Protein AF-0000000068106692 (afdb_homodimer)

Structure (mmCIF, N/CA/C/O backbone):
data_AF-0000000068106692-model_v1
#
loop_
_entity.id
_entity.type
_entity.pdbx_description
1 polymer 'Galactosylgalactosylxylosylprotein 3-beta-glucuronosyltransferase'
#
loop_
_atom_site.group_PDB
_atom_site.id
_atom_site.type_symbol
_atom_site.label_atom_id
_atom_site.label_alt_id
_atom_site.label_comp_id
_atom_site.label_asym_id
_atom_site.label_entity_id
_atom_site.label_seq_id
_atom_site.pdbx_PDB_ins_code
_atom_site.Cartn_x
_atom_site.Cartn_y
_atom_site.Cartn_z
_atom_site.occupancy
_atom_site.B_iso_or_equiv
_atom_site.auth_seq_id
_atom_site.auth_comp_id
_atom_site.auth_asym_id
_atom_site.auth_atom_id
_atom_site.pdbx_PDB_model_num
ATOM 1 N N . MET A 1 1 ? -32.969 24.234 -1.925 1 29.92 1 MET A N 1
ATOM 2 C CA . MET A 1 1 ? -32.812 22.844 -2.307 1 29.92 1 MET A CA 1
ATOM 3 C C . MET A 1 1 ? -32.875 21.938 -1.082 1 29.92 1 MET A C 1
ATOM 5 O O . MET A 1 1 ? -32.375 22.297 -0.01 1 29.92 1 MET A O 1
ATOM 9 N N . ARG A 1 2 ? -33.656 20.984 -1.022 1 38.25 2 ARG A N 1
ATOM 10 C CA . ARG A 1 2 ? -33.844 20.078 0.105 1 38.25 2 ARG A CA 1
ATOM 11 C C . ARG A 1 2 ? -32.5 19.469 0.528 1 38.25 2 ARG A C 1
ATOM 13 O O . ARG A 1 2 ? -31.703 19.078 -0.318 1 38.25 2 ARG A O 1
ATOM 20 N N . PRO A 1 3 ? -32.125 19.672 1.753 1 43.41 3 PRO A N 1
ATOM 21 C CA . PRO A 1 3 ? -30.859 19.078 2.211 1 43.41 3 PRO A CA 1
ATOM 22 C C . PRO A 1 3 ? -30.672 17.641 1.751 1 43.41 3 PRO A C 1
ATOM 24 O O . PRO A 1 3 ? -31.625 16.844 1.782 1 43.41 3 PRO A O 1
ATOM 27 N N . LEU A 1 4 ? -29.922 17.281 0.776 1 51 4 LEU A N 1
ATOM 28 C CA . LEU A 1 4 ? -29.672 15.977 0.17 1 51 4 LEU A CA 1
ATOM 29 C C . LEU A 1 4 ? -29.391 14.93 1.237 1 51 4 LEU A C 1
ATOM 31 O O . LEU A 1 4 ? -28.281 14.875 1.783 1 51 4 LEU A O 1
ATOM 35 N N . HIS A 1 5 ? -30.391 14.516 2.115 1 55.16 5 HIS A N 1
ATOM 36 C CA . HIS A 1 5 ? -30.25 13.727 3.336 1 55.16 5 HIS A CA 1
ATOM 37 C C . HIS A 1 5 ? -29.922 12.273 3.02 1 55.16 5 HIS A C 1
ATOM 39 O O . HIS A 1 5 ? -30.781 11.523 2.572 1 55.16 5 HIS A O 1
ATOM 45 N N . VAL A 1 6 ? -28.781 11.867 2.496 1 64.94 6 VAL A N 1
ATOM 46 C CA . VAL A 1 6 ? -28.484 10.438 2.49 1 64.94 6 VAL A CA 1
ATOM 47 C C . VAL A 1 6 ? -28.031 9.992 3.881 1 64.94 6 VAL A C 1
ATOM 49 O O . VAL A 1 6 ? -27.203 10.656 4.512 1 64.94 6 VAL A O 1
ATOM 52 N N . LYS A 1 7 ? -28.812 8.984 4.445 1 83 7 LYS A N 1
ATOM 53 C CA . LYS A 1 7 ? -28.641 8.523 5.82 1 83 7 LYS A CA 1
ATOM 54 C C . LYS A 1 7 ? -27.516 7.477 5.906 1 83 7 LYS A C 1
ATOM 56 O O . LYS A 1 7 ? -27.469 6.551 5.094 1 83 7 LYS A O 1
ATOM 61 N N . SER A 1 8 ? -26.531 7.707 6.734 1 91.56 8 SER A N 1
ATOM 62 C CA . SER A 1 8 ? -25.5 6.727 7.059 1 91.56 8 SER A CA 1
ATOM 63 C C . SER A 1 8 ? -26.062 5.613 7.945 1 91.56 8 SER A C 1
ATOM 65 O O . SER A 1 8 ? -27.094 5.781 8.586 1 91.56 8 SER A O 1
ATOM 67 N N . ARG A 1 9 ? -25.547 4.441 7.805 1 95.75 9 ARG A N 1
ATOM 68 C CA . ARG A 1 9 ? -25.938 3.291 8.617 1 95.75 9 ARG A CA 1
ATOM 69 C C . ARG A 1 9 ? -24.734 2.691 9.32 1 95.75 9 ARG A C 1
ATOM 71 O O . ARG A 1 9 ? -23.703 2.445 8.703 1 95.75 9 ARG A O 1
ATOM 78 N N . LEU A 1 10 ? -24.906 2.557 10.656 1 97.94 10 LEU A N 1
ATOM 79 C CA . LEU A 1 10 ? -23.891 1.837 11.406 1 97.94 10 LEU A CA 1
ATOM 80 C C . LEU A 1 10 ? -23.938 0.344 11.094 1 97.94 10 LEU A C 1
ATOM 82 O O . LEU A 1 10 ? -24.922 -0.324 11.383 1 97.94 10 LEU A O 1
ATOM 86 N N . CYS A 1 11 ? -22.953 -0.219 10.5 1 98.56 11 CYS A N 1
ATOM 87 C CA . CYS A 1 11 ? -22.922 -1.609 10.062 1 98.56 11 CYS A CA 1
ATOM 88 C C . CYS A 1 11 ? -22.484 -2.531 11.195 1 98.56 11 CYS A C 1
ATOM 90 O O . CYS A 1 11 ? -23.141 -3.523 11.484 1 98.56 11 CYS A O 1
ATOM 92 N N . HIS A 1 12 ? -21.359 -2.271 11.82 1 98.62 12 HIS A N 1
ATOM 93 C CA . HIS A 1 12 ? -20.797 -3.109 12.875 1 98.62 12 HIS A CA 1
ATOM 94 C C . HIS A 1 12 ? -19.812 -2.324 13.742 1 98.62 12 HIS A C 1
ATOM 96 O O . HIS A 1 12 ? -19.109 -1.445 13.242 1 98.62 12 HIS A O 1
ATOM 102 N N . VAL A 1 13 ? -19.812 -2.574 15.016 1 98.62 13 VAL A N 1
ATOM 103 C CA . VAL A 1 13 ? -18.828 -2.029 15.953 1 98.62 13 VAL A CA 1
ATOM 104 C C . VAL A 1 13 ? -18.172 -3.164 16.734 1 98.62 13 VAL A C 1
ATOM 106 O O . VAL A 1 13 ? -18.844 -4.039 17.266 1 98.62 13 VAL A O 1
ATOM 109 N N . ASN A 1 14 ? -16.922 -3.268 16.688 1 98.25 14 ASN A N 1
ATOM 110 C CA . ASN A 1 14 ? -16.125 -4.145 17.531 1 98.25 14 ASN A CA 1
ATOM 111 C C . ASN A 1 14 ? -15.141 -3.35 18.391 1 98.25 14 ASN A C 1
ATOM 113 O O . ASN A 1 14 ? -14.203 -2.744 17.875 1 98.25 14 ASN A O 1
ATOM 117 N N . LEU A 1 15 ? -15.289 -3.352 19.703 1 96.06 15 LEU A N 1
ATOM 118 C CA . LEU A 1 15 ? -14.445 -2.564 20.609 1 96.06 15 LEU A CA 1
ATOM 119 C C . LEU A 1 15 ? -13.328 -3.42 21.188 1 96.06 15 LEU A C 1
ATOM 121 O O . LEU A 1 15 ? -12.43 -2.9 21.859 1 96.06 15 LEU A O 1
ATOM 125 N N . ILE A 1 16 ? -13.328 -4.688 20.922 1 93.81 16 ILE A N 1
ATOM 126 C CA . ILE A 1 16 ? -12.391 -5.633 21.516 1 93.81 16 ILE A CA 1
ATOM 127 C C . ILE A 1 16 ? -11.141 -5.73 20.625 1 93.81 16 ILE A C 1
ATOM 129 O O . ILE A 1 16 ? -11.242 -5.898 19.422 1 93.81 16 ILE A O 1
ATOM 133 N N . ASP A 1 17 ? -10.039 -5.551 21.203 1 94.31 17 ASP A N 1
ATOM 134 C CA . ASP A 1 17 ? -8.766 -5.773 20.516 1 94.31 17 ASP A CA 1
ATOM 135 C C . ASP A 1 17 ? -8.406 -7.258 20.5 1 94.31 17 ASP A C 1
ATOM 137 O O . ASP A 1 17 ? -7.957 -7.805 21.5 1 94.31 17 ASP A O 1
ATOM 141 N N . GLY A 1 18 ? -8.672 -7.91 19.422 1 92.69 18 GLY A N 1
ATOM 142 C CA . GLY A 1 18 ? -8.469 -9.344 19.281 1 92.69 18 GLY A CA 1
ATOM 143 C C . GLY A 1 18 ? -7.102 -9.703 18.734 1 92.69 18 GLY A C 1
ATOM 144 O O . GLY A 1 18 ? -6.875 -10.844 18.328 1 92.69 18 GLY A O 1
ATOM 145 N N . ARG A 1 19 ? -6.16 -8.672 18.75 1 89.06 19 ARG A N 1
ATOM 146 C CA . ARG A 1 19 ? -4.82 -8.977 18.25 1 89.06 19 ARG A CA 1
ATOM 147 C C . ARG A 1 19 ? -4.012 -9.75 19.281 1 89.06 19 ARG A C 1
ATOM 149 O O . ARG A 1 19 ? -4.098 -9.469 20.484 1 89.06 19 ARG A O 1
ATOM 156 N N . ASN A 1 20 ? -4.102 -11.141 19.516 1 65.06 20 ASN A N 1
ATOM 157 C CA . ASN A 1 20 ? -3.484 -12.008 20.516 1 65.06 20 ASN A CA 1
ATOM 158 C C . ASN A 1 20 ? -2.035 -11.609 20.797 1 65.06 20 ASN A C 1
ATOM 160 O O . ASN A 1 20 ? -1.563 -11.695 21.922 1 65.06 20 ASN A O 1
ATOM 164 N N . HIS A 1 21 ? -1.296 -11.57 19.875 1 54.53 21 HIS A N 1
ATOM 165 C CA . HIS A 1 21 ? 0.118 -11.898 20.031 1 54.53 21 HIS A CA 1
ATOM 166 C C . HIS A 1 21 ? 0.913 -10.695 20.531 1 54.53 21 HIS A C 1
ATOM 168 O O . HIS A 1 21 ? 2.088 -10.828 20.875 1 54.53 21 HIS A O 1
ATOM 174 N N . ASN A 1 22 ? 0.391 -9.477 20.438 1 54.62 22 ASN A N 1
ATOM 175 C CA . ASN A 1 22 ? 1.46 -8.523 20.703 1 54.62 22 ASN A CA 1
ATOM 176 C C . ASN A 1 22 ? 1.415 -8.023 22.141 1 54.62 22 ASN A C 1
ATOM 178 O O . ASN A 1 22 ? 0.632 -7.129 22.469 1 54.62 22 ASN A O 1
ATOM 182 N N . GLU A 1 23 ? 1.795 -9.031 23.078 1 54.19 23 GLU A N 1
ATOM 183 C CA . GLU A 1 23 ? 1.932 -8.57 24.453 1 54.19 23 GLU A CA 1
ATOM 184 C C . GLU A 1 23 ? 2.354 -7.105 24.5 1 54.19 23 GLU A C 1
ATOM 186 O O . GLU A 1 23 ? 1.931 -6.367 25.391 1 54.19 23 GLU A O 1
ATOM 191 N N . ALA A 1 24 ? 3.158 -6.852 23.547 1 55.28 24 ALA A N 1
ATOM 192 C CA . ALA A 1 24 ? 3.678 -5.484 23.562 1 55.28 24 ALA A CA 1
ATOM 193 C C . ALA A 1 24 ? 2.566 -4.473 23.312 1 55.28 24 ALA A C 1
ATOM 195 O O . ALA A 1 24 ? 2.602 -3.355 23.828 1 55.28 24 ALA A O 1
ATOM 196 N N . ILE A 1 25 ? 1.574 -4.941 22.578 1 59.5 25 ILE A N 1
ATOM 197 C CA . ILE A 1 25 ? 0.48 -4.031 22.266 1 59.5 25 ILE A CA 1
ATOM 198 C C . ILE A 1 25 ? -0.511 -3.996 23.422 1 59.5 25 ILE A C 1
ATOM 200 O O . ILE A 1 25 ? -1.026 -2.934 23.781 1 59.5 25 ILE A O 1
ATOM 204 N N . ALA A 1 26 ? -0.699 -5.168 24.047 1 56.75 26 ALA A N 1
ATOM 205 C CA . ALA A 1 26 ? -1.689 -5.309 25.109 1 56.75 26 ALA A CA 1
ATOM 206 C C . ALA A 1 26 ? -1.268 -4.539 26.359 1 56.75 26 ALA A C 1
ATOM 208 O O . ALA A 1 26 ? -2.113 -4.023 27.094 1 56.75 26 ALA A O 1
ATOM 209 N N . ASN A 1 27 ? 0.002 -4.43 26.5 1 55.47 27 ASN A N 1
ATOM 210 C CA . ASN A 1 27 ? 0.482 -3.871 27.766 1 55.47 27 ASN A CA 1
ATOM 211 C C . ASN A 1 27 ? 0.453 -2.346 27.75 1 55.47 27 ASN A C 1
ATOM 213 O O . ASN A 1 27 ? 0.834 -1.703 28.719 1 55.47 27 ASN A O 1
ATOM 217 N N . LYS A 1 28 ? -0.001 -1.857 26.656 1 65.44 28 LYS A N 1
ATOM 218 C CA . LYS A 1 28 ? 0.097 -0.401 26.609 1 65.44 28 LYS A CA 1
ATOM 219 C C . LYS A 1 28 ? -1.273 0.247 26.781 1 65.44 28 LYS A C 1
ATOM 221 O O . LYS A 1 28 ? -1.667 1.104 26 1 65.44 28 LYS A O 1
ATOM 226 N N . SER A 1 29 ? -1.911 -0.11 27.859 1 67.44 29 SER A N 1
ATOM 227 C CA . SER A 1 29 ? -3.275 0.342 28.109 1 67.44 29 SER A CA 1
ATOM 228 C C . SER A 1 29 ? -3.307 1.812 28.516 1 67.44 29 SER A C 1
ATOM 230 O O . SER A 1 29 ? -4.352 2.463 28.438 1 67.44 29 SER A O 1
ATOM 232 N N . ASP A 1 30 ? -2.188 2.4 28.672 1 86.19 30 ASP A N 1
ATOM 233 C CA . ASP A 1 30 ? -2.191 3.773 29.172 1 86.19 30 ASP A CA 1
ATOM 234 C C . ASP A 1 30 ? -2.021 4.773 28.031 1 86.19 30 ASP A C 1
ATOM 236 O O . ASP A 1 30 ? -2.117 5.984 28.234 1 86.19 30 ASP A O 1
ATOM 240 N N . LEU A 1 31 ? -1.914 4.223 26.906 1 93 31 LEU A N 1
ATOM 241 C CA . LEU A 1 31 ? -1.746 5.113 25.766 1 93 31 LEU A CA 1
ATOM 242 C C . LEU A 1 31 ? -3.084 5.703 25.328 1 93 31 LEU A C 1
ATOM 244 O O . LEU A 1 31 ? -4.121 5.039 25.422 1 93 31 LEU A O 1
ATOM 248 N N . LYS A 1 32 ? -3.031 6.914 24.922 1 95.31 32 LYS A N 1
ATOM 249 C CA . LYS A 1 32 ? -4.223 7.547 24.375 1 95.31 32 LYS A CA 1
ATOM 250 C C . LYS A 1 32 ? -4.695 6.816 23.109 1 95.31 32 LYS A C 1
ATOM 252 O O . LYS A 1 32 ? -3.885 6.438 22.266 1 95.31 32 LYS A O 1
ATOM 257 N N . MET A 1 33 ? -6.023 6.676 23 1 97 33 MET A N 1
ATOM 258 C CA . MET A 1 33 ? -6.605 5.984 21.859 1 97 33 MET A CA 1
ATOM 259 C C . MET A 1 33 ? -6.504 6.844 20.594 1 97 33 MET A C 1
ATOM 261 O O . MET A 1 33 ? -6.746 8.055 20.641 1 97 33 MET A O 1
ATOM 265 N N . ILE A 1 34 ? -6.082 6.238 19.516 1 98.5 34 ILE A N 1
ATOM 266 C CA . ILE A 1 34 ? -6.145 6.883 18.203 1 98.5 34 ILE A CA 1
ATOM 267 C C . ILE A 1 34 ? -7.344 6.352 17.422 1 98.5 34 ILE A C 1
ATOM 269 O O . ILE A 1 34 ? -7.523 5.141 17.281 1 98.5 34 ILE A O 1
ATOM 273 N N . TYR A 1 35 ? -8.211 7.184 17.016 1 98.81 35 TYR A N 1
ATOM 274 C CA . TYR A 1 35 ? -9.297 6.852 16.094 1 98.81 35 TYR A CA 1
ATOM 275 C C . TYR A 1 35 ? -8.914 7.191 14.664 1 98.81 35 TYR A C 1
ATOM 277 O O . TYR A 1 35 ? -8.867 8.367 14.289 1 98.81 35 TYR A O 1
ATOM 285 N N . TYR A 1 36 ? -8.578 6.184 13.906 1 98.88 36 TYR A N 1
ATOM 286 C CA . TYR A 1 36 ? -8.133 6.312 12.523 1 98.88 36 TYR A CA 1
ATOM 287 C C . TYR A 1 36 ? -9.312 6.215 11.562 1 98.88 36 TYR A C 1
ATOM 289 O O . TYR A 1 36 ? -9.93 5.152 11.422 1 98.88 36 TYR A O 1
ATOM 297 N N . ILE A 1 37 ? -9.641 7.262 10.844 1 98.75 37 ILE A N 1
ATOM 298 C CA . ILE A 1 37 ? -10.836 7.352 10.016 1 98.75 37 ILE A CA 1
ATOM 299 C C . ILE A 1 37 ? -10.461 7.195 8.547 1 98.75 37 ILE A C 1
ATOM 301 O O . ILE A 1 37 ? -9.703 8 8.008 1 98.75 37 ILE A O 1
ATOM 305 N N . THR A 1 38 ? -11.055 6.203 7.898 1 98.81 38 THR A N 1
ATOM 306 C CA . THR A 1 38 ? -10.75 5.922 6.504 1 98.81 38 THR A CA 1
ATOM 307 C C . THR A 1 38 ? -12.016 5.953 5.652 1 98.81 38 THR A C 1
ATOM 309 O O . THR A 1 38 ? -12.836 5.039 5.723 1 98.81 38 THR A O 1
ATOM 312 N N . PRO A 1 39 ? -12.195 7.02 4.863 1 98 39 PRO A N 1
ATOM 313 C CA . PRO A 1 39 ? -13.188 6.922 3.793 1 98 39 PRO A CA 1
ATOM 314 C C . PRO A 1 39 ? -12.789 5.926 2.707 1 98 39 PRO A C 1
ATOM 316 O O . PRO A 1 39 ? -11.609 5.82 2.367 1 98 39 PRO A O 1
ATOM 319 N N . THR A 1 40 ? -13.688 5.18 2.197 1 97.81 40 THR A N 1
ATOM 320 C CA . THR A 1 40 ? -13.438 4.254 1.099 1 97.81 40 THR A CA 1
ATOM 321 C C . THR A 1 40 ? -14.688 4.09 0.235 1 97.81 40 THR A C 1
ATOM 323 O O . THR A 1 40 ? -15.711 4.711 0.502 1 97.81 40 THR A O 1
ATOM 326 N N . TYR A 1 41 ? -14.594 3.457 -0.878 1 95.81 41 TYR A N 1
ATOM 327 C CA . TYR A 1 41 ? -15.711 3.207 -1.785 1 95.81 41 TYR A CA 1
ATOM 328 C C . TYR A 1 41 ? -15.469 1.948 -2.609 1 95.81 41 TYR A C 1
ATOM 330 O O . TYR A 1 41 ? -14.328 1.523 -2.789 1 95.81 41 TYR A O 1
ATOM 338 N N . PRO A 1 42 ? -16.516 1.347 -3.059 1 95.62 42 PRO A N 1
ATOM 339 C CA . PRO A 1 42 ? -16.359 0.115 -3.836 1 95.62 42 PRO A CA 1
ATOM 340 C C . PRO A 1 42 ? -15.625 0.34 -5.156 1 95.62 42 PRO A C 1
ATOM 342 O O . PRO A 1 42 ? -16.047 1.178 -5.961 1 95.62 42 PRO A O 1
ATOM 345 N N . ARG A 1 43 ? -14.633 -0.328 -5.344 1 96.94 43 ARG A N 1
ATOM 346 C CA . ARG A 1 43 ? -13.836 -0.417 -6.559 1 96.94 43 ARG A CA 1
ATOM 347 C C . ARG A 1 43 ? -12.891 -1.613 -6.504 1 96.94 43 ARG A C 1
ATOM 349 O O . ARG A 1 43 ? -12.656 -2.178 -5.434 1 96.94 43 ARG A O 1
ATOM 356 N N . PRO A 1 44 ? -12.297 -2.041 -7.633 1 98 44 PRO A N 1
ATOM 357 C CA . PRO A 1 44 ? -11.477 -3.256 -7.648 1 98 44 PRO A CA 1
ATOM 358 C C . PRO A 1 44 ? -10.336 -3.211 -6.637 1 98 44 PRO A C 1
ATOM 360 O O . PRO A 1 44 ? -9.977 -4.242 -6.062 1 98 44 PRO A O 1
ATOM 363 N N . GLU A 1 45 ? -9.82 -2.02 -6.352 1 98.38 45 GLU A N 1
ATOM 364 C CA . GLU A 1 45 ? -8.633 -1.898 -5.508 1 98.38 45 GLU A CA 1
ATOM 365 C C . GLU A 1 45 ? -9.016 -1.748 -4.039 1 98.38 45 GLU A C 1
ATOM 367 O O . GLU A 1 45 ? -8.148 -1.735 -3.164 1 98.38 45 GLU A O 1
ATOM 372 N N . GLN A 1 46 ? -10.32 -1.718 -3.703 1 98.25 46 GLN A N 1
ATOM 373 C CA . GLN A 1 46 ? -10.742 -1.397 -2.346 1 98.25 46 GLN A CA 1
ATOM 374 C C . GLN A 1 46 ? -10.18 -2.396 -1.34 1 98.25 46 GLN A C 1
ATOM 376 O O . GLN A 1 46 ? -9.508 -2.01 -0.38 1 98.25 46 GLN A O 1
ATOM 381 N N . ILE A 1 47 ? -10.352 -3.691 -1.624 1 98.56 47 ILE A N 1
ATOM 382 C CA . ILE A 1 47 ? -9.984 -4.723 -0.661 1 98.56 47 ILE A CA 1
ATOM 383 C C . ILE A 1 47 ? -8.461 -4.801 -0.548 1 98.56 47 ILE A C 1
ATOM 385 O O . ILE A 1 47 ? -7.914 -4.809 0.557 1 98.56 47 ILE A O 1
ATOM 389 N N . PRO A 1 48 ? -7.73 -4.801 -1.661 1 98.56 48 PRO A N 1
ATOM 390 C CA . PRO A 1 48 ? -6.273 -4.812 -1.504 1 98.56 48 PRO A CA 1
ATOM 391 C C . PRO A 1 48 ? -5.746 -3.57 -0.789 1 98.56 48 PRO A C 1
ATOM 393 O O . PRO A 1 48 ? -4.801 -3.662 0.001 1 98.56 48 PRO A O 1
ATOM 396 N N . GLU A 1 49 ? -6.297 -2.402 -0.982 1 98.5 49 GLU A N 1
ATOM 397 C CA . GLU A 1 49 ? -5.867 -1.184 -0.306 1 98.5 49 GLU A CA 1
ATOM 398 C C . GLU A 1 49 ? -6.148 -1.255 1.192 1 98.5 49 GLU A C 1
ATOM 400 O O . GLU A 1 49 ? -5.289 -0.916 2.008 1 98.5 49 GLU A O 1
ATOM 405 N N . LEU A 1 50 ? -7.32 -1.692 1.496 1 98.81 50 LEU A N 1
ATOM 406 C CA . LEU A 1 50 ? -7.676 -1.822 2.904 1 98.81 50 LEU A CA 1
ATOM 407 C C . LEU A 1 50 ? -6.832 -2.895 3.584 1 98.81 50 LEU A C 1
ATOM 409 O O . LEU A 1 50 ? -6.5 -2.773 4.766 1 98.81 50 LEU A O 1
ATOM 413 N N . THR A 1 51 ? -6.445 -3.914 2.844 1 98.69 51 THR A N 1
ATOM 414 C CA . THR A 1 51 ? -5.578 -4.961 3.369 1 98.69 51 THR A CA 1
ATOM 415 C C . THR A 1 51 ? -4.219 -4.395 3.766 1 98.69 51 THR A C 1
ATOM 417 O O . THR A 1 51 ? -3.768 -4.586 4.898 1 98.69 51 THR A O 1
ATOM 420 N N . ARG A 1 52 ? -3.604 -3.648 2.898 1 97.94 52 ARG A N 1
ATOM 421 C CA . ARG A 1 52 ? -2.287 -3.076 3.172 1 97.94 52 ARG A CA 1
ATOM 422 C C . ARG A 1 52 ? -2.352 -2.082 4.324 1 97.94 52 ARG A C 1
ATOM 424 O O . ARG A 1 52 ? -1.469 -2.062 5.184 1 97.94 52 ARG A O 1
ATOM 431 N N . LEU A 1 53 ? -3.387 -1.252 4.246 1 98.75 53 LEU A N 1
ATOM 432 C CA . LEU A 1 53 ? -3.547 -0.299 5.34 1 98.75 53 LEU A CA 1
ATOM 433 C C . LEU A 1 53 ? -3.766 -1.021 6.664 1 98.75 53 LEU A C 1
ATOM 435 O O . LEU A 1 53 ? -3.205 -0.629 7.688 1 98.75 53 LEU A O 1
ATOM 439 N N . GLY A 1 54 ? -4.594 -2.088 6.629 1 98.69 54 GLY A N 1
ATOM 440 C CA . GLY A 1 54 ? -4.801 -2.895 7.82 1 98.69 54 GLY A CA 1
ATOM 441 C C . GLY A 1 54 ? -3.512 -3.424 8.414 1 98.69 54 GLY A C 1
ATOM 442 O O . GLY A 1 54 ? -3.328 -3.4 9.633 1 98.69 54 GLY A O 1
ATOM 443 N N . HIS A 1 55 ? -2.633 -3.838 7.578 1 98.38 55 HIS A N 1
ATOM 444 C CA . HIS A 1 55 ? -1.356 -4.363 8.055 1 98.38 55 HIS A CA 1
ATOM 445 C C . HIS A 1 55 ? -0.554 -3.293 8.781 1 98.38 55 HIS A C 1
ATOM 447 O O . HIS A 1 55 ? 0.162 -3.592 9.742 1 98.38 55 HIS A O 1
ATOM 453 N N . THR A 1 56 ? -0.599 -2.062 8.297 1 98.62 56 THR A N 1
ATOM 454 C CA . THR A 1 56 ? 0.046 -0.952 8.992 1 98.62 56 THR A CA 1
ATOM 455 C C . THR A 1 56 ? -0.592 -0.722 10.359 1 98.62 56 THR A C 1
ATOM 457 O O . THR A 1 56 ? 0.104 -0.676 11.375 1 98.62 56 THR A O 1
ATOM 460 N N . LEU A 1 57 ? -1.875 -0.68 10.391 1 98.44 57 LEU A N 1
ATOM 461 C CA . LEU A 1 57 ? -2.6 -0.325 11.609 1 98.44 57 LEU A CA 1
ATOM 462 C C . LEU A 1 57 ? -2.482 -1.43 12.648 1 98.44 57 LEU A C 1
ATOM 464 O O . LEU A 1 57 ? -2.533 -1.161 13.852 1 98.44 57 LEU A O 1
ATOM 468 N N . MET A 1 58 ? -2.26 -2.625 12.227 1 97.19 58 MET A N 1
ATOM 469 C CA . MET A 1 58 ? -2.131 -3.764 13.133 1 97.19 58 MET A CA 1
ATOM 470 C C . MET A 1 58 ? -0.904 -3.613 14.023 1 97.19 58 MET A C 1
ATOM 472 O O . MET A 1 58 ? -0.795 -4.277 15.055 1 97.19 58 MET A O 1
ATOM 476 N N . HIS A 1 59 ? 0.036 -2.77 13.633 1 95.5 59 HIS A N 1
ATOM 477 C CA . HIS A 1 59 ? 1.236 -2.547 14.43 1 95.5 59 HIS A CA 1
ATOM 478 C C . HIS A 1 59 ? 1.002 -1.477 15.492 1 95.5 59 HIS A C 1
ATOM 480 O O . HIS A 1 59 ? 1.836 -1.282 16.375 1 95.5 59 HIS A O 1
ATOM 486 N N . VAL A 1 60 ? -0.09 -0.753 15.453 1 96.31 60 VAL A N 1
ATOM 487 C CA . VAL A 1 60 ? -0.296 0.445 16.266 1 96.31 60 VAL A CA 1
ATOM 488 C C . VAL A 1 60 ? -1.086 0.091 17.516 1 96.31 60 VAL A C 1
ATOM 490 O O . VAL A 1 60 ? -2.232 -0.356 17.438 1 96.31 60 VAL A O 1
ATOM 493 N N . PRO A 1 61 ? -0.473 0.241 18.719 1 94.44 61 PRO A N 1
ATOM 494 C CA . PRO A 1 61 ? -1.245 -0.002 19.938 1 94.44 61 PRO A CA 1
ATOM 495 C C . PRO A 1 61 ? -2.352 1.029 20.156 1 94.44 61 PRO A C 1
ATOM 497 O O . PRO A 1 61 ? -2.23 2.172 19.703 1 94.44 61 PRO A O 1
ATOM 500 N N . ARG A 1 62 ? -3.459 0.626 20.812 1 94.94 62 ARG A N 1
ATOM 501 C CA . ARG A 1 62 ? -4.551 1.508 21.203 1 94.94 62 ARG A CA 1
ATOM 502 C C . ARG A 1 62 ? -5.07 2.311 20.016 1 94.94 62 ARG A C 1
ATOM 504 O O . ARG A 1 62 ? -5.062 3.543 20.047 1 94.94 62 ARG A O 1
ATOM 511 N N . ILE A 1 63 ? -5.449 1.585 19 1 97.38 63 ILE A N 1
ATOM 512 C CA . ILE A 1 63 ? -6.012 2.199 17.812 1 97.38 63 ILE A CA 1
ATOM 513 C C . ILE A 1 63 ? -7.398 1.62 17.531 1 97.38 63 ILE A C 1
ATOM 515 O O . ILE A 1 63 ? -7.652 0.444 17.797 1 97.38 63 ILE A O 1
ATOM 519 N N . HIS A 1 64 ? -8.312 2.434 17.141 1 98.44 64 HIS A N 1
ATOM 520 C CA . HIS A 1 64 ? -9.648 2.086 16.656 1 98.44 64 HIS A CA 1
ATOM 521 C C . HIS A 1 64 ? -9.836 2.516 15.211 1 98.44 64 HIS A C 1
ATOM 523 O O . HIS A 1 64 ? -9.742 3.703 14.898 1 98.44 64 HIS A O 1
ATOM 529 N N . TRP A 1 65 ? -10.047 1.542 14.305 1 98.88 65 TRP A N 1
ATOM 530 C CA . TRP A 1 65 ? -10.164 1.818 12.875 1 98.88 65 TRP A CA 1
ATOM 531 C C . TRP A 1 65 ? -11.617 2.092 12.5 1 98.88 65 TRP A C 1
ATOM 533 O O . TRP A 1 65 ? -12.477 1.217 12.641 1 98.88 65 TRP A O 1
ATOM 543 N N . ILE A 1 66 ? -11.953 3.275 12.094 1 98.88 66 ILE A N 1
ATOM 544 C CA . ILE A 1 66 ? -13.281 3.623 11.617 1 98.88 66 ILE A CA 1
ATOM 545 C C . ILE A 1 66 ? -13.297 3.648 10.086 1 98.88 66 ILE A C 1
ATOM 547 O O . ILE A 1 66 ? -12.648 4.504 9.469 1 98.88 66 ILE A O 1
ATOM 551 N N . ILE A 1 67 ? -13.969 2.74 9.477 1 98.81 67 ILE A N 1
ATOM 552 C CA . ILE A 1 67 ? -14.102 2.697 8.023 1 98.81 67 ILE A CA 1
ATOM 553 C C . ILE A 1 67 ? -15.492 3.197 7.621 1 98.81 67 ILE A C 1
ATOM 555 O O . ILE A 1 67 ? -16.5 2.639 8.047 1 98.81 67 ILE A O 1
ATOM 559 N N . ALA A 1 68 ? -15.539 4.246 6.883 1 98.31 68 ALA A N 1
ATOM 560 C CA . ALA A 1 68 ? -16.766 4.789 6.312 1 98.31 68 ALA A CA 1
ATOM 561 C C . ALA A 1 68 ? -16.844 4.535 4.812 1 98.31 68 ALA A C 1
ATOM 563 O O . ALA A 1 68 ? -16.094 5.141 4.039 1 98.31 68 ALA A O 1
ATOM 564 N N . ASP A 1 69 ? -17.703 3.654 4.395 1 97.62 69 ASP A N 1
ATOM 565 C CA . ASP A 1 69 ? -17.797 3.141 3.031 1 97.62 69 ASP A CA 1
ATOM 566 C C . ASP A 1 69 ? -18.875 3.869 2.238 1 97.62 69 ASP A C 1
ATOM 568 O O . ASP A 1 69 ? -20.031 3.934 2.668 1 97.62 69 ASP A O 1
ATOM 572 N N . ASP A 1 70 ? -18.484 4.414 1.109 1 95.25 70 ASP A N 1
ATOM 573 C CA . ASP A 1 70 ? -19.391 5.199 0.27 1 95.25 70 ASP A CA 1
ATOM 574 C C . ASP A 1 70 ? -20.328 4.297 -0.535 1 95.25 70 ASP A C 1
ATOM 576 O O . ASP A 1 70 ? -20.266 4.277 -1.766 1 95.25 70 ASP A O 1
ATOM 580 N N . GLN A 1 71 ? -21.125 3.594 0.135 1 93.19 71 GLN A N 1
ATOM 581 C CA . GLN A 1 71 ? -22.172 2.764 -0.455 1 93.19 71 GLN A CA 1
ATOM 582 C C . GLN A 1 71 ? -23.344 2.582 0.51 1 93.19 71 GLN A C 1
ATOM 584 O O . GLN A 1 71 ? -23.188 2.709 1.725 1 93.19 71 GLN A O 1
ATOM 589 N N . SER A 1 72 ? -24.484 2.295 0.018 1 92.31 72 SER A N 1
ATOM 590 C CA . SER A 1 72 ? -25.703 2.289 0.8 1 92.31 72 SER A CA 1
ATOM 591 C C . SER A 1 72 ? -25.828 1.019 1.638 1 92.31 72 SER A C 1
ATOM 593 O O . SER A 1 72 ? -26.5 1.01 2.67 1 92.31 72 SER A O 1
ATOM 595 N N . LEU A 1 73 ? -25.172 -0.016 1.209 1 94.19 73 LEU A N 1
ATOM 596 C CA . LEU A 1 73 ? -25.25 -1.285 1.925 1 94.19 73 LEU A CA 1
ATOM 597 C C . LEU A 1 73 ? -23.969 -1.543 2.719 1 94.19 73 LEU A C 1
ATOM 599 O O . LEU A 1 73 ? -22.891 -1.084 2.334 1 94.19 73 LEU A O 1
ATOM 603 N N . CYS A 1 74 ? -24.125 -2.236 3.824 1 97.44 74 CYS A N 1
ATOM 604 C CA . CYS A 1 74 ? -22.969 -2.691 4.578 1 97.44 74 CYS A CA 1
ATOM 605 C C . CYS A 1 74 ? -22.219 -3.779 3.822 1 97.44 74 CYS A C 1
ATOM 607 O O . CYS A 1 74 ? -22.75 -4.863 3.59 1 97.44 74 CYS A O 1
ATOM 609 N N . SER A 1 75 ? -21.062 -3.5 3.471 1 97.56 75 SER A N 1
ATOM 610 C CA . SER A 1 75 ? -20.266 -4.418 2.678 1 97.56 75 SER A CA 1
ATOM 611 C C . SER A 1 75 ? -19.797 -5.605 3.514 1 97.56 75 SER A C 1
ATOM 613 O O . SER A 1 75 ? -19.094 -5.434 4.512 1 97.56 75 SER A O 1
ATOM 615 N N . THR A 1 76 ? -20.094 -6.773 3.057 1 97.56 76 THR A N 1
ATOM 616 C CA . THR A 1 76 ? -19.641 -7.988 3.725 1 97.56 76 THR A CA 1
ATOM 617 C C . THR A 1 76 ? -18.141 -8.18 3.545 1 97.56 76 THR A C 1
ATOM 619 O O . THR A 1 76 ? -17.453 -8.656 4.453 1 97.56 76 THR A O 1
ATOM 622 N N . ASN A 1 77 ? -17.641 -7.824 2.355 1 97.38 77 ASN A N 1
ATOM 623 C CA . ASN A 1 77 ? -16.219 -7.945 2.086 1 97.38 77 ASN A CA 1
ATOM 624 C C . ASN A 1 77 ? -15.391 -7.07 3.031 1 97.38 77 ASN A C 1
ATOM 626 O O . ASN A 1 77 ? -14.375 -7.52 3.566 1 97.38 77 ASN A O 1
ATOM 630 N N . VAL A 1 78 ? -15.836 -5.844 3.238 1 98.44 78 VAL A N 1
ATOM 631 C CA . VAL A 1 78 ? -15.133 -4.918 4.121 1 98.44 78 VAL A CA 1
ATOM 632 C C . VAL A 1 78 ? -15.203 -5.422 5.562 1 98.44 78 VAL A C 1
ATOM 634 O O . VAL A 1 78 ? -14.195 -5.43 6.273 1 98.44 78 VAL A O 1
ATOM 637 N N . LEU A 1 79 ? -16.375 -5.859 5.957 1 98.5 79 LEU A N 1
ATOM 638 C CA . LEU A 1 79 ? -16.547 -6.367 7.312 1 98.5 79 LEU A CA 1
ATOM 639 C C . LEU A 1 79 ? -15.641 -7.57 7.562 1 98.5 79 LEU A C 1
ATOM 641 O O . LEU A 1 79 ? -14.992 -7.66 8.609 1 98.5 79 LEU A O 1
ATOM 645 N N . ASN A 1 80 ? -15.625 -8.5 6.598 1 97.81 80 ASN A N 1
ATOM 646 C CA . ASN A 1 80 ? -14.781 -9.688 6.734 1 97.81 80 ASN A CA 1
ATOM 647 C C . ASN A 1 80 ? -13.312 -9.312 6.871 1 97.81 80 ASN A C 1
ATOM 649 O O . ASN A 1 80 ? -12.586 -9.914 7.664 1 97.81 80 ASN A O 1
ATOM 653 N N . LEU A 1 81 ? -12.898 -8.383 6.09 1 98.12 81 LEU A N 1
ATOM 654 C CA . LEU A 1 81 ? -11.523 -7.906 6.172 1 98.12 81 LEU A CA 1
ATOM 655 C C . LEU A 1 81 ? -11.219 -7.336 7.555 1 98.12 81 LEU A C 1
ATOM 657 O O . LEU A 1 81 ? -10.203 -7.672 8.164 1 98.12 81 LEU A O 1
ATOM 661 N N . LEU A 1 82 ? -12.078 -6.469 8.062 1 98.5 82 LEU A N 1
ATOM 662 C CA . LEU A 1 82 ? -11.906 -5.836 9.367 1 98.5 82 LEU A CA 1
ATOM 663 C C . LEU A 1 82 ? -11.789 -6.887 10.469 1 98.5 82 LEU A C 1
ATOM 665 O O . LEU A 1 82 ? -10.914 -6.785 11.336 1 98.5 82 LEU A O 1
ATOM 669 N N . ARG A 1 83 ? -12.609 -7.891 10.391 1 97.81 83 ARG A N 1
ATOM 670 C CA . ARG A 1 83 ? -12.594 -8.953 11.391 1 97.81 83 ARG A CA 1
ATOM 671 C C . ARG A 1 83 ? -11.266 -9.703 11.383 1 97.81 83 ARG A C 1
ATOM 673 O O . ARG A 1 83 ? -10.734 -10.055 12.438 1 97.81 83 ARG A O 1
ATOM 680 N N . ARG A 1 84 ? -10.711 -9.867 10.273 1 96.19 84 ARG A N 1
ATOM 681 C CA . ARG A 1 84 ? -9.477 -10.633 10.133 1 96.19 84 ARG A CA 1
ATOM 682 C C . ARG A 1 84 ? -8.289 -9.867 10.695 1 96.19 84 ARG A C 1
ATOM 684 O O . ARG A 1 84 ? -7.266 -10.461 11.055 1 96.19 84 ARG A O 1
ATOM 691 N N . THR A 1 85 ? -8.398 -8.562 10.766 1 97 85 THR A N 1
ATOM 692 C CA . THR A 1 85 ? -7.289 -7.754 11.266 1 97 85 THR A CA 1
ATOM 693 C C . THR A 1 85 ? -7.141 -7.93 12.781 1 97 85 THR A C 1
ATOM 695 O O . THR A 1 85 ? -6.059 -7.707 13.328 1 97 85 THR A O 1
ATOM 698 N N . GLY A 1 86 ? -8.266 -8.25 13.477 1 96.25 86 GLY A N 1
ATOM 699 C CA . GLY A 1 86 ? -8.281 -8.312 14.93 1 96.25 86 GLY A CA 1
ATOM 700 C C . GLY A 1 86 ? -8.336 -6.941 15.578 1 96.25 86 GLY A C 1
ATOM 701 O O . GLY A 1 86 ? -8.383 -6.836 16.812 1 96.25 86 GLY A O 1
ATOM 702 N N . LEU A 1 87 ? -8.391 -5.863 14.836 1 97.69 87 LEU A N 1
ATOM 703 C CA . LEU A 1 87 ? -8.438 -4.504 15.359 1 97.69 87 LEU A CA 1
ATOM 704 C C . LEU A 1 87 ? -9.828 -4.172 15.891 1 97.69 87 LEU A C 1
ATOM 706 O O . LEU A 1 87 ? -10.828 -4.668 15.367 1 97.69 87 LEU A O 1
ATOM 710 N N . PRO A 1 88 ? -9.891 -3.35 16.953 1 97.88 88 PRO A N 1
ATOM 711 C CA . PRO A 1 88 ? -11.172 -2.664 17.156 1 97.88 88 PRO A CA 1
ATOM 712 C C . PRO A 1 88 ? -11.57 -1.794 15.969 1 97.88 88 PRO A C 1
ATOM 714 O O . PRO A 1 88 ? -10.719 -1.135 15.367 1 97.88 88 PRO A O 1
ATOM 717 N N . PHE A 1 89 ? -12.844 -1.849 15.625 1 98.81 89 PHE A N 1
ATOM 718 C CA . PHE A 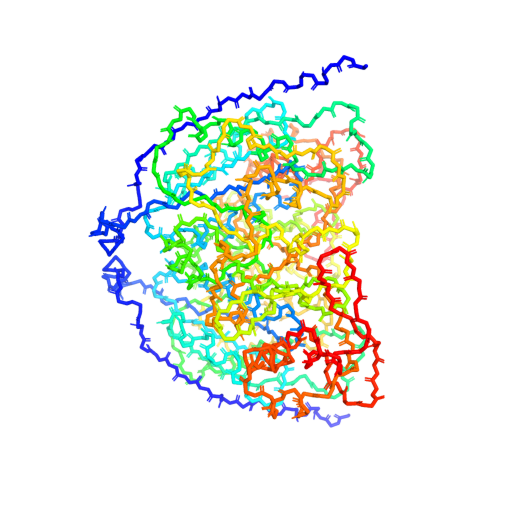1 89 ? -13.219 -1.089 14.438 1 98.81 89 PHE A CA 1
ATOM 719 C C . PHE A 1 89 ? -14.695 -0.692 14.492 1 98.81 89 PHE A C 1
ATOM 721 O O . PHE A 1 89 ? -15.469 -1.262 15.266 1 98.81 89 PHE A O 1
ATOM 728 N N . THR A 1 90 ? -15.039 0.317 13.805 1 98.88 90 THR A N 1
ATOM 729 C CA . THR A 1 90 ? -16.406 0.723 13.453 1 98.88 90 THR A CA 1
ATOM 730 C C . THR A 1 90 ? -16.578 0.778 11.945 1 98.88 90 THR A C 1
ATOM 732 O O . THR A 1 90 ? -15.789 1.421 11.242 1 98.88 90 THR A O 1
ATOM 735 N N . HIS A 1 91 ? -17.484 0.012 11.43 1 98.81 91 HIS A N 1
ATOM 736 C CA . HIS A 1 91 ? -17.844 -0.023 10.016 1 98.81 91 HIS A CA 1
ATOM 737 C C . HIS A 1 91 ? -19.141 0.718 9.75 1 98.81 91 HIS A C 1
ATOM 739 O O . HIS A 1 91 ? -20.188 0.38 10.328 1 98.81 91 HIS A O 1
ATOM 745 N N . ILE A 1 92 ? -19.094 1.761 8.883 1 98.62 92 ILE A N 1
ATOM 746 C CA . ILE A 1 92 ? -20.25 2.613 8.625 1 98.62 92 ILE A CA 1
ATOM 747 C C . ILE A 1 92 ? -20.547 2.652 7.125 1 98.62 92 ILE A C 1
ATOM 749 O O . ILE A 1 92 ? -19.625 2.838 6.316 1 98.62 92 ILE A O 1
ATOM 753 N N . SER A 1 93 ? -21.766 2.379 6.695 1 97.56 93 SER A N 1
ATOM 754 C CA . SER A 1 93 ? -22.234 2.725 5.363 1 97.56 93 SER A CA 1
ATOM 755 C C . SER A 1 93 ? -22.594 4.203 5.27 1 97.56 93 SER A C 1
ATOM 757 O O . SER A 1 93 ? -23.422 4.699 6.039 1 97.56 93 SER A O 1
ATOM 759 N N . SER A 1 94 ? -22 4.91 4.359 1 95.88 94 SER A N 1
ATOM 760 C CA . SER A 1 94 ? -22.156 6.359 4.281 1 95.88 94 SER A CA 1
ATOM 761 C C . SER A 1 94 ? -22.156 6.84 2.832 1 95.88 94 SER A C 1
ATOM 763 O O . SER A 1 94 ? -21.25 7.566 2.42 1 95.88 94 SER A O 1
ATOM 765 N N . PRO A 1 95 ? -23.172 6.609 2.088 1 92.56 95 PRO A N 1
ATOM 766 C CA . PRO A 1 95 ? -23.219 6.988 0.674 1 92.56 95 PRO A CA 1
ATOM 767 C C . PRO A 1 95 ? -23.25 8.5 0.469 1 92.56 95 PRO A C 1
ATOM 769 O O . PRO A 1 95 ? -23.875 9.227 1.253 1 92.56 95 PRO A O 1
ATOM 772 N N . LYS A 1 96 ? -22.531 8.93 -0.556 1 87.69 96 LYS A N 1
ATOM 773 C CA . LYS A 1 96 ? -22.625 10.336 -0.931 1 87.69 96 LYS A CA 1
ATOM 774 C C . LYS A 1 96 ? -24.016 10.656 -1.474 1 87.69 96 LYS A C 1
ATOM 776 O O . LYS A 1 96 ? -24.703 9.773 -2.006 1 87.69 96 LYS A O 1
ATOM 781 N N . PRO A 1 97 ? -24.391 11.914 -1.326 1 82.06 97 PRO A N 1
ATOM 782 C CA . PRO A 1 97 ? -25.703 12.289 -1.879 1 82.06 97 PRO A CA 1
ATOM 783 C C . PRO A 1 97 ? -25.766 12.125 -3.395 1 82.06 97 PRO A C 1
ATOM 785 O O . PRO A 1 97 ? -24.75 12.258 -4.082 1 82.06 97 PRO A O 1
ATOM 788 N N . TYR A 1 98 ? -26.922 11.82 -3.852 1 72.81 98 TYR A N 1
ATOM 789 C CA . TYR A 1 98 ? -27.172 11.539 -5.262 1 72.81 98 TYR A CA 1
ATOM 790 C C . TYR A 1 98 ? -26.75 12.719 -6.133 1 72.81 98 TYR A C 1
ATOM 792 O O . TYR A 1 98 ? -26.266 12.531 -7.254 1 72.81 98 TYR A O 1
ATOM 800 N N . VAL A 1 99 ? -26.922 13.859 -5.621 1 70.31 99 VAL A N 1
ATOM 801 C CA . VAL A 1 99 ? -26.641 15.055 -6.402 1 70.31 99 VAL A CA 1
ATOM 802 C C . VAL A 1 99 ? -25.156 15.109 -6.738 1 70.31 99 VAL A C 1
ATOM 804 O O . VAL A 1 99 ? -24.75 15.797 -7.68 1 70.31 99 VAL A O 1
ATOM 807 N N . TYR A 1 100 ? -24.359 14.43 -6.117 1 63.19 100 TYR A N 1
ATOM 808 C CA . TYR A 1 100 ? -22.922 14.492 -6.301 1 63.19 100 TYR A CA 1
ATOM 809 C C . TYR A 1 100 ? -22.406 13.266 -7.051 1 63.19 100 TYR A C 1
ATOM 811 O O . TYR A 1 100 ? -21.297 12.781 -6.781 1 63.19 100 TYR A O 1
ATOM 819 N N . LYS A 1 101 ? -23.016 12.758 -8.016 1 59.88 101 LYS A N 1
ATOM 820 C CA . LYS A 1 101 ? -22.578 11.562 -8.742 1 59.88 101 LYS A CA 1
ATOM 821 C C . LYS A 1 101 ? -21.688 11.938 -9.93 1 59.88 101 LYS A C 1
ATOM 823 O O . LYS A 1 101 ? -21.109 11.062 -10.57 1 59.88 101 LYS A O 1
ATOM 828 N N . GLY A 1 102 ? -21.344 13.18 -10 1 60.66 102 GLY A N 1
ATOM 829 C CA . GLY A 1 102 ? -20.484 13.57 -11.117 1 60.66 102 GLY A CA 1
ATOM 830 C C . GLY A 1 102 ? -19.016 13.547 -10.781 1 60.66 102 GLY A C 1
ATOM 831 O O . GLY A 1 102 ? -18.609 12.992 -9.758 1 60.66 102 GLY A O 1
ATOM 832 N N . THR A 1 103 ? -18.094 13.906 -11.734 1 59.94 103 THR A N 1
ATOM 833 C CA . THR A 1 103 ? -16.641 13.781 -11.688 1 59.94 103 THR A CA 1
ATOM 834 C C . THR A 1 103 ? -16.047 14.812 -10.727 1 59.94 103 THR A C 1
ATOM 836 O O . THR A 1 103 ? -15.016 14.555 -10.102 1 59.94 103 THR A O 1
ATOM 839 N N . ASN A 1 104 ? -16.672 15.953 -10.531 1 62.19 104 ASN A N 1
ATOM 840 C CA . ASN A 1 104 ? -16.031 17.031 -9.758 1 62.19 104 ASN A CA 1
ATOM 841 C C . ASN A 1 104 ? -16.719 17.219 -8.414 1 62.19 104 ASN A C 1
ATOM 843 O O . ASN A 1 104 ? -17.234 18.312 -8.125 1 62.19 104 ASN A O 1
ATOM 847 N N . PHE A 1 105 ? -16.781 16.047 -7.766 1 69.88 105 PHE A N 1
ATOM 848 C CA . PHE A 1 105 ? -17.469 16.141 -6.484 1 69.88 105 PHE A CA 1
ATOM 849 C C . PHE A 1 105 ? -16.516 15.875 -5.332 1 69.88 105 PHE A C 1
ATOM 851 O O . PHE A 1 105 ? -15.547 15.125 -5.48 1 69.88 105 PHE A O 1
ATOM 858 N N . PRO A 1 106 ? -16.797 16.719 -4.289 1 76.12 106 PRO A N 1
ATOM 859 C CA . PRO A 1 106 ? -16 16.453 -3.094 1 76.12 106 PRO A CA 1
ATOM 860 C C . PRO A 1 106 ? -16.109 15 -2.615 1 76.12 106 PRO A C 1
ATOM 862 O O . PRO A 1 106 ? -17.203 14.523 -2.318 1 76.12 106 PRO A O 1
ATOM 865 N N . ARG A 1 107 ? -15.023 14.422 -2.6 1 80.5 107 ARG A N 1
ATOM 866 C CA . ARG A 1 107 ? -14.992 13.008 -2.236 1 80.5 107 ARG A CA 1
ATOM 867 C C . ARG A 1 107 ? -14.812 12.828 -0.733 1 80.5 107 ARG A C 1
ATOM 869 O O . ARG A 1 107 ? -14.117 13.625 -0.088 1 80.5 107 ARG A O 1
ATOM 876 N N . GLY A 1 108 ? -15.477 11.883 -0.179 1 90 108 GLY A N 1
ATOM 877 C CA . GLY A 1 108 ? -15.219 11.414 1.174 1 90 108 GLY A CA 1
ATOM 878 C C . GLY A 1 108 ? -15.906 12.25 2.236 1 90 108 GLY A C 1
ATOM 879 O O . GLY A 1 108 ? -15.742 12.008 3.432 1 90 108 GLY A O 1
ATOM 880 N N . VAL A 1 109 ? -16.688 13.305 1.873 1 91.25 109 VAL A N 1
ATOM 881 C CA . VAL A 1 109 ? -17.281 14.219 2.844 1 91.25 109 VAL A CA 1
ATOM 882 C C . VAL A 1 109 ? -18.312 13.477 3.68 1 91.25 109 VAL A C 1
ATOM 884 O O . VAL A 1 109 ? -18.266 13.508 4.91 1 91.25 109 VAL A O 1
ATOM 887 N N . SER A 1 110 ? -19.219 12.734 2.961 1 92.5 110 SER A N 1
ATOM 888 C CA . SER A 1 110 ? -20.234 11.969 3.678 1 92.5 110 SER A CA 1
ATOM 889 C C . SER A 1 110 ? -19.594 10.953 4.621 1 92.5 110 SER A C 1
ATOM 891 O O . SER A 1 110 ? -20.094 10.727 5.727 1 92.5 110 SER A O 1
ATOM 893 N N . ASN A 1 111 ? -18.531 10.391 4.168 1 95.69 111 ASN A N 1
ATOM 894 C CA . ASN A 1 111 ? -17.828 9.383 4.949 1 95.69 111 ASN A CA 1
ATOM 895 C C . ASN A 1 111 ? -17.219 9.984 6.211 1 95.69 111 ASN A C 1
ATOM 897 O O . ASN A 1 111 ? -17.438 9.477 7.312 1 95.69 111 ASN A O 1
ATOM 901 N N . ARG A 1 112 ? -16.5 11.031 6.074 1 96.19 112 ARG A N 1
ATOM 902 C CA . ARG A 1 112 ? -15.844 11.68 7.207 1 96.19 112 ARG A CA 1
ATOM 903 C C . ARG A 1 112 ? -16.859 12.258 8.172 1 96.19 112 ARG A C 1
ATOM 905 O O . ARG A 1 112 ? -16.688 12.188 9.391 1 96.19 112 ARG A O 1
ATOM 912 N N . ARG A 1 113 ? -17.969 12.82 7.652 1 94.31 113 ARG A N 1
ATOM 913 C CA . ARG A 1 113 ? -19.031 13.344 8.516 1 94.31 113 ARG A CA 1
ATOM 914 C C . ARG A 1 113 ? -19.656 12.234 9.352 1 94.31 113 ARG A C 1
ATOM 916 O O . ARG A 1 113 ? -19.922 12.414 10.539 1 94.31 113 ARG A O 1
ATOM 923 N N . ALA A 1 114 ? -19.938 11.102 8.672 1 95.69 114 ALA A N 1
ATOM 924 C CA . ALA A 1 114 ? -20.516 9.977 9.391 1 95.69 114 ALA A CA 1
ATOM 925 C C . ALA A 1 114 ? -19.609 9.531 10.539 1 95.69 114 ALA A C 1
ATOM 927 O O . ALA A 1 114 ? -20.078 9.211 11.625 1 95.69 114 ALA A O 1
ATOM 928 N N . ALA A 1 115 ? -18.359 9.508 10.273 1 96.88 115 ALA A N 1
ATOM 929 C CA . ALA A 1 115 ? -17.391 9.133 11.305 1 96.88 115 ALA A CA 1
ATOM 930 C C . ALA A 1 115 ? -17.375 10.156 12.438 1 96.88 115 ALA A C 1
ATOM 932 O O . ALA A 1 115 ? -17.312 9.781 13.609 1 96.88 115 ALA A O 1
ATOM 933 N N . LEU A 1 116 ? -17.422 11.438 12.125 1 95.88 116 LEU A N 1
ATOM 934 C CA . LEU A 1 116 ? -17.438 12.492 13.133 1 95.88 116 LEU A CA 1
ATOM 935 C C . LEU A 1 116 ? -18.656 12.375 14.031 1 95.88 116 LEU A C 1
ATOM 937 O O . LEU A 1 116 ? -18.562 12.555 15.25 1 95.88 116 LEU A O 1
ATOM 941 N N . VAL A 1 117 ? -19.797 12.117 13.422 1 94.12 117 VAL A N 1
ATOM 942 C CA . VAL A 1 117 ? -21.016 11.93 14.195 1 94.12 117 VAL A CA 1
ATOM 943 C C . VAL A 1 117 ? -20.844 10.766 15.164 1 94.12 117 VAL A C 1
ATOM 945 O O . VAL A 1 117 ? -21.188 10.883 16.344 1 94.12 117 VAL A O 1
ATOM 948 N N . TRP A 1 118 ? -20.328 9.688 14.695 1 96.62 118 TRP A N 1
ATOM 949 C CA . TRP A 1 118 ? -20.109 8.531 15.562 1 96.62 118 TRP A CA 1
ATOM 950 C C . TRP A 1 118 ? -19.172 8.883 16.719 1 96.62 118 TRP A C 1
ATOM 952 O O . TRP A 1 118 ? -19.422 8.5 17.859 1 96.62 118 TRP A O 1
ATOM 962 N N . LEU A 1 119 ? -18.125 9.578 16.453 1 97.12 119 LEU A N 1
ATOM 963 C CA . LEU A 1 119 ? -17.156 9.961 17.484 1 97.12 119 LEU A CA 1
ATOM 964 C C . LEU A 1 119 ? -17.812 10.836 18.547 1 97.12 119 LEU A C 1
ATOM 966 O O . LEU A 1 119 ? -17.641 10.594 19.734 1 97.12 119 LEU A O 1
ATOM 970 N N . ARG A 1 120 ? -18.562 11.797 18.188 1 94.69 120 ARG A N 1
ATOM 971 C CA . ARG A 1 120 ? -19.203 12.711 19.125 1 94.69 120 ARG A CA 1
ATOM 972 C C . ARG A 1 120 ? -20.141 11.969 20.047 1 94.69 120 ARG A C 1
ATOM 974 O O . ARG A 1 120 ? -20.281 12.32 21.234 1 94.69 120 ARG A O 1
ATOM 981 N N . GLU A 1 121 ? -20.734 10.984 19.5 1 94.38 121 GLU A N 1
ATOM 982 C CA . GLU A 1 121 ? -21.766 10.273 20.25 1 94.38 121 GLU A CA 1
ATOM 983 C C . GLU A 1 121 ? -21.156 9.203 21.156 1 94.38 121 GLU A C 1
ATOM 985 O O . GLU A 1 121 ? -21.734 8.828 22.172 1 94.38 121 GLU A O 1
ATOM 990 N N . ASN A 1 122 ? -19.953 8.727 20.828 1 96.25 122 ASN A N 1
ATOM 991 C CA . ASN A 1 122 ? -19.516 7.496 21.469 1 96.25 122 ASN A CA 1
ATOM 992 C C . ASN A 1 122 ? -18.172 7.672 22.172 1 96.25 122 ASN A C 1
ATOM 994 O O . ASN A 1 122 ? -17.766 6.832 22.969 1 96.25 122 ASN A O 1
ATOM 998 N N . VAL A 1 123 ? -17.5 8.75 21.891 1 95.62 123 VAL A N 1
ATOM 999 C CA . VAL A 1 123 ? -16.109 8.859 22.328 1 95.62 123 VAL A CA 1
ATOM 1000 C C . VAL A 1 123 ? -15.914 10.164 23.094 1 95.62 123 VAL A C 1
ATOM 1002 O O . VAL A 1 123 ? -16.422 11.211 22.672 1 95.62 123 VAL A O 1
ATOM 1005 N N . ARG A 1 124 ? -15.148 10.141 24.188 1 93.25 124 ARG A N 1
ATOM 1006 C CA . ARG A 1 124 ? -14.945 11.336 25 1 93.25 124 ARG A CA 1
ATOM 1007 C C . ARG A 1 124 ? -13.477 11.758 25 1 93.25 124 ARG A C 1
ATOM 1009 O O . ARG A 1 124 ? -13.164 12.922 25.25 1 93.25 124 ARG A O 1
ATOM 1016 N N . GLU A 1 125 ? -12.672 10.781 24.75 1 95.5 125 GLU A N 1
ATOM 1017 C CA . GLU A 1 125 ? -11.242 11.094 24.766 1 95.5 125 GLU A CA 1
ATOM 1018 C C . GLU A 1 125 ? -10.5 10.367 23.656 1 95.5 125 GLU A C 1
ATOM 1020 O O . GLU A 1 125 ? -10.945 9.32 23.188 1 95.5 125 GLU A O 1
ATOM 1025 N N . GLY A 1 126 ? -9.312 10.914 23.25 1 97.56 126 GLY A N 1
ATOM 1026 C CA . GLY A 1 126 ? -8.5 10.336 22.188 1 97.56 126 GLY A CA 1
ATOM 1027 C C . GLY A 1 126 ? -8.133 11.336 21.109 1 97.56 126 GLY A C 1
ATOM 1028 O O . GLY A 1 126 ? -8.352 12.539 21.266 1 97.56 126 GLY A O 1
ATOM 1029 N N . VAL A 1 127 ? -7.465 10.812 20.125 1 98.56 127 VAL A N 1
ATOM 1030 C CA . VAL A 1 127 ? -7.051 11.617 18.984 1 98.56 127 VAL A CA 1
ATOM 1031 C C . VAL A 1 127 ? -7.648 11.047 17.703 1 98.56 127 VAL A C 1
ATOM 1033 O O . VAL A 1 127 ? -7.668 9.828 17.516 1 98.56 127 VAL A O 1
ATOM 1036 N N . MET A 1 128 ? -8.234 11.883 16.906 1 98.25 128 MET A N 1
ATOM 1037 C CA . MET A 1 128 ? -8.742 11.43 15.609 1 98.25 128 MET A CA 1
ATOM 1038 C C . MET A 1 128 ? -7.777 11.797 14.484 1 98.25 128 MET A C 1
ATOM 1040 O O . MET A 1 128 ? -7.105 12.828 14.547 1 98.25 128 MET A O 1
ATOM 1044 N N . TYR A 1 129 ? -7.664 11.031 13.516 1 98.75 129 TYR A N 1
ATOM 1045 C CA . TYR A 1 129 ? -6.805 11.195 12.352 1 98.75 129 TYR A CA 1
ATOM 1046 C C . TYR A 1 129 ? -7.477 10.664 11.094 1 98.75 129 TYR A C 1
ATOM 1048 O O . TYR A 1 129 ? -7.996 9.547 11.086 1 98.75 129 TYR A O 1
ATOM 1056 N N . PHE A 1 130 ? -7.535 11.531 10.055 1 98.12 130 PHE A N 1
ATOM 1057 C CA . PHE A 1 130 ? -8.047 11.117 8.75 1 98.12 130 PHE A CA 1
ATOM 1058 C C . PHE A 1 130 ? -6.938 10.484 7.914 1 98.12 130 PHE A C 1
ATOM 1060 O O . PHE A 1 130 ? -5.898 11.109 7.684 1 98.12 130 PHE A O 1
ATOM 1067 N N . GLY A 1 131 ? -7.082 9.281 7.516 1 98 131 GLY A N 1
ATOM 1068 C CA . GLY A 1 131 ? -6.176 8.602 6.602 1 98 131 GLY A CA 1
ATOM 1069 C C . GLY A 1 131 ? -6.895 7.863 5.488 1 98 131 GLY A C 1
ATOM 1070 O O . GLY A 1 131 ? -7.719 6.984 5.75 1 98 131 GLY A O 1
ATOM 1071 N N . ASP A 1 132 ? -6.59 8.172 4.238 1 97.25 132 ASP A N 1
ATOM 1072 C CA . ASP A 1 132 ? -7.195 7.5 3.088 1 97.25 132 ASP A CA 1
ATOM 1073 C C . ASP A 1 132 ? -6.75 6.043 3.004 1 97.25 132 ASP A C 1
ATOM 1075 O O . ASP A 1 132 ? -5.738 5.66 3.596 1 97.25 132 ASP A O 1
ATOM 1079 N N . ASP A 1 133 ? -7.488 5.25 2.275 1 98.06 133 ASP A N 1
ATOM 1080 C CA . ASP A 1 133 ? -7.25 3.811 2.232 1 98.06 133 ASP A CA 1
ATOM 1081 C C . ASP A 1 133 ? -6.031 3.482 1.369 1 98.06 133 ASP A C 1
ATOM 1083 O O . ASP A 1 133 ? -5.543 2.352 1.381 1 98.06 133 ASP A O 1
ATOM 1087 N N . ASP A 1 134 ? -5.465 4.492 0.634 1 97.19 134 ASP A N 1
ATOM 1088 C CA . ASP A 1 134 ? -4.281 4.199 -0.172 1 97.19 134 ASP A CA 1
ATOM 1089 C C . ASP A 1 134 ? -3.111 5.098 0.225 1 97.19 134 ASP A C 1
ATOM 1091 O O . ASP A 1 134 ? -2.121 5.191 -0.503 1 97.19 134 ASP A O 1
ATOM 1095 N N . ASN A 1 135 ? -3.184 5.781 1.425 1 98.06 135 ASN A N 1
ATOM 1096 C CA . ASN A 1 135 ? -2.047 6.535 1.938 1 98.06 135 ASN A CA 1
ATOM 1097 C C . ASN A 1 135 ? -0.984 5.613 2.529 1 98.06 135 ASN A C 1
ATOM 1099 O O . ASN A 1 135 ? -1.274 4.469 2.881 1 98.06 135 ASN A O 1
ATOM 1103 N N . THR A 1 136 ? 0.186 6.066 2.467 1 98.75 136 THR A N 1
ATOM 1104 C CA . THR A 1 136 ? 1.256 5.41 3.211 1 98.75 136 THR A CA 1
ATOM 1105 C C . THR A 1 136 ? 1.611 6.211 4.461 1 98.75 136 THR A C 1
ATOM 1107 O O . THR A 1 136 ? 1.894 7.406 4.383 1 98.75 136 THR A O 1
ATOM 1110 N N . VAL A 1 137 ? 1.55 5.609 5.625 1 98.75 137 VAL A N 1
ATOM 1111 C CA . VAL A 1 137 ? 1.812 6.273 6.895 1 98.75 137 VAL A CA 1
ATOM 1112 C C . VAL A 1 137 ? 2.908 5.527 7.652 1 98.75 137 VAL A C 1
ATOM 1114 O O . VAL A 1 137 ? 2.809 4.32 7.871 1 98.75 137 VAL A O 1
ATOM 1117 N N . ASP A 1 138 ? 3.934 6.258 7.977 1 98.5 138 ASP A N 1
ATOM 1118 C CA . ASP A 1 138 ? 4.992 5.68 8.797 1 98.5 138 ASP A CA 1
ATOM 1119 C C . ASP A 1 138 ? 4.492 5.391 10.211 1 98.5 138 ASP A C 1
ATOM 1121 O O . ASP A 1 138 ? 3.723 6.172 10.781 1 98.5 138 ASP A O 1
ATOM 1125 N N . LEU A 1 139 ? 4.977 4.316 10.852 1 97.94 139 LEU A N 1
ATOM 1126 C CA . LEU A 1 139 ? 4.535 3.934 12.188 1 97.94 139 LEU A CA 1
ATOM 1127 C C . LEU A 1 139 ? 4.879 5.016 13.203 1 97.94 139 LEU A C 1
ATOM 1129 O O . LEU A 1 139 ? 4.148 5.211 14.18 1 97.94 139 LEU A O 1
ATOM 1133 N N . GLN A 1 140 ? 5.945 5.746 12.992 1 97.94 140 GLN A N 1
ATOM 1134 C CA . GLN A 1 140 ? 6.379 6.801 13.898 1 97.94 140 GLN A CA 1
ATOM 1135 C C . GLN A 1 140 ? 5.301 7.875 14.047 1 97.94 140 GLN A C 1
ATOM 1137 O O . GLN A 1 140 ? 5.152 8.469 15.117 1 97.94 140 GLN A O 1
ATOM 1142 N N . LEU A 1 141 ? 4.598 8.094 12.992 1 98.56 141 LEU A N 1
ATOM 1143 C CA . LEU A 1 141 ? 3.594 9.148 13.031 1 98.56 141 LEU A CA 1
ATOM 1144 C C . LEU A 1 141 ? 2.541 8.859 14.094 1 98.56 141 LEU A C 1
ATOM 1146 O O . LEU A 1 141 ? 2.043 9.781 14.75 1 98.56 141 LEU A O 1
ATOM 1150 N N . PHE A 1 142 ? 2.195 7.637 14.297 1 98.12 142 PHE A N 1
ATOM 1151 C CA . PHE A 1 142 ? 1.164 7.27 15.258 1 98.12 142 PHE A CA 1
ATOM 1152 C C . PHE A 1 142 ? 1.605 7.609 16.672 1 98.12 142 PHE A C 1
ATOM 1154 O O . PHE A 1 142 ? 0.801 8.07 17.484 1 98.12 142 PHE A O 1
ATOM 1161 N N . ASP A 1 143 ? 2.855 7.418 16.953 1 96.5 143 ASP A N 1
ATOM 1162 C CA . ASP A 1 143 ? 3.387 7.824 18.25 1 96.5 143 ASP A CA 1
ATOM 1163 C C . ASP A 1 143 ? 3.299 9.336 18.438 1 96.5 143 ASP A C 1
ATOM 1165 O O . ASP A 1 143 ? 2.965 9.82 19.516 1 96.5 143 ASP A O 1
ATOM 1169 N N . GLU A 1 144 ? 3.529 9.977 17.422 1 98.38 144 GLU A N 1
ATOM 1170 C CA . GLU A 1 144 ? 3.572 11.43 17.5 1 98.38 144 GLU A CA 1
ATOM 1171 C C . GLU A 1 144 ? 2.168 12.016 17.625 1 98.38 144 GLU A C 1
ATOM 1173 O O . GLU A 1 144 ? 1.921 12.875 18.484 1 98.38 144 GLU A O 1
ATOM 1178 N N . ILE A 1 145 ? 1.248 11.516 16.828 1 98.5 145 ILE A N 1
ATOM 1179 C CA . ILE A 1 145 ? -0.072 12.141 16.828 1 98.5 145 ILE A CA 1
ATOM 1180 C C . ILE A 1 145 ? -0.788 11.836 18.141 1 98.5 145 ILE A C 1
ATOM 1182 O O . ILE A 1 145 ? -1.696 12.57 18.547 1 98.5 145 ILE A O 1
ATOM 1186 N N . ARG A 1 146 ? -0.417 10.82 18.812 1 97.06 146 ARG A N 1
ATOM 1187 C CA . ARG A 1 146 ? -1.002 10.469 20.109 1 97.06 146 ARG A CA 1
ATOM 1188 C C . ARG A 1 146 ? -0.825 11.602 21.109 1 97.06 146 ARG A C 1
ATOM 1190 O O . ARG A 1 146 ? -1.604 11.727 22.062 1 97.06 146 ARG A O 1
ATOM 1197 N N . ARG A 1 147 ? 0.112 12.445 20.891 1 96.25 147 ARG A N 1
ATOM 1198 C CA . ARG A 1 147 ? 0.446 13.5 21.828 1 96.25 147 ARG A CA 1
ATOM 1199 C C . ARG A 1 147 ? -0.283 14.797 21.5 1 96.25 147 ARG A C 1
ATOM 1201 O O . ARG A 1 147 ? -0.113 15.812 22.172 1 96.25 147 ARG A O 1
ATOM 1208 N N . THR A 1 148 ? -1.099 14.789 20.531 1 98.38 148 THR A N 1
ATOM 1209 C CA . THR A 1 148 ? -1.807 15.992 20.109 1 98.38 148 THR A CA 1
ATOM 1210 C C . THR A 1 148 ? -2.689 16.531 21.234 1 98.38 148 THR A C 1
ATOM 1212 O O . THR A 1 148 ? -3.551 15.805 21.75 1 98.38 148 THR A O 1
ATOM 1215 N N . LYS A 1 149 ? -2.451 17.75 21.594 1 97.25 149 LYS A N 1
ATOM 1216 C CA . LYS A 1 149 ? -3.252 18.375 22.656 1 97.25 149 LYS A CA 1
ATOM 1217 C C . LYS A 1 149 ? -4.504 19.016 22.062 1 97.25 149 LYS A C 1
ATOM 1219 O O . LYS A 1 149 ? -5.598 18.875 22.625 1 97.25 149 LYS A O 1
ATOM 1224 N N . LYS A 1 150 ? -4.367 19.766 21.062 1 96.75 150 LYS A N 1
ATOM 1225 C CA . LYS A 1 150 ? -5.504 20.359 20.375 1 96.75 150 LYS A CA 1
ATOM 1226 C C . LYS A 1 150 ? -5.531 19.938 18.906 1 96.75 150 LYS A C 1
ATOM 1228 O O . LYS A 1 150 ? -6.32 19.062 18.516 1 96.75 150 LYS A O 1
ATOM 1233 N N . VAL A 1 151 ? -4.586 20.5 18.109 1 97.94 151 VAL A N 1
ATOM 1234 C CA . VAL A 1 151 ? -4.418 20.141 16.703 1 97.94 151 VAL A CA 1
ATOM 1235 C C . VAL A 1 151 ? -2.932 20.047 16.375 1 97.94 151 VAL A C 1
ATOM 1237 O O . VAL A 1 151 ? -2.156 20.938 16.734 1 97.94 151 VAL A O 1
ATOM 1240 N N . SER A 1 152 ? -2.535 18.984 15.828 1 98.75 152 SER A N 1
ATOM 1241 C CA . SER A 1 152 ? -1.165 18.875 15.336 1 98.75 152 SER A CA 1
ATOM 1242 C C . SER A 1 152 ? -1.119 18.844 13.812 1 98.75 152 SER A C 1
ATOM 1244 O O . SER A 1 152 ? -2.092 18.453 13.164 1 98.75 152 SER A O 1
ATOM 1246 N N . MET A 1 153 ? -0.016 19.328 13.219 1 98.75 153 MET A N 1
ATOM 1247 C CA . MET A 1 153 ? 0.202 19.328 11.773 1 98.75 153 MET A CA 1
ATOM 1248 C C . MET A 1 153 ? 1.603 18.828 11.43 1 98.75 153 MET A C 1
ATOM 1250 O O . MET A 1 153 ? 2.512 18.906 12.258 1 98.75 153 MET A O 1
ATOM 1254 N N . PHE A 1 154 ? 1.79 18.312 10.32 1 98.88 154 PHE A N 1
ATOM 1255 C CA . PHE A 1 154 ? 3.047 17.75 9.836 1 98.88 154 PHE A CA 1
ATOM 1256 C C . PHE A 1 154 ? 3.045 17.641 8.32 1 98.88 154 PHE A C 1
ATOM 1258 O O . PHE A 1 154 ? 1.988 17.719 7.688 1 98.88 154 PHE A O 1
ATOM 1265 N N . PRO A 1 155 ? 4.211 17.469 7.688 1 98.81 155 PRO A N 1
ATOM 1266 C CA . PRO A 1 155 ? 4.32 17.453 6.227 1 98.81 155 PRO A CA 1
ATOM 1267 C C . PRO A 1 155 ? 3.711 16.188 5.609 1 98.81 155 PRO A C 1
ATOM 1269 O O . PRO A 1 155 ? 3.805 15.109 6.191 1 98.81 155 PRO A O 1
ATOM 1272 N N . VAL A 1 156 ? 3.105 16.359 4.48 1 98.81 156 VAL A N 1
ATOM 1273 C CA . VAL A 1 156 ? 2.625 15.25 3.66 1 98.81 156 VAL A CA 1
ATOM 1274 C C . VAL A 1 156 ? 3.385 15.219 2.338 1 98.81 156 VAL A C 1
ATOM 1276 O O . VAL A 1 156 ? 3.467 16.234 1.635 1 98.81 156 VAL A O 1
ATOM 1279 N N . GLY A 1 157 ? 3.945 14.078 2.051 1 98.69 157 GLY A N 1
ATOM 1280 C CA . GLY A 1 157 ? 4.719 13.945 0.828 1 98.69 157 GLY A CA 1
ATOM 1281 C C . GLY A 1 157 ? 3.895 13.469 -0.353 1 98.69 157 GLY A C 1
ATOM 1282 O O . GLY A 1 157 ? 2.752 13.039 -0.184 1 98.69 157 GLY A O 1
ATOM 1283 N N . LEU A 1 158 ? 4.477 13.578 -1.594 1 97.81 158 LEU A N 1
ATOM 1284 C CA . LEU A 1 158 ? 3.93 13.094 -2.857 1 97.81 158 LEU A CA 1
ATOM 1285 C C . LEU A 1 158 ? 2.619 13.805 -3.186 1 97.81 158 LEU A C 1
ATOM 1287 O O . LEU A 1 158 ? 1.616 13.148 -3.486 1 97.81 158 LEU A O 1
ATOM 1291 N N . ILE A 1 159 ? 2.73 15.102 -3.16 1 95.94 159 ILE A N 1
ATOM 1292 C CA . ILE A 1 159 ? 1.485 15.82 -3.404 1 95.94 159 ILE A CA 1
ATOM 1293 C C . ILE A 1 159 ? 1.782 17.141 -4.109 1 95.94 159 ILE A C 1
ATOM 1295 O O . ILE A 1 159 ? 2.795 17.781 -3.832 1 95.94 159 ILE A O 1
ATOM 1299 N N . GLY A 1 160 ? 0.922 17.469 -5.023 1 94.56 160 GLY A N 1
ATOM 1300 C CA . GLY A 1 160 ? 0.927 18.781 -5.656 1 94.56 160 GLY A CA 1
ATOM 1301 C C . GLY A 1 160 ? 2.16 19.031 -6.504 1 94.56 160 GLY A C 1
ATOM 1302 O O . GLY A 1 160 ? 2.846 18.078 -6.902 1 94.56 160 GLY A O 1
ATOM 1303 N N . ASP A 1 161 ? 2.414 20.281 -6.715 1 95.94 161 ASP A N 1
ATOM 1304 C CA . ASP A 1 161 ? 3.48 20.672 -7.637 1 95.94 161 ASP A CA 1
ATOM 1305 C C . ASP A 1 161 ? 4.805 20.844 -6.898 1 95.94 161 ASP A C 1
ATOM 1307 O O . ASP A 1 161 ? 5.848 21.047 -7.523 1 95.94 161 ASP A O 1
ATOM 1311 N N . TYR A 1 162 ? 4.762 20.734 -5.59 1 96.5 162 TYR A N 1
ATOM 1312 C CA . TYR A 1 162 ? 5.988 20.922 -4.82 1 96.5 162 TYR A CA 1
ATOM 1313 C C . TYR A 1 162 ? 6.527 19.594 -4.312 1 96.5 162 TYR A C 1
ATOM 1315 O O . TYR A 1 162 ? 7.641 19.531 -3.789 1 96.5 162 TYR A O 1
ATOM 1323 N N . GLY A 1 163 ? 5.707 18.531 -4.43 1 97.75 163 GLY A N 1
ATOM 1324 C CA . GLY A 1 163 ? 6.094 17.234 -3.898 1 97.75 163 GLY A CA 1
ATOM 1325 C C . GLY A 1 163 ? 5.848 17.094 -2.406 1 97.75 163 GLY A C 1
ATOM 1326 O O . GLY A 1 163 ? 6.035 16.031 -1.832 1 97.75 163 GLY A O 1
ATOM 1327 N N . ILE A 1 164 ? 5.473 18.203 -1.785 1 98.06 164 ILE A N 1
ATOM 1328 C CA . ILE A 1 164 ? 5.289 18.25 -0.339 1 98.06 164 ILE A CA 1
ATOM 1329 C C . ILE A 1 164 ? 4.262 19.328 0.014 1 98.06 164 ILE A C 1
ATOM 1331 O O . ILE A 1 164 ? 4.117 20.328 -0.703 1 98.06 164 ILE A O 1
ATOM 1335 N N . SER A 1 165 ? 3.41 19.125 0.95 1 98.12 165 SER A N 1
ATOM 1336 C CA . SER A 1 165 ? 2.553 20.078 1.648 1 98.12 165 SER A CA 1
ATOM 1337 C C . SER A 1 165 ? 2.893 20.156 3.133 1 98.12 165 SER A C 1
ATOM 1339 O O . SER A 1 165 ? 2.875 19.125 3.824 1 98.12 165 SER A O 1
ATOM 1341 N N . ALA A 1 166 ? 3.209 21.375 3.619 1 98.06 166 ALA A N 1
ATOM 1342 C CA . ALA A 1 166 ? 3.75 21.406 4.977 1 98.06 166 ALA A CA 1
ATOM 1343 C C . ALA A 1 166 ? 3.539 22.766 5.625 1 98.06 166 ALA A C 1
ATOM 1345 O O . ALA A 1 166 ? 3.543 23.797 4.941 1 98.06 166 ALA A O 1
ATOM 1346 N N . PRO A 1 167 ? 3.443 22.75 6.949 1 97.44 167 PRO A N 1
ATOM 1347 C CA . PRO A 1 167 ? 3.623 24 7.684 1 97.44 167 PRO A CA 1
ATOM 1348 C C . PRO A 1 167 ? 5.066 24.5 7.672 1 97.44 167 PRO A C 1
ATOM 1350 O O . PRO A 1 167 ? 5.996 23.688 7.559 1 97.44 167 PRO A O 1
ATOM 1353 N N . ILE A 1 168 ? 5.195 25.75 7.738 1 95.69 168 ILE A N 1
ATOM 1354 C CA . ILE A 1 168 ? 6.504 26.359 7.93 1 95.69 168 ILE A CA 1
ATOM 1355 C C . ILE A 1 168 ? 6.668 26.781 9.391 1 95.69 168 ILE A C 1
ATOM 1357 O O . ILE A 1 168 ? 5.82 27.5 9.93 1 95.69 168 ILE A O 1
ATOM 1361 N N . ILE A 1 169 ? 7.738 26.344 9.961 1 94.88 169 ILE A N 1
ATOM 1362 C CA . ILE A 1 169 ? 7.949 26.562 11.391 1 94.88 169 ILE A CA 1
ATOM 1363 C C . ILE A 1 169 ? 9 27.656 11.602 1 94.88 169 ILE A C 1
ATOM 1365 O O . ILE A 1 169 ? 10.047 27.641 10.953 1 94.88 169 ILE A O 1
ATOM 1369 N N . LYS A 1 170 ? 8.695 28.578 12.43 1 90.62 170 LYS A N 1
ATOM 1370 C CA . LYS A 1 170 ? 9.625 29.578 12.961 1 90.62 170 LYS A CA 1
ATOM 1371 C C . LYS A 1 170 ? 9.656 29.531 14.492 1 90.62 170 LYS A C 1
ATOM 1373 O O . LYS A 1 170 ? 8.633 29.75 15.141 1 90.62 170 LYS A O 1
ATOM 1378 N N . ASP A 1 171 ? 10.773 29.219 15.094 1 87.19 171 ASP A N 1
ATOM 1379 C CA . ASP A 1 171 ? 10.938 29.156 16.547 1 87.19 171 ASP A CA 1
ATOM 1380 C C . ASP A 1 171 ? 9.914 28.219 17.172 1 87.19 171 ASP A C 1
ATOM 1382 O O . ASP A 1 171 ? 9.25 28.578 18.141 1 87.19 171 ASP A O 1
ATOM 1386 N N . GLY A 1 172 ? 9.656 27.141 16.469 1 89.5 172 GLY A N 1
ATOM 1387 C CA . GLY A 1 172 ? 8.812 26.094 17.016 1 89.5 172 GLY A CA 1
ATOM 1388 C C . GLY A 1 172 ? 7.332 26.328 16.766 1 89.5 172 GLY A C 1
ATOM 1389 O O . GLY A 1 172 ? 6.492 25.516 17.172 1 89.5 172 GLY A O 1
ATOM 1390 N N . LYS A 1 173 ? 7.047 27.406 16.062 1 93.75 173 LYS A N 1
ATOM 1391 C CA . LYS A 1 173 ? 5.652 27.75 15.812 1 93.75 173 LYS A CA 1
ATOM 1392 C C . LYS A 1 173 ? 5.348 27.766 14.32 1 93.75 173 LYS A C 1
ATOM 1394 O O . LYS A 1 173 ? 6.203 28.125 13.508 1 93.75 173 LYS A O 1
ATOM 1399 N N . VAL A 1 174 ? 4.125 27.406 13.992 1 95.81 174 VAL A N 1
ATOM 1400 C CA . VAL A 1 174 ? 3.686 27.484 12.609 1 95.81 174 VAL A CA 1
ATOM 1401 C C . VAL A 1 174 ? 3.43 28.938 12.227 1 95.81 174 VAL A C 1
ATOM 1403 O O . VAL A 1 174 ? 2.658 29.641 12.891 1 95.81 174 VAL A O 1
ATOM 1406 N N . VAL A 1 175 ? 4.023 29.391 11.141 1 93 175 VAL A N 1
ATOM 1407 C CA . VAL A 1 175 ? 3.887 30.797 10.789 1 93 175 VAL A CA 1
ATOM 1408 C C . VAL A 1 175 ? 3.328 30.938 9.375 1 93 175 VAL A C 1
ATOM 1410 O O . VAL A 1 175 ? 2.854 32 8.977 1 93 175 VAL A O 1
ATOM 1413 N N . ALA A 1 176 ? 3.436 29.922 8.594 1 94.25 176 ALA A N 1
ATOM 1414 C CA . ALA A 1 176 ? 2.99 29.891 7.199 1 94.25 176 ALA A CA 1
ATOM 1415 C C . ALA A 1 176 ? 2.898 28.469 6.684 1 94.25 176 ALA A C 1
ATOM 1417 O O . ALA A 1 176 ? 3.059 27.516 7.449 1 94.25 176 ALA A O 1
ATOM 1418 N N . PHE A 1 177 ? 2.576 28.344 5.414 1 96.06 177 PHE A N 1
ATOM 1419 C CA . PHE A 1 177 ? 2.438 27.016 4.816 1 96.06 177 PHE A CA 1
ATOM 1420 C C . PHE A 1 177 ? 3.143 26.953 3.465 1 96.06 177 PHE A C 1
ATOM 1422 O O . PHE A 1 177 ? 3.188 27.953 2.738 1 96.06 177 PHE A O 1
ATOM 1429 N N . PHE A 1 178 ? 3.748 25.844 3.221 1 95.88 178 PHE A N 1
ATOM 1430 C CA . PHE A 1 178 ? 4.359 25.516 1.938 1 95.88 178 PHE A CA 1
ATOM 1431 C C . PHE A 1 178 ? 3.518 24.5 1.183 1 95.88 178 PHE A C 1
ATOM 1433 O O . PHE A 1 178 ? 3.654 23.297 1.397 1 95.88 178 PHE A O 1
ATOM 1440 N N . ASP A 1 179 ? 2.678 24.922 0.344 1 95.94 179 ASP A N 1
ATOM 1441 C CA . ASP A 1 179 ? 1.713 24.156 -0.449 1 95.94 179 ASP A CA 1
ATOM 1442 C C . ASP A 1 179 ? 1.52 24.797 -1.826 1 95.94 179 ASP A C 1
ATOM 1444 O O . ASP A 1 179 ? 1.458 26.016 -1.952 1 95.94 179 ASP A O 1
ATOM 1448 N N . SER A 1 180 ? 1.364 24.016 -2.818 1 95.06 180 SER A N 1
ATOM 1449 C CA . SER A 1 180 ? 1.382 24.531 -4.184 1 95.06 180 SER A CA 1
ATOM 1450 C C . SER A 1 180 ? 0.002 25.031 -4.602 1 95.06 180 SER A C 1
ATOM 1452 O O . SER A 1 180 ? -0.154 25.609 -5.68 1 95.06 180 SER A O 1
ATOM 1454 N N . TRP A 1 181 ? -1.013 24.844 -3.787 1 92.81 181 TRP A N 1
ATOM 1455 C CA . TRP A 1 181 ? -2.365 25.297 -4.098 1 92.81 181 TRP A CA 1
ATOM 1456 C C . TRP A 1 181 ? -2.914 26.172 -2.975 1 92.81 181 TRP A C 1
ATOM 1458 O O . TRP A 1 181 ? -3.408 25.656 -1.966 1 92.81 181 TRP A O 1
ATOM 1468 N N . PRO A 1 182 ? -2.912 27.453 -3.146 1 89.44 182 PRO A N 1
ATOM 1469 C CA . PRO A 1 182 ? -3.402 28.344 -2.088 1 89.44 182 PRO A CA 1
ATOM 1470 C C . PRO A 1 182 ? -4.914 28.25 -1.893 1 89.44 182 PRO A C 1
ATOM 1472 O O . PRO A 1 182 ? -5.387 28.109 -0.76 1 89.44 182 PRO A O 1
ATOM 1475 N N . GLY A 1 183 ? -5.691 28.312 -3.021 1 89.19 183 GLY A N 1
ATOM 1476 C CA . GLY A 1 183 ? -7.137 28.172 -3.012 1 89.19 183 GLY A CA 1
ATOM 1477 C C . GLY A 1 183 ? -7.82 29.078 -2.006 1 89.19 183 GLY A C 1
ATOM 1478 O O . GLY A 1 183 ? -8.883 28.75 -1.48 1 89.19 183 GLY A O 1
ATOM 1479 N N . SER A 1 184 ? -7.168 30.156 -1.53 1 90.5 184 SER A N 1
ATOM 1480 C CA . SER A 1 184 ? -7.668 31.062 -0.502 1 90.5 184 SER A CA 1
ATOM 1481 C C . SER A 1 184 ? -7.922 30.328 0.808 1 90.5 184 SER A C 1
ATOM 1483 O O . SER A 1 184 ? -8.906 30.609 1.497 1 90.5 184 SER A O 1
ATOM 1485 N N . ARG A 1 185 ? -7.117 29.406 1.118 1 93.38 185 ARG A N 1
ATOM 1486 C CA . ARG A 1 185 ? -7.254 28.594 2.318 1 93.38 185 ARG A CA 1
ATOM 1487 C C . ARG A 1 185 ? -6.52 29.219 3.498 1 93.38 185 ARG A C 1
ATOM 1489 O O . ARG A 1 185 ? -5.43 29.766 3.334 1 93.38 185 ARG A O 1
ATOM 1496 N N . THR A 1 186 ? -7.156 29.156 4.648 1 93.88 186 THR A N 1
ATOM 1497 C CA . THR A 1 186 ? -6.523 29.609 5.883 1 93.88 186 THR A CA 1
ATOM 1498 C C . THR A 1 186 ? -5.445 28.625 6.332 1 93.88 186 THR A C 1
ATOM 1500 O O . THR A 1 186 ? -4.367 29.047 6.762 1 93.88 186 THR A O 1
ATOM 1503 N N . PHE A 1 187 ? -5.727 27.375 6.234 1 95.94 187 PHE A N 1
ATOM 1504 C CA . PHE A 1 187 ? -4.805 26.312 6.598 1 95.94 187 PHE A CA 1
ATOM 1505 C C . PHE A 1 187 ? -4.562 25.375 5.414 1 95.94 187 PHE A C 1
ATOM 1507 O O . PHE A 1 187 ? -5.156 24.297 5.332 1 95.94 187 PHE A O 1
ATOM 1514 N N . PRO A 1 188 ? -3.723 25.734 4.469 1 95.12 188 PRO A N 1
ATOM 1515 C CA . PRO A 1 188 ? -3.463 24.875 3.311 1 95.12 188 PRO A CA 1
ATOM 1516 C C . PRO A 1 188 ? -2.639 23.641 3.66 1 95.12 188 PRO A C 1
ATOM 1518 O O . PRO A 1 188 ? -1.421 23.625 3.467 1 95.12 188 PRO A O 1
ATOM 1521 N N . VAL A 1 189 ? -3.26 22.688 4.148 1 95.12 189 VAL A N 1
ATOM 1522 C CA . VAL A 1 189 ? -2.666 21.406 4.5 1 95.12 189 VAL A CA 1
ATOM 1523 C C . VAL A 1 189 ? -3.5 20.266 3.91 1 95.12 189 VAL A C 1
ATOM 1525 O O . VAL A 1 189 ? -4.68 20.453 3.602 1 95.12 189 VAL A O 1
ATOM 1528 N N . ASP A 1 190 ? -2.889 19.188 3.674 1 96 190 ASP A N 1
ATOM 1529 C CA . ASP A 1 190 ? -3.586 18 3.193 1 96 190 ASP A CA 1
ATOM 1530 C C . ASP A 1 190 ? -4.395 17.359 4.312 1 96 190 ASP A C 1
ATOM 1532 O O . ASP A 1 190 ? -4.105 17.562 5.496 1 96 190 ASP A O 1
ATOM 1536 N N . MET A 1 191 ? -5.422 16.562 3.922 1 96.25 191 MET A N 1
ATOM 1537 C CA . MET A 1 191 ? -6.281 15.867 4.871 1 96.25 191 MET A CA 1
ATOM 1538 C C . MET A 1 191 ? -5.461 14.969 5.789 1 96.25 191 MET A C 1
ATOM 1540 O O . MET A 1 191 ? -5.77 14.836 6.977 1 96.25 191 MET A O 1
ATOM 1544 N N . ALA A 1 192 ? -4.418 14.391 5.293 1 98.25 192 ALA A N 1
ATOM 1545 C CA . ALA A 1 192 ? -3.586 13.477 6.066 1 98.25 192 ALA A CA 1
ATOM 1546 C C . ALA A 1 192 ? -2.508 14.227 6.84 1 98.25 192 ALA A C 1
ATOM 1548 O O . ALA A 1 192 ? -1.642 13.617 7.469 1 98.25 192 ALA A O 1
ATOM 1549 N N . GLY A 1 193 ? -2.549 15.539 6.832 1 98.62 193 GLY A N 1
ATOM 1550 C CA . GLY A 1 193 ? -1.465 16.328 7.387 1 98.62 193 GLY A CA 1
ATOM 1551 C C . GLY A 1 193 ? -1.782 16.906 8.758 1 98.62 193 GLY A C 1
ATOM 1552 O O . GLY A 1 193 ? -1.091 17.812 9.234 1 98.62 193 GLY A O 1
ATOM 1553 N N . PHE A 1 194 ? -2.875 16.469 9.367 1 98.62 194 PHE A N 1
ATOM 1554 C CA . PHE A 1 194 ? -3.18 16.969 10.703 1 98.62 194 PHE A CA 1
ATOM 1555 C C . PHE A 1 194 ? -3.947 15.938 11.516 1 98.62 194 PHE A C 1
ATOM 1557 O O . PHE A 1 194 ? -4.535 15.008 10.945 1 98.62 194 PHE A O 1
ATOM 1564 N N . ALA A 1 195 ? -3.891 16.016 12.789 1 98.75 195 ALA A N 1
ATOM 1565 C CA . ALA A 1 195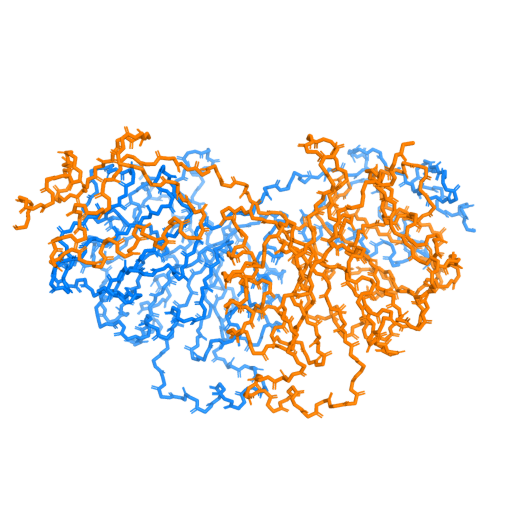 ? -4.672 15.25 13.758 1 98.75 195 ALA A CA 1
ATOM 1566 C C . ALA A 1 195 ? -5.344 16.172 14.766 1 98.75 195 ALA A C 1
ATOM 1568 O O . ALA A 1 195 ? -4.891 17.297 14.992 1 98.75 195 ALA A O 1
ATOM 1569 N N . VAL A 1 196 ? -6.434 15.75 15.352 1 97.94 196 VAL A N 1
ATOM 1570 C CA . VAL A 1 196 ? -7.227 16.594 16.234 1 97.94 196 VAL A CA 1
ATOM 1571 C C . VAL A 1 196 ? -7.539 15.828 17.531 1 97.94 196 VAL A C 1
ATOM 1573 O O . VAL A 1 196 ? -7.93 14.656 17.484 1 97.94 196 VAL A O 1
ATOM 1576 N N . ASN A 1 197 ? -7.293 16.453 18.609 1 97.81 197 ASN A N 1
ATOM 1577 C CA . ASN A 1 197 ? -7.789 15.938 19.891 1 97.81 197 ASN A CA 1
ATOM 1578 C C . ASN A 1 197 ? -9.312 15.938 19.938 1 97.81 197 ASN A C 1
ATOM 1580 O O . ASN A 1 197 ? -9.945 16.969 19.719 1 97.81 197 ASN A O 1
ATOM 1584 N N . ILE A 1 198 ? -9.891 14.828 20.281 1 96.38 198 ILE A N 1
ATOM 1585 C CA . ILE A 1 198 ? -11.328 14.625 20.188 1 96.38 198 ILE A CA 1
ATOM 1586 C C . ILE A 1 198 ? -12.047 15.578 21.141 1 96.38 198 ILE A C 1
ATOM 1588 O O . ILE A 1 198 ? -13.188 15.969 20.891 1 96.38 198 ILE A O 1
ATOM 1592 N N . GLU A 1 199 ? -11.445 15.992 22.172 1 93.5 199 GLU A N 1
ATOM 1593 C CA . GLU A 1 199 ? -12.023 16.922 23.141 1 93.5 199 GLU A CA 1
ATOM 1594 C C . GLU A 1 199 ? -12.398 18.234 22.469 1 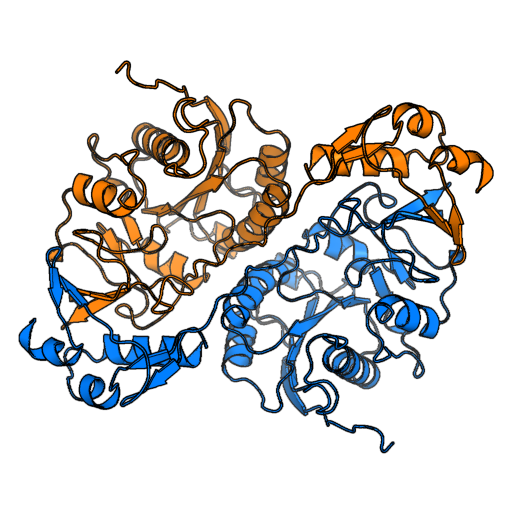93.5 199 GLU A C 1
ATOM 1596 O O . GLU A 1 199 ? -13.25 18.984 22.969 1 93.5 199 GLU A O 1
ATOM 1601 N N . PHE A 1 200 ? -11.844 18.5 21.328 1 91.81 200 PHE A N 1
ATOM 1602 C CA . PHE A 1 200 ? -12.078 19.766 20.656 1 91.81 200 PHE A CA 1
ATOM 1603 C C . PHE A 1 200 ? -13.055 19.594 19.5 1 91.81 200 PHE A C 1
ATOM 1605 O O . PHE A 1 200 ? -13.258 20.531 18.703 1 91.81 200 PHE A O 1
ATOM 1612 N N . LEU A 1 201 ? -13.508 18.422 19.375 1 91.69 201 LEU A N 1
ATOM 1613 C CA . LEU A 1 201 ? -14.562 18.203 18.391 1 91.69 201 LEU A CA 1
ATOM 1614 C C . LEU A 1 201 ? -15.883 18.812 18.859 1 91.69 201 LEU A C 1
ATOM 1616 O O . LEU A 1 201 ? -16.719 18.109 19.438 1 91.69 201 LEU A O 1
ATOM 1620 N N . THR A 1 202 ? -16.094 20.031 18.547 1 85.25 202 THR A N 1
ATOM 1621 C CA . THR A 1 202 ? -17.297 20.734 18.953 1 85.25 202 THR A CA 1
ATOM 1622 C C . THR A 1 202 ? -18.5 20.281 18.141 1 85.25 202 THR A C 1
ATOM 1624 O O . THR A 1 202 ? -18.344 19.703 17.062 1 85.25 202 THR A O 1
ATOM 1627 N N . PRO A 1 203 ? -19.609 20.562 18.594 1 83.38 203 PRO A N 1
ATOM 1628 C CA . PRO A 1 203 ? -20.828 20.188 17.844 1 83.38 203 PRO A CA 1
ATOM 1629 C C . PRO A 1 203 ? -20.906 20.891 16.484 1 83.38 203 PRO A C 1
ATOM 1631 O O . PRO A 1 203 ? -21.609 20.422 15.594 1 83.38 203 PRO A O 1
ATOM 1634 N N . THR A 1 204 ? -20.203 21.922 16.422 1 83.25 204 THR A N 1
ATOM 1635 C CA . THR A 1 204 ? -20.266 22.703 15.188 1 83.25 204 THR A CA 1
ATOM 1636 C C . THR A 1 204 ? -19.188 22.234 14.203 1 83.25 204 THR A C 1
ATOM 1638 O O . THR A 1 204 ? -19.156 22.688 13.055 1 83.25 204 THR A O 1
ATOM 1641 N N . ALA A 1 205 ? -18.328 21.422 14.664 1 86.06 205 ALA A N 1
ATOM 1642 C CA . ALA A 1 205 ? -17.297 20.906 13.781 1 86.06 205 ALA A CA 1
ATOM 1643 C C . ALA A 1 205 ? -17.891 20.094 12.633 1 86.06 205 ALA A C 1
ATOM 1645 O O . ALA A 1 205 ? -18.625 19.125 12.867 1 86.06 205 ALA A O 1
ATOM 1646 N N . THR A 1 206 ? -17.672 20.578 11.406 1 85.69 206 THR A N 1
ATOM 1647 C CA . THR A 1 206 ? -18.203 19.859 10.25 1 85.69 206 THR A CA 1
ATOM 1648 C C . THR A 1 206 ? -17.328 20.109 9.016 1 85.69 206 THR A C 1
ATOM 1650 O O . THR A 1 206 ? -16.406 20.938 9.055 1 85.69 206 THR A O 1
ATOM 1653 N N . MET A 1 207 ? -17.547 19.25 8 1 89.69 207 MET A N 1
ATOM 1654 C CA . MET A 1 207 ? -16.859 19.344 6.719 1 89.69 207 MET A CA 1
ATOM 1655 C C . MET A 1 207 ? -17.844 19.641 5.594 1 89.69 207 MET A C 1
ATOM 1657 O O . MET A 1 207 ? -18.844 18.938 5.438 1 89.69 207 MET A O 1
ATOM 1661 N N . PRO A 1 208 ? -17.672 20.75 4.883 1 85.25 208 PRO A N 1
ATOM 1662 C CA . PRO A 1 208 ? -18.609 21.078 3.809 1 85.25 208 PRO A CA 1
ATOM 1663 C C . PRO A 1 208 ? -18.406 20.219 2.561 1 85.25 208 PRO A C 1
ATOM 1665 O O . PRO A 1 208 ? -17.328 19.656 2.367 1 85.25 208 PRO A O 1
ATOM 1668 N N . TYR A 1 209 ? -19.422 20.188 1.779 1 84 209 TYR A N 1
ATOM 1669 C CA . TYR A 1 209 ? -19.312 19.609 0.445 1 84 209 TYR A CA 1
ATOM 1670 C C . TYR A 1 209 ? -18.734 20.625 -0.54 1 84 209 TYR A C 1
ATOM 1672 O O . TYR A 1 209 ? -19.453 21.125 -1.416 1 84 209 TYR A O 1
ATOM 1680 N N . SER A 1 210 ? -17.547 20.984 -0.425 1 80.38 210 SER A N 1
ATOM 1681 C CA . SER A 1 210 ? -16.828 21.938 -1.266 1 80.38 210 SER A CA 1
ATOM 1682 C C . SER A 1 210 ? -15.445 21.406 -1.637 1 80.38 210 SER A C 1
ATOM 1684 O O . SER A 1 210 ? -14.523 21.453 -0.82 1 80.38 210 SER A O 1
ATOM 1686 N N . ALA A 1 211 ? -15.352 21 -2.891 1 79.25 211 ALA A N 1
ATOM 1687 C CA . ALA A 1 211 ? -14.102 20.391 -3.342 1 79.25 211 ALA A CA 1
ATOM 1688 C C . ALA A 1 211 ? -12.914 21.312 -3.123 1 79.25 211 ALA A C 1
ATOM 1690 O O . ALA A 1 211 ? -12.969 22.5 -3.482 1 79.25 211 ALA A O 1
ATOM 1691 N N . GLY A 1 212 ? -11.914 20.828 -2.408 1 83.19 212 GLY A N 1
ATOM 1692 C CA . GLY A 1 212 ? -10.695 21.594 -2.17 1 83.19 212 GLY A CA 1
ATOM 1693 C C . GLY A 1 212 ? -10.719 22.359 -0.858 1 83.19 212 GLY A C 1
ATOM 1694 O O . GLY A 1 212 ? -9.68 22.812 -0.383 1 83.19 212 GLY A O 1
ATOM 1695 N N . HIS A 1 213 ? -11.844 22.453 -0.308 1 87.94 213 HIS A N 1
ATOM 1696 C CA . HIS A 1 213 ? -11.945 23.266 0.899 1 87.94 213 HIS A CA 1
ATOM 1697 C C . HIS A 1 213 ? -12.391 22.422 2.092 1 87.94 213 HIS A C 1
ATOM 1699 O O . HIS A 1 213 ? -12.734 22.969 3.146 1 87.94 213 HIS A O 1
ATOM 1705 N N . GLU A 1 214 ? -12.398 21.125 1.922 1 90.88 214 GLU A N 1
ATOM 1706 C CA . GLU A 1 214 ? -12.859 20.234 2.975 1 90.88 214 GLU A CA 1
ATOM 1707 C C . GLU A 1 214 ? -12 20.359 4.23 1 90.88 214 GLU A C 1
ATOM 1709 O O . GLU A 1 214 ? -12.516 20.594 5.32 1 90.88 214 GLU A O 1
ATOM 1714 N N . GLU A 1 215 ? -10.688 20.312 4.027 1 91.62 215 GLU A N 1
ATOM 1715 C CA . GLU A 1 215 ? -9.75 20.375 5.145 1 91.62 215 GLU A CA 1
ATOM 1716 C C . GLU A 1 215 ? -9.805 21.75 5.828 1 91.62 215 GLU A C 1
ATOM 1718 O O . GLU A 1 215 ? -9.945 21.828 7.047 1 91.62 215 GLU A O 1
ATOM 1723 N N . ASP A 1 216 ? -9.734 22.75 4.996 1 93.94 216 ASP A N 1
ATOM 1724 C CA . ASP A 1 216 ? -9.648 24.109 5.5 1 93.94 216 ASP A CA 1
ATOM 1725 C C . ASP A 1 216 ? -10.891 24.484 6.312 1 93.94 216 ASP A C 1
ATOM 1727 O O . ASP A 1 216 ? -10.773 24.969 7.438 1 93.94 216 ASP A O 1
ATOM 1731 N N . LYS A 1 217 ? -12.023 24.234 5.762 1 93.12 217 LYS A N 1
ATOM 1732 C CA . LYS A 1 217 ? -13.266 24.609 6.43 1 93.12 217 LYS A CA 1
ATOM 1733 C C . LYS A 1 217 ? -13.516 23.734 7.66 1 93.12 217 LYS A C 1
ATOM 1735 O O . LYS A 1 217 ? -14.078 24.203 8.656 1 93.12 217 LYS A O 1
ATOM 1740 N N . PHE A 1 218 ? -13.141 22.5 7.645 1 95 218 PHE A N 1
ATOM 1741 C CA . PHE A 1 218 ? -13.219 21.656 8.828 1 95 218 PHE A CA 1
ATOM 1742 C C . PHE A 1 218 ? -12.375 22.234 9.961 1 95 218 PHE A C 1
ATOM 1744 O O . PHE A 1 218 ? -12.859 22.406 11.078 1 95 218 PHE A O 1
ATOM 1751 N N . LEU A 1 219 ? -11.117 22.562 9.617 1 94.81 219 LEU A N 1
ATOM 1752 C CA . LEU A 1 219 ? -10.195 23.109 10.617 1 94.81 219 LEU A CA 1
ATOM 1753 C C . LEU A 1 219 ? -10.703 24.438 11.133 1 94.81 219 LEU A C 1
ATOM 1755 O O . LEU A 1 219 ? -10.617 24.719 12.336 1 94.81 219 LEU A O 1
ATOM 1759 N N . MET A 1 220 ? -11.273 25.25 10.273 1 93.12 220 MET A N 1
ATOM 1760 C CA . MET A 1 220 ? -11.836 26.531 10.688 1 93.12 220 MET A CA 1
ATOM 1761 C C . MET A 1 220 ? -13.016 26.328 11.633 1 93.12 220 MET A C 1
ATOM 1763 O O . MET A 1 220 ? -13.195 27.094 12.578 1 93.12 220 MET A O 1
ATOM 1767 N N . SER A 1 221 ? -13.758 25.297 11.359 1 93.5 221 SER A N 1
ATOM 1768 C CA . SER A 1 221 ? -14.945 25.031 12.156 1 93.5 221 SER A CA 1
ATOM 1769 C C . SER A 1 221 ? -14.57 24.625 13.578 1 93.5 221 SER A C 1
ATOM 1771 O O . SER A 1 221 ? -15.406 24.672 14.484 1 93.5 221 SER A O 1
ATOM 1773 N N . LEU A 1 222 ? -13.352 24.234 13.789 1 93.56 222 LEU A N 1
ATOM 1774 C CA . LEU A 1 222 ? -12.867 23.859 15.109 1 93.56 222 LEU A CA 1
ATOM 1775 C C . LEU A 1 222 ? -12.469 25.094 15.906 1 93.56 222 LEU A C 1
ATOM 1777 O O . LEU A 1 222 ? -12.227 25.016 17.109 1 93.56 222 LEU A O 1
ATOM 1781 N N . GLY A 1 223 ? -12.352 26.234 15.25 1 90.88 223 GLY A N 1
ATOM 1782 C CA . GLY A 1 223 ? -11.953 27.469 15.914 1 90.88 223 GLY A CA 1
ATOM 1783 C C . GLY A 1 223 ? -10.461 27.531 16.203 1 90.88 223 GLY A C 1
ATOM 1784 O O . GLY A 1 223 ? -10.039 28.188 17.156 1 90.88 223 GLY A O 1
ATOM 1785 N N . ILE A 1 224 ? -9.742 26.891 15.422 1 90.69 224 ILE A N 1
ATOM 1786 C CA . ILE A 1 224 ? -8.305 26.812 15.641 1 90.69 224 ILE A CA 1
ATOM 1787 C C . ILE A 1 224 ? -7.633 28.062 15.094 1 90.69 224 ILE A C 1
ATOM 1789 O O . ILE A 1 224 ? -8.07 28.625 14.086 1 90.69 224 ILE A O 1
ATOM 1793 N N . LYS A 1 225 ? -6.602 28.469 15.828 1 92.44 225 LYS A N 1
ATOM 1794 C CA . LYS A 1 225 ? -5.703 29.531 15.383 1 92.44 225 LYS A CA 1
ATOM 1795 C C . LYS A 1 225 ? -4.309 28.984 15.086 1 92.44 225 LYS A C 1
ATOM 1797 O O . LYS A 1 225 ? -3.988 27.859 15.453 1 92.44 225 LYS A O 1
ATOM 1802 N N . LEU A 1 226 ? -3.541 29.781 14.406 1 93.62 226 LEU A N 1
ATOM 1803 C CA . LEU A 1 226 ? -2.193 29.359 14.039 1 93.62 226 LEU A CA 1
ATOM 1804 C C . LEU A 1 226 ? -1.399 28.953 15.281 1 93.62 226 LEU A C 1
ATOM 1806 O O . LEU A 1 226 ? -0.664 27.969 15.258 1 93.62 226 LEU A O 1
ATOM 1810 N N . ASP A 1 227 ? -1.627 29.688 16.359 1 93.94 227 ASP A N 1
ATOM 1811 C CA . ASP A 1 227 ? -0.867 29.453 17.578 1 93.94 227 ASP A CA 1
ATOM 1812 C C . ASP A 1 227 ? -1.299 28.156 18.266 1 93.94 227 ASP A C 1
ATOM 1814 O O . ASP A 1 227 ? -0.613 27.672 19.156 1 93.94 227 ASP A O 1
ATOM 1818 N N . ASP A 1 228 ? -2.396 27.594 17.859 1 95.56 228 ASP A N 1
ATOM 1819 C CA . ASP A 1 228 ? -2.904 26.359 18.438 1 95.56 228 ASP A CA 1
ATOM 1820 C C . ASP A 1 228 ? -2.227 25.141 17.812 1 95.56 228 ASP A C 1
ATOM 1822 O O . ASP A 1 228 ? -2.314 24.031 18.344 1 95.56 228 ASP A O 1
ATOM 1826 N N . ILE A 1 229 ? -1.581 25.375 16.656 1 97.94 229 ILE A N 1
ATOM 1827 C CA . ILE A 1 229 ? -1.086 24.25 15.859 1 97.94 229 ILE A CA 1
ATOM 1828 C C . ILE A 1 229 ? 0.214 23.719 16.469 1 97.94 229 ILE A C 1
ATOM 1830 O O . ILE A 1 229 ? 1.141 24.5 16.719 1 97.94 229 ILE A O 1
ATOM 1834 N N . GLU A 1 230 ? 0.224 22.469 16.75 1 98.5 230 GLU A N 1
ATOM 1835 C CA . GLU A 1 230 ? 1.398 21.781 17.266 1 98.5 230 GLU A CA 1
ATOM 1836 C C . GLU A 1 230 ? 2.164 21.078 16.141 1 98.5 230 GLU A C 1
ATOM 1838 O O . GLU A 1 230 ? 1.679 20.094 15.57 1 98.5 230 GLU A O 1
ATOM 1843 N N . PRO A 1 231 ? 3.369 21.562 15.82 1 98.44 231 PRO A N 1
ATOM 1844 C CA . PRO A 1 231 ? 4.133 20.906 14.758 1 98.44 231 PRO A CA 1
ATOM 1845 C C . PRO A 1 231 ? 4.691 19.547 15.18 1 98.44 231 PRO A C 1
ATOM 1847 O O . PRO A 1 231 ? 5.281 19.422 16.25 1 98.44 231 PRO A O 1
ATOM 1850 N N . LEU A 1 232 ? 4.457 18.547 14.406 1 98.62 232 LEU A N 1
ATOM 1851 C CA . LEU A 1 232 ? 5.02 17.219 14.625 1 98.62 232 LEU A CA 1
ATOM 1852 C C . LEU A 1 232 ? 6.062 16.891 13.562 1 98.62 232 LEU A C 1
ATOM 1854 O O . LEU A 1 232 ? 6.477 17.766 12.805 1 98.62 232 LEU A O 1
ATOM 1858 N N . ALA A 1 233 ? 6.641 15.625 13.633 1 98.5 233 ALA A N 1
ATOM 1859 C CA . ALA A 1 233 ? 7.664 15.18 12.695 1 98.5 233 ALA A CA 1
ATOM 1860 C C . ALA A 1 233 ? 8.914 16.047 12.789 1 98.5 233 ALA A C 1
ATOM 1862 O O . ALA A 1 233 ? 9.414 16.547 11.781 1 98.5 233 ALA A O 1
ATOM 1863 N N . ASP A 1 234 ? 9.359 16.25 14.016 1 98 234 ASP A N 1
ATOM 1864 C CA . ASP A 1 234 ? 10.562 17.031 14.305 1 98 234 ASP A CA 1
ATOM 1865 C C . ASP A 1 234 ? 10.438 18.453 13.766 1 98 234 ASP A C 1
ATOM 1867 O O . ASP A 1 234 ? 11.266 18.891 12.961 1 98 234 ASP A O 1
ATOM 1871 N N . ASN A 1 235 ? 9.359 19.141 14.219 1 97.81 235 ASN A N 1
ATOM 1872 C CA . ASN A 1 235 ? 9.055 20.5 13.781 1 97.81 235 ASN A CA 1
ATOM 1873 C C . ASN A 1 235 ? 8.883 20.578 12.266 1 97.81 235 ASN A C 1
ATOM 1875 O O . ASN A 1 235 ? 9.445 21.469 11.617 1 97.81 235 ASN A O 1
ATOM 1879 N N . CYS A 1 236 ? 8.211 19.578 11.711 1 98.44 236 CYS A N 1
ATOM 1880 C CA . CYS A 1 236 ? 7.812 19.516 10.305 1 98.44 236 CYS A CA 1
ATOM 1881 C C . CYS A 1 236 ? 9.031 19.453 9.391 1 98.44 236 CYS A C 1
ATOM 1883 O O . CYS A 1 236 ? 9.008 19.969 8.281 1 98.44 236 CYS A O 1
ATOM 1885 N N . SER A 1 237 ? 10.125 18.812 9.852 1 98 237 SER A N 1
ATOM 1886 C CA . SER A 1 237 ? 11.32 18.656 9.031 1 98 237 SER A CA 1
ATOM 1887 C C . SER A 1 237 ? 11.406 17.25 8.445 1 98 237 SER A C 1
ATOM 1889 O O . SER A 1 237 ? 12.289 16.969 7.629 1 98 237 SER A O 1
ATOM 1891 N N . LYS A 1 238 ? 10.484 16.422 8.828 1 98.38 238 LYS A N 1
ATOM 1892 C CA . LYS A 1 238 ? 10.461 15.039 8.359 1 98.38 238 LYS A CA 1
ATOM 1893 C C . LYS A 1 238 ? 9.133 14.711 7.684 1 98.38 238 LYS A C 1
ATOM 1895 O O . LYS A 1 238 ? 8.125 15.383 7.926 1 98.38 238 LYS A O 1
ATOM 1900 N N . VAL A 1 239 ? 9.219 13.773 6.84 1 98.62 239 VAL A N 1
ATOM 1901 C CA . VAL A 1 239 ? 8.023 13.297 6.164 1 98.62 239 VAL A CA 1
ATOM 1902 C C . VAL A 1 239 ? 7.652 11.914 6.691 1 98.62 239 VAL A C 1
ATOM 1904 O O . VAL A 1 239 ? 8.445 10.969 6.594 1 98.62 239 VAL A O 1
ATOM 1907 N N . LEU A 1 240 ? 6.453 11.812 7.25 1 98.69 240 LEU A N 1
ATOM 1908 C CA . LEU A 1 240 ? 6.051 10.555 7.875 1 98.69 240 LEU A CA 1
ATOM 1909 C C . LEU A 1 240 ? 4.75 10.039 7.27 1 98.69 240 LEU A C 1
ATOM 1911 O O . LEU A 1 240 ? 4.242 9 7.68 1 98.69 240 LEU A O 1
ATOM 1915 N N . VAL A 1 241 ? 4.207 10.727 6.379 1 98.88 241 VAL A N 1
ATOM 1916 C CA . VAL A 1 241 ? 3.012 10.289 5.66 1 98.88 241 VAL A CA 1
ATOM 1917 C C . VAL A 1 241 ? 3.072 10.781 4.215 1 98.88 241 VAL A C 1
ATOM 1919 O O . VAL A 1 241 ? 3.596 11.859 3.943 1 98.88 241 VAL A O 1
ATOM 1922 N N . TRP A 1 242 ? 2.621 9.977 3.254 1 98.88 242 TRP A N 1
ATOM 1923 C C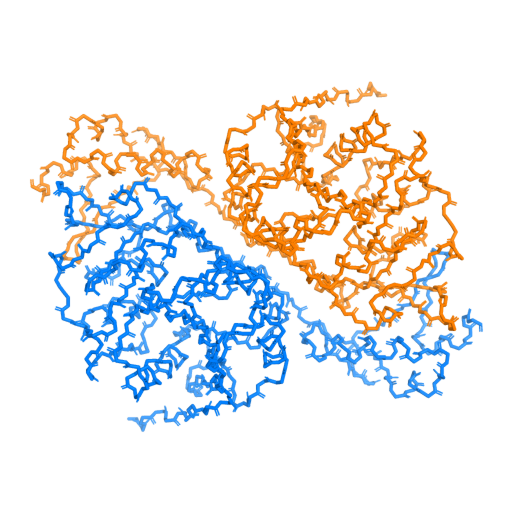A . TRP A 1 242 ? 2.648 10.266 1.823 1 98.88 242 TRP A CA 1
ATOM 1924 C C . TRP A 1 242 ? 1.268 10.078 1.204 1 98.88 242 TRP A C 1
ATOM 1926 O O . TRP A 1 242 ? 0.551 9.141 1.543 1 98.88 242 TRP A O 1
ATOM 1936 N N . HIS A 1 243 ? 0.898 10.961 0.36 1 98.19 243 HIS A N 1
ATOM 1937 C CA . HIS A 1 243 ? -0.349 10.898 -0.393 1 98.19 243 HIS A CA 1
ATOM 1938 C C . HIS A 1 243 ? -0.233 9.938 -1.571 1 98.19 243 HIS A C 1
ATOM 1940 O O . HIS A 1 243 ? -0.524 10.312 -2.711 1 98.19 243 HIS A O 1
ATOM 1946 N N . THR A 1 244 ? 0.181 8.727 -1.323 1 98.25 244 THR A N 1
ATOM 1947 C CA . THR A 1 244 ? 0.228 7.703 -2.359 1 98.25 244 THR A CA 1
ATOM 1948 C C . THR A 1 244 ? -1.17 7.414 -2.9 1 98.25 244 THR A C 1
ATOM 1950 O O . THR A 1 244 ? -2.162 7.566 -2.184 1 98.25 244 THR A O 1
ATOM 1953 N N . LYS A 1 245 ? -1.232 7.062 -4.129 1 97.06 245 LYS A N 1
ATOM 1954 C CA . LYS A 1 245 ? -2.467 6.641 -4.785 1 97.06 245 LYS A CA 1
ATOM 1955 C C . LYS A 1 245 ? -2.266 5.336 -5.547 1 97.06 245 LYS A C 1
ATOM 1957 O O . LYS A 1 245 ? -1.213 5.117 -6.148 1 97.06 245 LYS A O 1
ATOM 1962 N N . THR A 1 246 ? -3.234 4.496 -5.488 1 97.69 246 THR A N 1
ATOM 1963 C CA . THR A 1 246 ? -3.199 3.256 -6.254 1 97.69 246 THR A CA 1
ATOM 1964 C C . THR A 1 246 ? -3.768 3.467 -7.652 1 97.69 246 THR A C 1
ATOM 1966 O O . THR A 1 246 ? -4.777 4.156 -7.82 1 97.69 246 THR A O 1
ATOM 1969 N N . VAL A 1 247 ? -3.094 2.869 -8.672 1 98.06 247 VAL A N 1
ATOM 1970 C CA . VAL A 1 247 ? -3.572 2.936 -10.055 1 98.06 247 VAL A CA 1
ATOM 1971 C C . VAL A 1 247 ? -4.969 2.324 -10.141 1 98.06 247 VAL A C 1
ATOM 1973 O O . VAL A 1 247 ? -5.219 1.244 -9.602 1 98.06 247 VAL A O 1
ATOM 1976 N N . LYS A 1 248 ? -5.875 3.045 -10.773 1 96.88 248 LYS A N 1
ATOM 1977 C CA . LYS A 1 248 ? -7.223 2.523 -10.984 1 96.88 248 LYS A CA 1
ATOM 1978 C C . LYS A 1 248 ? -7.211 1.335 -11.938 1 96.88 248 LYS A C 1
ATOM 1980 O O . LYS A 1 248 ? -6.582 1.39 -13 1 96.88 248 LYS A O 1
ATOM 1985 N N . PHE A 1 249 ? -7.844 0.261 -11.484 1 97.81 249 PHE A N 1
ATOM 1986 C CA . PHE A 1 249 ? -8.008 -0.913 -12.336 1 97.81 249 PHE A CA 1
ATOM 1987 C C . PHE A 1 249 ? -9.359 -0.895 -13.031 1 97.81 249 PHE A C 1
ATOM 1989 O O . PHE A 1 249 ? -10.398 -0.806 -12.375 1 97.81 249 PHE A O 1
ATOM 1996 N N . LYS A 1 250 ? -9.344 -0.926 -14.383 1 96.31 250 LYS A N 1
ATOM 1997 C CA . LYS A 1 250 ? -10.586 -0.989 -15.133 1 96.31 250 LYS A CA 1
ATOM 1998 C C . LYS A 1 250 ? -11.211 -2.381 -15.055 1 96.31 250 LYS A C 1
ATOM 2000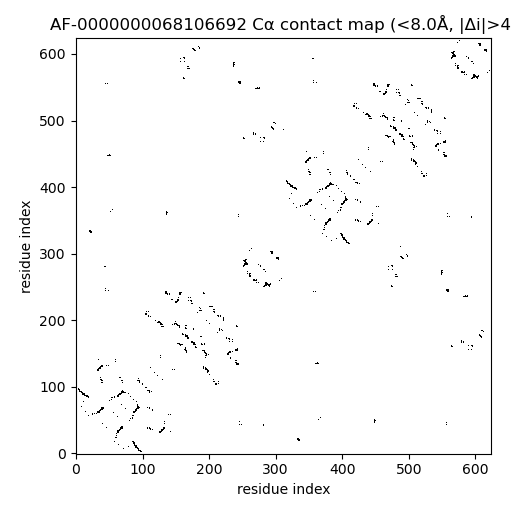 O O . LYS A 1 250 ? -10.672 -3.338 -15.617 1 96.31 250 LYS A O 1
ATOM 2005 N N . LYS A 1 251 ? -12.297 -2.459 -14.406 1 96.69 251 LYS A N 1
ATOM 2006 C CA . LYS A 1 251 ? -13 -3.723 -14.211 1 96.69 251 LYS A CA 1
ATOM 2007 C C . LYS A 1 251 ? -13.523 -4.273 -15.531 1 96.69 251 LYS A C 1
ATOM 2009 O O . LYS A 1 251 ? -14.352 -3.639 -16.188 1 96.69 251 LYS A O 1
ATOM 2014 N N . PRO A 1 252 ? -13.141 -5.457 -15.945 1 97.5 252 PRO A N 1
ATOM 2015 C CA . PRO A 1 252 ? -13.664 -6.059 -17.172 1 97.5 252 PRO A CA 1
ATOM 2016 C C . PRO A 1 252 ? -14.992 -6.785 -16.953 1 97.5 252 PRO A C 1
ATOM 2018 O O . PRO A 1 252 ? -15.352 -7.094 -15.812 1 97.5 252 PRO A O 1
ATOM 2021 N N . ASN A 1 253 ? -15.688 -6.922 -18.031 1 97.12 253 ASN A N 1
ATOM 2022 C CA . ASN A 1 253 ? -16.828 -7.824 -18.094 1 97.12 253 ASN A CA 1
ATOM 2023 C C . ASN A 1 253 ? -16.531 -9.062 -18.938 1 97.12 253 ASN A C 1
ATOM 2025 O O . ASN A 1 253 ? -16.141 -8.945 -20.109 1 97.12 253 ASN A O 1
ATOM 2029 N N . LEU A 1 254 ? -16.656 -10.195 -18.281 1 96.25 254 LEU A N 1
ATOM 2030 C CA . LEU A 1 254 ? -16.312 -11.453 -18.938 1 96.25 254 LEU A CA 1
ATOM 2031 C C . LEU A 1 254 ? -17.562 -12.258 -19.266 1 96.25 254 LEU A C 1
ATOM 2033 O O . LEU A 1 254 ? -18.5 -12.32 -18.469 1 96.25 254 LEU A O 1
ATOM 2037 N N . LYS A 1 255 ? -17.594 -12.797 -20.469 1 94.38 255 LYS A N 1
ATOM 2038 C CA . LYS A 1 255 ? -18.688 -13.68 -20.875 1 94.38 255 LYS A CA 1
ATOM 2039 C C . LYS A 1 255 ? -18.391 -15.133 -20.484 1 94.38 255 LYS A C 1
ATOM 2041 O O . LYS A 1 255 ? -17.797 -15.883 -21.25 1 94.38 255 LYS A O 1
ATOM 2046 N N . ILE A 1 256 ? -18.859 -15.539 -19.297 1 93.06 256 ILE A N 1
ATOM 2047 C CA . ILE A 1 256 ? -18.656 -16.875 -18.766 1 93.06 256 ILE A CA 1
ATOM 2048 C C . ILE A 1 256 ? -19.922 -17.359 -18.062 1 93.06 256 ILE A C 1
ATOM 2050 O O . ILE A 1 256 ? -20.469 -16.672 -17.203 1 93.06 256 ILE A O 1
ATOM 2054 N N . ASP A 1 257 ? -20.375 -18.469 -18.406 1 90.94 257 ASP A N 1
ATOM 2055 C CA . ASP A 1 257 ? -21.516 -19.078 -17.719 1 90.94 257 ASP A CA 1
ATOM 2056 C C . ASP A 1 257 ? -21.078 -19.859 -16.484 1 90.94 257 ASP A C 1
ATOM 2058 O O . ASP A 1 257 ? -20.875 -21.062 -16.547 1 90.94 257 ASP A O 1
ATOM 2062 N N . ILE A 1 258 ? -21.047 -19.234 -15.328 1 91.31 258 ILE A N 1
ATOM 2063 C CA . ILE A 1 258 ? -20.547 -19.828 -14.094 1 91.31 258 ILE A CA 1
ATOM 2064 C C . ILE A 1 258 ? -21.406 -21.016 -13.703 1 91.31 258 ILE A C 1
ATOM 2066 O O . ILE A 1 258 ? -20.891 -22 -13.164 1 91.31 258 ILE A O 1
ATOM 2070 N N . GLU A 1 259 ? -22.672 -20.938 -13.93 1 89.12 259 GLU A N 1
ATOM 2071 C CA . GLU A 1 259 ? -23.578 -22.016 -13.57 1 89.12 259 GLU A CA 1
ATOM 2072 C C . GLU A 1 259 ? -23.219 -23.312 -14.312 1 89.12 259 GLU A C 1
ATOM 2074 O O . GLU A 1 259 ? -23.281 -24.391 -13.734 1 89.12 259 GLU A O 1
ATOM 2079 N N . ARG A 1 260 ? -22.938 -23.156 -15.516 1 87.75 260 ARG A N 1
ATOM 2080 C CA . ARG A 1 260 ? -22.531 -24.328 -16.312 1 87.75 260 ARG A CA 1
ATOM 2081 C C . ARG A 1 260 ? -21.25 -24.938 -15.758 1 87.75 260 ARG A C 1
ATOM 2083 O O . ARG A 1 260 ? -21.141 -26.172 -15.664 1 87.75 260 ARG A O 1
ATOM 2090 N N . ILE A 1 261 ? -20.297 -24.078 -15.383 1 88.19 261 ILE A N 1
ATOM 2091 C CA . ILE A 1 261 ? -19.031 -24.562 -14.852 1 88.19 261 ILE A CA 1
ATOM 2092 C C . ILE A 1 261 ? -19.25 -25.203 -13.484 1 88.19 261 ILE A C 1
ATOM 2094 O O . ILE A 1 261 ? -18.625 -26.219 -13.164 1 88.19 261 ILE A O 1
ATOM 2098 N N . SER A 1 262 ? -20.125 -24.656 -12.703 1 88.31 262 SER A N 1
ATOM 2099 C CA . SER A 1 262 ? -20.391 -25.125 -11.352 1 88.31 262 SER A CA 1
ATOM 2100 C C . SER A 1 262 ? -21.016 -26.516 -11.367 1 88.31 262 SER A C 1
ATOM 2102 O O . SER A 1 262 ? -20.938 -27.25 -10.367 1 88.31 262 SER A O 1
ATOM 2104 N N . LYS A 1 263 ? -21.594 -26.906 -12.453 1 86.94 263 LYS A N 1
ATOM 2105 C CA . LYS A 1 263 ? -22.219 -28.219 -12.586 1 86.94 263 LYS A CA 1
ATOM 2106 C C . LYS A 1 263 ? -21.188 -29.297 -12.867 1 86.94 263 LYS A C 1
ATOM 2108 O O . LYS A 1 263 ? -21.469 -30.5 -12.766 1 86.94 263 LYS A O 1
ATOM 2113 N N . LEU A 1 264 ? -20.031 -28.875 -13.195 1 86.19 264 LEU A N 1
ATOM 2114 C CA . LEU A 1 264 ? -18.922 -29.797 -13.375 1 86.19 264 LEU A CA 1
ATOM 2115 C C . LEU A 1 264 ? -18.109 -29.922 -12.094 1 86.19 264 LEU A C 1
ATOM 2117 O O . LEU A 1 264 ? -17.25 -29.078 -11.812 1 86.19 264 LEU A O 1
ATOM 2121 N N . PRO A 1 265 ? -18.234 -30.984 -11.383 1 85.12 265 PRO A N 1
ATOM 2122 C CA . PRO A 1 265 ? -17.594 -31.109 -10.07 1 85.12 265 PRO A CA 1
ATOM 2123 C C . PRO A 1 265 ? -16.062 -31 -10.148 1 85.12 265 PRO A C 1
ATOM 2125 O O . PRO A 1 265 ? -15.438 -30.484 -9.219 1 85.12 265 PRO A O 1
ATOM 2128 N N . LYS A 1 266 ? -15.562 -31.422 -11.234 1 87.81 266 LYS A N 1
ATOM 2129 C CA . LYS A 1 266 ? -14.109 -31.438 -11.391 1 87.81 266 LYS A CA 1
ATOM 2130 C C . LYS A 1 266 ? -13.547 -30.016 -11.445 1 87.81 266 LYS A C 1
ATOM 2132 O O . LYS A 1 266 ? -12.344 -29.812 -11.242 1 87.81 266 LYS A O 1
ATOM 2137 N N . TYR A 1 267 ? -14.477 -29 -11.711 1 90.06 267 TYR A N 1
ATOM 2138 C CA . TYR A 1 267 ? -14.008 -27.625 -11.883 1 90.06 267 TYR A CA 1
ATOM 2139 C C . TYR A 1 267 ? -14.641 -26.703 -10.852 1 90.06 267 TYR A C 1
ATOM 2141 O O . TYR A 1 267 ? -14.789 -25.5 -11.102 1 90.06 267 TYR A O 1
ATOM 2149 N N . GLU A 1 268 ? -14.992 -27.25 -9.758 1 92.44 268 GLU A N 1
ATOM 2150 C CA . GLU A 1 268 ? -15.656 -26.484 -8.711 1 92.44 268 GLU A CA 1
ATOM 2151 C C . GLU A 1 268 ? -14.758 -25.344 -8.203 1 92.44 268 GLU A C 1
ATOM 2153 O O . GLU A 1 268 ? -15.234 -24.25 -7.934 1 92.44 268 GLU A O 1
ATOM 2158 N N . ASP A 1 269 ? -13.492 -25.609 -8.094 1 95.44 269 ASP A N 1
ATOM 2159 C CA . ASP A 1 269 ? -12.555 -24.594 -7.609 1 95.44 269 ASP A CA 1
ATOM 2160 C C . ASP A 1 269 ? -12.461 -23.422 -8.586 1 95.44 269 ASP A C 1
ATOM 2162 O O . ASP A 1 269 ? -12.352 -22.281 -8.164 1 95.44 269 ASP A O 1
ATOM 2166 N N . PHE A 1 270 ? -12.508 -23.734 -9.82 1 95.31 270 PHE A N 1
ATOM 2167 C CA . PHE A 1 270 ? -12.453 -22.672 -10.828 1 95.31 270 PHE A CA 1
ATOM 2168 C C . PHE A 1 270 ? -13.719 -21.828 -10.789 1 95.31 270 PHE A C 1
ATOM 2170 O O . PHE A 1 270 ? -13.656 -20.594 -10.875 1 95.31 270 PHE A O 1
ATOM 2177 N N . ALA A 1 271 ? -14.852 -22.484 -10.664 1 94.56 271 ALA A N 1
ATOM 2178 C CA . ALA A 1 271 ? -16.109 -21.766 -10.508 1 94.56 271 ALA A CA 1
ATOM 2179 C C . ALA A 1 271 ? -16.062 -20.844 -9.297 1 94.56 271 ALA A C 1
ATOM 2181 O O . ALA A 1 271 ? -16.5 -19.688 -9.359 1 94.56 271 ALA A O 1
ATOM 2182 N N . ASN A 1 272 ? -15.547 -21.359 -8.227 1 96.88 272 ASN A N 1
ATOM 2183 C CA . ASN A 1 272 ? -15.438 -20.578 -7.004 1 96.88 272 ASN A CA 1
ATOM 2184 C C . ASN A 1 272 ? -14.484 -19.391 -7.172 1 96.88 272 ASN A C 1
ATOM 2186 O O . ASN A 1 272 ? -14.703 -18.328 -6.594 1 96.88 272 ASN A O 1
ATOM 2190 N N . LEU A 1 273 ? -13.445 -19.578 -7.953 1 97.75 273 LEU A N 1
ATOM 2191 C CA . LEU A 1 273 ? -12.531 -18.484 -8.25 1 97.75 273 LEU A CA 1
ATOM 2192 C C . LEU A 1 273 ? -13.242 -17.375 -9.008 1 97.75 273 LEU A C 1
ATOM 2194 O O . LEU A 1 273 ? -13.039 -16.188 -8.727 1 97.75 273 LEU A O 1
ATOM 2198 N N . LEU A 1 274 ? -14.008 -17.797 -9.984 1 96.62 274 LEU A N 1
ATOM 2199 C CA . LEU A 1 274 ? -14.75 -16.812 -10.773 1 96.62 274 LEU A CA 1
ATOM 2200 C C . LEU A 1 274 ? -15.727 -16.031 -9.891 1 96.62 274 LEU A C 1
ATOM 2202 O O . LEU A 1 274 ? -15.828 -14.812 -10.008 1 96.62 274 LEU A O 1
ATOM 2206 N N . LYS A 1 275 ? -16.391 -16.734 -9.008 1 97.25 275 LYS A N 1
ATOM 2207 C CA . LYS A 1 275 ? -17.281 -16.078 -8.055 1 97.25 275 LYS A CA 1
ATOM 2208 C C . LYS A 1 275 ? -16.5 -15.117 -7.152 1 97.25 275 LYS A C 1
ATOM 2210 O O . LYS A 1 275 ? -16.953 -14.008 -6.883 1 97.25 275 LYS A O 1
ATOM 2215 N N . GLU A 1 276 ? -15.391 -15.617 -6.691 1 97.56 276 GLU A N 1
ATOM 2216 C CA . GLU A 1 276 ? -14.516 -14.812 -5.844 1 97.56 276 GLU A CA 1
ATOM 2217 C C . GLU A 1 276 ? -14.07 -13.539 -6.566 1 97.56 276 GLU A C 1
ATOM 2219 O O . GLU A 1 276 ? -14.078 -12.453 -5.98 1 97.56 276 GLU A O 1
ATOM 2224 N N . THR A 1 277 ? -13.688 -13.664 -7.793 1 97.75 277 THR A N 1
ATOM 2225 C CA . THR A 1 277 ? -13.234 -12.555 -8.617 1 97.75 277 THR A CA 1
ATOM 2226 C C . THR A 1 277 ? -14.328 -11.492 -8.75 1 97.75 277 THR A C 1
ATOM 2228 O O . THR A 1 277 ? -14.062 -10.297 -8.625 1 97.75 277 THR A O 1
ATOM 2231 N N . SER A 1 278 ? -15.508 -11.945 -8.961 1 96.88 278 SER A N 1
ATOM 2232 C CA . SER A 1 278 ? -16.656 -11.055 -9.07 1 96.88 278 SER A CA 1
ATOM 2233 C C . SER A 1 278 ? -16.984 -10.414 -7.723 1 96.88 278 SER A C 1
ATOM 2235 O O . SER A 1 278 ? -17.234 -9.203 -7.648 1 96.88 278 SER A O 1
ATOM 2237 N N . ARG A 1 279 ? -17 -11.203 -6.695 1 96.69 279 ARG A N 1
ATOM 2238 C CA . ARG A 1 279 ? -17.328 -10.734 -5.352 1 96.69 279 ARG A CA 1
ATOM 2239 C C . ARG A 1 279 ? -16.375 -9.633 -4.906 1 96.69 279 ARG A C 1
ATOM 2241 O O . ARG A 1 279 ? -16.781 -8.672 -4.266 1 96.69 279 ARG A O 1
ATOM 2248 N N . LEU A 1 280 ? -15.156 -9.727 -5.305 1 96.75 280 LEU A N 1
ATOM 2249 C CA . LEU A 1 280 ? -14.133 -8.766 -4.91 1 96.75 280 LEU A CA 1
ATOM 2250 C C . LEU A 1 280 ? -14.117 -7.57 -5.855 1 96.75 280 LEU A C 1
ATOM 2252 O O . LEU A 1 280 ? -13.297 -6.664 -5.703 1 96.75 280 LEU A O 1
ATOM 2256 N N . GLY A 1 281 ? -14.961 -7.59 -6.809 1 95.81 281 GLY A N 1
ATOM 2257 C CA . GLY A 1 281 ? -15.133 -6.445 -7.691 1 95.81 281 GLY A CA 1
ATOM 2258 C C . GLY A 1 281 ? -14.086 -6.363 -8.781 1 95.81 281 GLY A C 1
ATOM 2259 O O . GLY A 1 281 ? -13.922 -5.32 -9.414 1 95.81 281 GLY A O 1
ATOM 2260 N N . MET A 1 282 ? -13.352 -7.426 -9.094 1 97.69 282 MET A N 1
ATOM 2261 C CA . MET A 1 282 ? -12.219 -7.375 -10.008 1 97.69 282 MET A CA 1
ATOM 2262 C C . MET A 1 282 ? -12.656 -7.676 -11.438 1 97.69 282 MET A C 1
ATOM 2264 O O . MET A 1 282 ? -11.922 -7.387 -12.391 1 97.69 282 MET A O 1
ATOM 2268 N N . ALA A 1 283 ? -13.852 -8.312 -11.578 1 97.75 283 ALA A N 1
ATOM 2269 C CA . ALA A 1 283 ? -14.453 -8.555 -12.883 1 97.75 283 ALA A CA 1
ATOM 2270 C C . ALA A 1 283 ? -15.961 -8.789 -12.758 1 97.75 283 ALA A C 1
ATOM 2272 O O . ALA A 1 283 ? -16.422 -9.312 -11.742 1 97.75 283 ALA A O 1
ATOM 2273 N N . GLY A 1 284 ? -16.672 -8.258 -13.742 1 96.94 284 GLY A N 1
ATOM 2274 C CA . GLY A 1 284 ? -18.047 -8.727 -13.922 1 96.94 284 GLY A CA 1
ATOM 2275 C C . GLY A 1 284 ? -18.141 -9.992 -14.75 1 96.94 284 GLY A C 1
ATOM 2276 O O . GLY A 1 284 ? -17.453 -10.133 -15.766 1 96.94 284 GLY A O 1
ATOM 2277 N N . ILE A 1 285 ? -18.906 -10.969 -14.297 1 95.56 285 ILE A N 1
ATOM 2278 C CA . ILE A 1 285 ? -19.016 -12.234 -15.016 1 95.56 285 ILE A CA 1
ATOM 2279 C C . ILE A 1 285 ? -20.484 -12.484 -15.383 1 95.56 285 ILE A C 1
ATOM 2281 O O . ILE A 1 285 ? -21.344 -12.57 -14.508 1 95.56 285 ILE A O 1
ATOM 2285 N N . PHE A 1 286 ? -20.672 -12.594 -16.672 1 94.12 286 PHE A N 1
ATOM 2286 C CA . PHE A 1 286 ? -22.031 -12.719 -17.188 1 94.12 286 PHE A CA 1
ATOM 2287 C C . PHE A 1 286 ? -22.125 -13.867 -18.188 1 94.12 286 PHE A C 1
ATOM 2289 O O . PHE A 1 286 ? -21.156 -14.148 -18.906 1 94.12 286 PHE A O 1
ATOM 2296 N N . SER A 1 287 ? -23.281 -14.484 -18.281 1 91.44 287 SER A N 1
ATOM 2297 C CA . SER A 1 287 ? -23.469 -15.633 -19.172 1 91.44 287 SER A CA 1
ATOM 2298 C C . SER A 1 287 ? -23.625 -15.195 -20.625 1 91.44 287 SER A C 1
ATOM 2300 O O . SER A 1 287 ? -23.266 -15.93 -21.547 1 91.44 287 SER A O 1
ATOM 2302 N N . LYS A 1 288 ? -24.141 -14.078 -20.938 1 90.88 288 LYS A N 1
ATOM 2303 C CA . LYS A 1 288 ? -24.5 -13.703 -22.297 1 90.88 288 LYS A CA 1
ATOM 2304 C C . LYS A 1 288 ? -23.688 -12.5 -22.766 1 90.88 288 LYS A C 1
ATOM 2306 O O . LYS A 1 288 ? -23.484 -12.312 -23.969 1 90.88 288 LYS A O 1
ATOM 2311 N N . ASN A 1 289 ? -23.156 -11.688 -21.906 1 91.69 289 ASN A N 1
ATOM 2312 C CA . ASN A 1 289 ? -22.484 -10.438 -22.25 1 91.69 289 ASN A CA 1
ATOM 2313 C C . ASN A 1 289 ? -21.031 -10.445 -21.781 1 91.69 289 ASN A C 1
ATOM 2315 O O . ASN A 1 289 ? -20.625 -11.312 -21.016 1 91.69 289 ASN A O 1
ATOM 2319 N N . GLY A 1 290 ? -20.234 -9.508 -22.422 1 93.06 290 GLY A N 1
ATOM 2320 C CA . GLY A 1 290 ? -18.844 -9.367 -22.031 1 93.06 290 GLY A CA 1
ATOM 2321 C C . GLY A 1 290 ? -17.875 -9.906 -23.047 1 93.06 290 GLY A C 1
ATOM 2322 O O . GLY A 1 290 ? -18.281 -10.367 -24.125 1 93.06 290 GLY A O 1
ATOM 2323 N N . SER A 1 291 ? -16.609 -9.805 -22.688 1 92.81 291 SER A N 1
ATOM 2324 C CA . SER A 1 291 ? -15.547 -10.258 -23.578 1 92.81 291 SER A CA 1
ATOM 2325 C C . SER A 1 291 ? -15.383 -11.773 -23.516 1 92.81 291 SER A C 1
ATOM 2327 O O . SER A 1 291 ? -15.508 -12.375 -22.438 1 92.81 291 SER A O 1
ATOM 2329 N N . LYS A 1 292 ? -15.039 -12.328 -24.625 1 91.38 292 LYS A N 1
ATOM 2330 C CA . LYS A 1 292 ? -14.742 -13.758 -24.672 1 91.38 292 LYS A CA 1
ATOM 2331 C C . LYS A 1 292 ? -13.461 -14.078 -23.922 1 91.38 292 LYS A C 1
ATOM 2333 O O . LYS A 1 292 ? -12.547 -13.258 -23.859 1 91.38 292 LYS A O 1
ATOM 2338 N N . THR A 1 293 ? -13.523 -15.266 -23.312 1 93.06 293 THR A N 1
ATOM 2339 C CA . THR A 1 293 ? -12.359 -15.719 -22.562 1 93.06 293 THR A CA 1
ATOM 2340 C C . THR A 1 293 ? -11.844 -17.047 -23.109 1 93.06 293 THR A C 1
ATOM 2342 O O . THR A 1 293 ? -12.555 -17.734 -23.828 1 93.06 293 THR A O 1
ATOM 2345 N N . PHE A 1 294 ? -10.602 -17.312 -22.859 1 92.06 294 PHE A N 1
ATOM 2346 C CA . PHE A 1 294 ? -9.992 -18.578 -23.25 1 92.06 294 PHE A CA 1
ATOM 2347 C C . PHE A 1 294 ? -9.164 -19.156 -22.094 1 92.06 294 PHE A C 1
ATOM 2349 O O . PHE A 1 294 ? -8.922 -18.469 -21.094 1 92.06 294 PHE A O 1
ATOM 2356 N N . ILE A 1 295 ? -8.844 -20.391 -22.219 1 92.06 295 ILE A N 1
ATOM 2357 C CA . ILE A 1 295 ? -7.902 -21.047 -21.328 1 92.06 295 ILE A CA 1
ATOM 2358 C C . ILE A 1 295 ? -6.617 -21.391 -22.078 1 92.06 295 ILE A C 1
ATOM 2360 O O . ILE A 1 295 ? -6.625 -21.531 -23.297 1 92.06 295 ILE A O 1
ATOM 2364 N N . ILE A 1 296 ? -5.57 -21.422 -21.359 1 92.69 296 ILE A N 1
ATOM 2365 C CA . ILE A 1 296 ? -4.27 -21.703 -21.953 1 92.69 296 ILE A CA 1
ATOM 2366 C C . ILE A 1 296 ? -3.756 -23.062 -21.453 1 92.69 296 ILE A C 1
ATOM 2368 O O . ILE A 1 296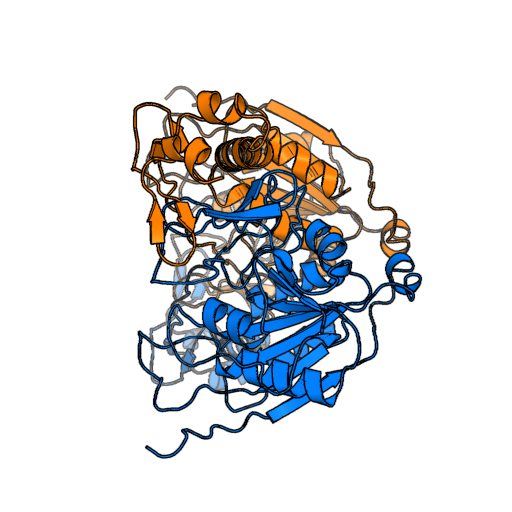 ? -3.742 -23.312 -20.25 1 92.69 296 ILE A O 1
ATOM 2372 N N . LYS A 1 297 ? -3.434 -23.922 -22.328 1 90.19 297 LYS A N 1
ATOM 2373 C CA . LYS A 1 297 ? -2.822 -25.203 -22.047 1 90.19 297 LYS A CA 1
ATOM 2374 C C . LYS A 1 297 ? -1.781 -25.578 -23.094 1 90.19 297 LYS A C 1
ATOM 2376 O O . LYS A 1 297 ? -2.053 -25.484 -24.297 1 90.19 297 LYS A O 1
ATOM 2381 N N . ASP A 1 298 ? -0.621 -25.906 -22.656 1 88.75 298 ASP A N 1
ATOM 2382 C CA . ASP A 1 298 ? 0.441 -26.344 -23.562 1 88.75 298 ASP A CA 1
ATOM 2383 C C . ASP A 1 298 ? 0.696 -25.297 -24.641 1 88.75 298 ASP A C 1
ATOM 2385 O O . ASP A 1 298 ? 0.737 -25.625 -25.828 1 88.75 298 ASP A O 1
ATOM 2389 N N . ARG A 1 299 ? 0.698 -24.016 -24.266 1 90.5 299 ARG A N 1
ATOM 2390 C CA . ARG A 1 299 ? 1.055 -22.875 -25.094 1 90.5 299 ARG A CA 1
ATOM 2391 C C . ARG A 1 299 ? -0.016 -22.609 -26.156 1 90.5 299 ARG A C 1
ATOM 2393 O O . ARG A 1 299 ? 0.214 -21.875 -27.109 1 90.5 299 ARG A O 1
ATOM 2400 N N . LYS A 1 300 ? -1.127 -23.25 -25.984 1 89.5 300 LYS A N 1
ATOM 2401 C CA . LYS A 1 300 ? -2.242 -23.062 -26.906 1 89.5 300 LYS A CA 1
ATOM 2402 C C . LYS A 1 300 ? -3.461 -22.484 -26.188 1 89.5 300 LYS A C 1
ATOM 2404 O O . LYS A 1 300 ? -3.627 -22.688 -24.984 1 89.5 300 LYS A O 1
ATOM 2409 N N . THR A 1 301 ? -4.223 -21.812 -26.953 1 90.12 301 THR A N 1
ATOM 2410 C CA . THR A 1 301 ? -5.445 -21.234 -26.406 1 90.12 301 THR A CA 1
ATOM 2411 C C . THR A 1 301 ? -6.656 -22.078 -26.781 1 90.12 301 THR A C 1
ATOM 2413 O O . THR A 1 301 ? -6.75 -22.578 -27.906 1 90.12 301 THR A O 1
ATOM 2416 N N . PHE A 1 302 ? -7.434 -22.266 -25.875 1 81.75 302 PHE A N 1
ATOM 2417 C CA . PHE A 1 302 ? -8.664 -23 -26.109 1 81.75 302 PHE A CA 1
ATOM 2418 C C . PHE A 1 302 ? -9.883 -22.141 -25.781 1 81.75 302 PHE A C 1
ATOM 2420 O O . PHE A 1 302 ? -9.969 -21.562 -24.703 1 81.75 302 PHE A O 1
ATOM 2427 N N . GLU A 1 303 ? -10.547 -21.859 -26.938 1 74.88 303 GLU A N 1
ATOM 2428 C CA . GLU A 1 303 ? -11.742 -21.031 -26.828 1 74.88 303 GLU A CA 1
ATOM 2429 C C . GLU A 1 303 ? -13 -21.891 -26.75 1 74.88 303 GLU A C 1
ATOM 2431 O O . GLU A 1 303 ? -13.078 -22.953 -27.391 1 74.88 303 GLU A O 1
ATOM 2436 N N . PRO A 1 304 ? -14.148 -21.531 -26.047 1 61.81 304 PRO A N 1
ATOM 2437 C CA . PRO A 1 304 ? -14.828 -21.016 -24.859 1 61.81 304 PRO A CA 1
ATOM 2438 C C . PRO A 1 304 ? -14.617 -21.891 -23.625 1 61.81 304 PRO A C 1
ATOM 2440 O O . PRO A 1 304 ? -14.172 -23.031 -23.75 1 61.81 304 PRO A O 1
ATOM 2443 N N . LEU A 1 305 ? -14.617 -21.25 -22.469 1 65.44 305 LEU A N 1
ATOM 2444 C CA . LEU A 1 305 ? -14.547 -22 -21.219 1 65.44 305 LEU A CA 1
ATOM 2445 C C . LEU A 1 305 ? -15.469 -23.219 -21.266 1 65.44 305 LEU A C 1
ATOM 2447 O O . LEU A 1 305 ? -15.336 -24.125 -20.453 1 65.44 305 LEU A O 1
ATOM 2451 N N . SER A 1 306 ? -16.328 -23.234 -22.344 1 57.88 306 SER A N 1
ATOM 2452 C CA . SER A 1 306 ? -17.25 -24.359 -22.531 1 57.88 306 SER A CA 1
ATOM 2453 C C . SER A 1 306 ? -16.516 -25.641 -22.875 1 57.88 306 SER A C 1
ATOM 2455 O O . SER A 1 306 ? -17.062 -26.734 -22.719 1 57.88 306 SER A O 1
ATOM 2457 N N . LEU A 1 307 ? -15.289 -25.406 -23.266 1 58.62 307 LEU A N 1
ATOM 2458 C CA . LEU A 1 307 ? -14.555 -26.594 -23.656 1 58.62 307 LEU A CA 1
ATOM 2459 C C . LEU A 1 307 ? -13.805 -27.203 -22.484 1 58.62 307 LEU A C 1
ATOM 2461 O O . LEU A 1 307 ? -13.047 -28.156 -22.641 1 58.62 307 LEU A O 1
ATOM 2465 N N . LEU A 1 308 ? -13.906 -26.688 -21.359 1 66.81 308 LEU A N 1
ATOM 2466 C CA . LEU A 1 308 ? -13.25 -27.219 -20.156 1 66.81 308 LEU A CA 1
ATOM 2467 C C . LEU A 1 308 ? -13.508 -28.719 -20.016 1 66.81 308 LEU A C 1
ATOM 2469 O O . LEU A 1 308 ? -12.602 -29.469 -19.672 1 66.81 308 LEU A O 1
ATOM 2473 N N . PRO A 1 309 ? -14.68 -29.156 -20.297 1 56.41 309 PRO A N 1
ATOM 2474 C CA . PRO A 1 309 ? -14.891 -30.594 -20.141 1 56.41 309 PRO A CA 1
ATOM 2475 C C . PRO A 1 309 ? -14.023 -31.422 -21.078 1 56.41 309 PRO A C 1
ATOM 2477 O O . PRO A 1 309 ? -13.711 -32.594 -20.781 1 56.41 309 PRO A O 1
ATOM 2480 N N . THR A 1 310 ? -13.719 -30.812 -22.219 1 55.09 310 THR A N 1
ATOM 2481 C CA . THR A 1 310 ? -12.961 -31.594 -23.188 1 55.09 310 THR A CA 1
ATOM 2482 C C . THR A 1 310 ? -11.461 -31.5 -22.906 1 55.09 310 THR A C 1
ATOM 2484 O O . THR A 1 310 ? -10.664 -32.188 -23.547 1 55.09 310 THR A O 1
ATOM 2487 N N . LEU A 1 311 ? -11.141 -30.531 -22.297 1 51.72 311 LEU A N 1
ATOM 2488 C CA . LEU A 1 311 ? -9.711 -30.344 -22.062 1 51.72 311 LEU A CA 1
ATOM 2489 C C . LEU A 1 311 ? -9.148 -31.469 -21.203 1 51.72 311 LEU A C 1
ATOM 2491 O O . LEU A 1 311 ? -7.941 -31.688 -21.188 1 51.72 311 LEU A O 1
ATOM 2495 N N . VAL A 1 312 ? -9.945 -31.859 -20.188 1 45 312 VAL A N 1
ATOM 2496 C CA . VAL A 1 312 ? -9.352 -32.875 -19.312 1 45 312 VAL A CA 1
ATOM 2497 C C . VAL A 1 312 ? -9.961 -34.25 -19.609 1 45 312 VAL A C 1
ATOM 2499 O O . VAL A 1 312 ? -11.172 -34.344 -19.828 1 45 312 VAL A O 1
ATOM 2502 N N . MET B 1 1 ? 27.25 -10.32 -29.062 1 29.64 1 MET B N 1
ATOM 2503 C CA . MET B 1 1 ? 27.109 -9.141 -28.219 1 29.64 1 MET B CA 1
ATOM 2504 C C . MET B 1 1 ? 27.75 -9.359 -26.844 1 29.64 1 MET B C 1
ATOM 2506 O O . MET B 1 1 ? 27.656 -10.453 -26.281 1 29.64 1 MET B O 1
ATOM 2510 N N . ARG B 1 2 ? 28.656 -8.617 -26.422 1 37.84 2 ARG B N 1
ATOM 2511 C CA . ARG B 1 2 ? 29.359 -8.781 -25.156 1 37.84 2 ARG B CA 1
ATOM 2512 C C . ARG B 1 2 ? 28.359 -8.93 -24 1 37.84 2 ARG B C 1
ATOM 2514 O O . ARG B 1 2 ? 27.344 -8.227 -23.953 1 37.84 2 ARG B O 1
ATOM 2521 N N . PRO B 1 3 ? 28.453 -9.977 -23.297 1 43.53 3 PRO B N 1
ATOM 2522 C CA . PRO B 1 3 ? 27.531 -10.148 -22.172 1 43.53 3 PRO B CA 1
ATOM 2523 C C . PRO B 1 3 ? 27.375 -8.867 -21.359 1 43.53 3 PRO B C 1
ATOM 2525 O O . PRO B 1 3 ? 28.359 -8.164 -21.094 1 43.53 3 PRO B O 1
ATOM 2528 N N . LEU B 1 4 ? 26.312 -8.078 -21.422 1 50.75 4 LEU B N 1
ATOM 2529 C CA . LEU B 1 4 ? 26.016 -6.824 -20.75 1 50.75 4 LEU B CA 1
ATOM 2530 C C . LEU B 1 4 ? 26.281 -6.934 -19.25 1 50.75 4 LEU B C 1
ATOM 2532 O O . LEU B 1 4 ? 25.469 -7.504 -18.516 1 50.75 4 LEU B O 1
ATOM 2536 N N . HIS B 1 5 ? 27.594 -7.105 -18.797 1 54.59 5 HIS B N 1
ATOM 2537 C CA . HIS B 1 5 ? 27.969 -7.48 -17.438 1 54.59 5 HIS B CA 1
ATOM 2538 C C . HIS B 1 5 ? 27.734 -6.336 -16.453 1 54.59 5 HIS B C 1
ATOM 2540 O O . HIS B 1 5 ? 28.453 -5.344 -16.469 1 54.59 5 HIS B O 1
ATOM 2546 N N . VAL B 1 6 ? 26.547 -5.891 -16.094 1 64.56 6 VAL B N 1
ATOM 2547 C CA . VAL B 1 6 ? 26.422 -4.973 -14.969 1 64.56 6 VAL B CA 1
ATOM 2548 C C . VAL B 1 6 ? 26.547 -5.75 -13.656 1 64.56 6 VAL B C 1
ATOM 2550 O O . VAL B 1 6 ? 25.906 -6.789 -13.484 1 64.56 6 VAL B O 1
ATOM 2553 N N . LYS B 1 7 ? 27.578 -5.344 -12.852 1 82.75 7 LYS B N 1
ATOM 2554 C CA . LYS B 1 7 ? 27.938 -6.047 -11.617 1 82.75 7 LYS B CA 1
ATOM 2555 C C . LYS B 1 7 ? 27.047 -5.594 -10.453 1 82.75 7 LYS B C 1
ATOM 2557 O O . LYS B 1 7 ? 26.875 -4.395 -10.242 1 82.75 7 LYS B O 1
ATOM 2562 N N . SER B 1 8 ? 26.344 -6.5 -9.844 1 91.5 8 SER B N 1
ATOM 2563 C CA . SER B 1 8 ? 25.594 -6.254 -8.609 1 91.5 8 SER B CA 1
ATOM 2564 C C . SER B 1 8 ? 26.531 -6.125 -7.414 1 91.5 8 SER B C 1
ATOM 2566 O O . SER B 1 8 ? 27.672 -6.57 -7.469 1 91.5 8 SER B O 1
ATOM 2568 N N . ARG B 1 9 ? 26.172 -5.328 -6.469 1 95.62 9 ARG B N 1
ATOM 2569 C CA . ARG B 1 9 ? 26.938 -5.141 -5.238 1 95.62 9 ARG B CA 1
ATOM 2570 C C . ARG B 1 9 ? 26.094 -5.461 -4.016 1 95.62 9 ARG B C 1
ATOM 2572 O O . ARG B 1 9 ? 24.969 -4.984 -3.893 1 95.62 9 ARG B O 1
ATOM 2579 N N . LEU B 1 10 ? 26.688 -6.352 -3.178 1 97.88 10 LEU B N 1
ATOM 2580 C CA . LEU B 1 10 ? 26.047 -6.598 -1.891 1 97.88 10 LEU B CA 1
ATOM 2581 C C . LEU B 1 10 ? 26.203 -5.398 -0.965 1 97.88 10 LEU B C 1
ATOM 2583 O O . LEU B 1 10 ? 27.328 -5.051 -0.582 1 97.88 10 LEU B O 1
ATOM 2587 N N . CYS B 1 11 ? 25.172 -4.719 -0.597 1 98.56 11 CYS B N 1
ATOM 2588 C CA . CYS B 1 11 ? 25.219 -3.494 0.193 1 98.56 11 CYS B CA 1
ATOM 2589 C C . CYS B 1 11 ? 25.266 -3.809 1.685 1 98.56 11 CYS B C 1
ATOM 2591 O O . CYS B 1 11 ? 26.109 -3.293 2.408 1 98.56 11 CYS B O 1
ATOM 2593 N N . HIS B 1 12 ? 24.344 -4.613 2.197 1 98.62 12 HIS B N 1
ATOM 2594 C CA . HIS B 1 12 ? 24.25 -4.945 3.613 1 98.62 12 HIS B CA 1
ATOM 2595 C C . HIS B 1 12 ? 23.469 -6.234 3.824 1 98.62 12 HIS B C 1
ATOM 2597 O O . HIS B 1 12 ? 22.516 -6.516 3.09 1 98.62 12 HIS B O 1
ATOM 2603 N N . VAL B 1 13 ? 23.875 -7.043 4.77 1 98.62 13 VAL B N 1
ATOM 2604 C CA . VAL B 1 13 ? 23.141 -8.234 5.199 1 98.62 13 VAL B CA 1
ATOM 2605 C C . VAL B 1 13 ? 22.922 -8.18 6.707 1 98.62 13 VAL B C 1
ATOM 2607 O O . VAL B 1 13 ? 23.844 -7.926 7.477 1 98.62 13 VAL B O 1
ATOM 2610 N N . ASN B 1 14 ? 21.75 -8.242 7.121 1 98.19 14 ASN B N 1
ATOM 2611 C CA . ASN B 1 14 ? 21.359 -8.43 8.516 1 98.19 14 ASN B CA 1
ATOM 2612 C C . ASN B 1 14 ? 20.578 -9.727 8.719 1 98.19 14 ASN B C 1
ATOM 2614 O O . ASN B 1 14 ? 19.453 -9.859 8.234 1 98.19 14 ASN B O 1
ATOM 2618 N N . LEU B 1 15 ? 21.109 -10.703 9.453 1 96.06 15 LEU B N 1
ATOM 2619 C CA . LEU B 1 15 ? 20.469 -12 9.641 1 96.06 15 LEU B CA 1
ATOM 2620 C C . LEU B 1 15 ? 19.703 -12.047 10.961 1 96.06 15 LEU B C 1
ATOM 2622 O O . LEU B 1 15 ? 18.984 -13.008 11.227 1 96.06 15 LEU B O 1
ATOM 2626 N N . ILE B 1 16 ? 19.812 -11.023 11.75 1 93.81 16 ILE B N 1
ATOM 2627 C CA . ILE B 1 16 ? 19.219 -10.984 13.086 1 93.81 16 ILE B CA 1
ATOM 2628 C C . ILE B 1 16 ? 17.797 -10.438 13.016 1 93.81 16 ILE B C 1
ATOM 2630 O O . ILE B 1 16 ? 17.562 -9.398 12.391 1 93.81 16 ILE B O 1
ATOM 2634 N N . ASP B 1 17 ? 16.906 -11.141 13.547 1 94.31 17 ASP B N 1
ATOM 2635 C CA . ASP B 1 17 ? 15.531 -10.656 13.688 1 94.31 17 ASP B CA 1
ATOM 2636 C C . ASP B 1 17 ? 15.398 -9.727 14.898 1 94.31 17 ASP B C 1
ATOM 2638 O O . ASP B 1 17 ? 15.352 -10.195 16.031 1 94.31 17 ASP B O 1
ATOM 2642 N N . GLY B 1 18 ? 15.414 -8.453 14.664 1 92.81 18 GLY B N 1
ATOM 2643 C CA . GLY B 1 18 ? 15.391 -7.449 15.719 1 92.81 18 GLY B CA 1
ATOM 2644 C C . GLY B 1 18 ? 13.984 -6.996 16.078 1 92.81 18 GLY B C 1
ATOM 2645 O O . GLY B 1 18 ? 13.812 -5.988 16.766 1 92.81 18 GLY B O 1
ATOM 2646 N N . ARG B 1 19 ? 12.961 -7.809 15.594 1 89.25 19 ARG B N 1
ATOM 2647 C CA . ARG B 1 19 ? 11.594 -7.422 15.922 1 89.25 19 ARG B CA 1
ATOM 2648 C C . ARG B 1 19 ? 11.242 -7.809 17.359 1 89.25 19 ARG B C 1
ATOM 2650 O O . ARG B 1 19 ? 11.641 -8.875 17.828 1 89.25 19 ARG B O 1
ATOM 2657 N N . ASN B 1 20 ? 11.531 -7.039 18.484 1 65.44 20 ASN B N 1
ATOM 2658 C CA . ASN B 1 20 ? 11.359 -7.301 19.922 1 65.44 20 ASN B CA 1
ATOM 2659 C C . ASN B 1 20 ? 10.023 -7.98 20.203 1 65.44 20 ASN B C 1
ATOM 2661 O O . ASN B 1 20 ? 9.93 -8.828 21.094 1 65.44 20 ASN B O 1
ATOM 2665 N N . HIS B 1 21 ? 9.047 -7.441 19.859 1 54.53 21 HIS B N 1
ATOM 2666 C CA . HIS B 1 21 ? 7.797 -7.547 20.594 1 54.53 21 HIS B CA 1
ATOM 2667 C C . HIS B 1 21 ? 7.055 -8.836 20.234 1 54.53 21 HIS B C 1
ATOM 2669 O O . HIS B 1 21 ? 6.078 -9.195 20.891 1 54.53 21 HIS B O 1
ATOM 2675 N N . ASN B 1 22 ? 7.344 -9.469 19.109 1 54.47 22 ASN B N 1
ATOM 2676 C CA . ASN B 1 22 ? 6.285 -10.445 18.875 1 54.47 22 ASN B CA 1
ATOM 2677 C C . ASN B 1 22 ? 6.699 -11.844 19.328 1 54.47 22 ASN B C 1
ATOM 2679 O O . ASN B 1 22 ? 7.41 -12.555 18.625 1 54.47 22 ASN B O 1
ATOM 2683 N N . GLU B 1 23 ? 6.793 -11.93 20.75 1 54 23 GLU B N 1
ATOM 2684 C CA . GLU B 1 23 ? 7.027 -13.281 21.266 1 54 23 GLU B CA 1
ATOM 2685 C C . GLU B 1 23 ? 6.422 -14.336 20.344 1 54 23 GLU B C 1
ATOM 2687 O O . GLU B 1 23 ? 6.98 -15.422 20.188 1 54 23 GLU B O 1
ATOM 2692 N N . ALA B 1 24 ? 5.316 -13.898 19.859 1 55.03 24 ALA B N 1
ATOM 2693 C CA . ALA B 1 24 ? 4.629 -14.875 19.016 1 55.03 24 ALA B CA 1
ATOM 2694 C C . ALA B 1 24 ? 5.441 -15.18 17.766 1 55.03 24 ALA B C 1
ATOM 2696 O O . ALA B 1 24 ? 5.41 -16.297 17.25 1 55.03 24 ALA B O 1
ATOM 2697 N N . ILE B 1 25 ? 6.191 -14.172 17.359 1 59.16 25 ILE B N 1
ATOM 2698 C CA . ILE B 1 25 ? 6.98 -14.375 16.156 1 59.16 25 ILE B CA 1
ATOM 2699 C C . ILE B 1 25 ? 8.273 -15.117 16.484 1 59.16 25 ILE B C 1
ATOM 2701 O O . ILE B 1 25 ? 8.703 -16 15.742 1 59.16 25 ILE B O 1
ATOM 2705 N N . ALA B 1 26 ? 8.82 -14.797 17.672 1 56.47 26 ALA B N 1
ATOM 2706 C CA . ALA B 1 26 ? 10.109 -15.344 18.078 1 56.47 26 ALA B CA 1
ATOM 2707 C C . ALA B 1 26 ? 10 -16.844 18.375 1 56.47 26 ALA B C 1
ATOM 2709 O O . ALA B 1 26 ? 10.945 -17.594 18.156 1 56.47 26 ALA B O 1
ATOM 2710 N N . ASN B 1 27 ? 8.828 -17.203 18.797 1 54.88 27 ASN B N 1
ATOM 2711 C CA . ASN B 1 27 ? 8.695 -18.578 19.281 1 54.88 27 ASN B CA 1
ATOM 2712 C C . ASN B 1 27 ? 8.484 -19.562 18.125 1 54.88 27 ASN B C 1
ATOM 2714 O O . ASN B 1 27 ? 8.328 -20.766 18.359 1 54.88 27 ASN B O 1
ATOM 2718 N N . LYS B 1 28 ? 8.5 -19 16.969 1 65 28 LYS B N 1
ATOM 2719 C CA . LYS B 1 28 ? 8.188 -19.938 15.898 1 65 28 LYS B CA 1
ATOM 2720 C C . LYS B 1 28 ? 9.438 -20.297 15.102 1 65 28 LYS B C 1
ATOM 2722 O O . LYS B 1 28 ? 9.445 -20.188 13.875 1 65 28 LYS B O 1
ATOM 2727 N N . SER B 1 29 ? 10.422 -20.797 15.82 1 66.81 29 SER B N 1
ATOM 2728 C CA . SER B 1 29 ? 11.719 -21.078 15.227 1 66.81 29 SER B CA 1
ATOM 2729 C C . SER B 1 29 ? 11.664 -22.328 14.344 1 66.81 29 SER B C 1
ATOM 2731 O O . SER B 1 29 ? 12.531 -22.531 13.492 1 66.81 29 SER B O 1
ATOM 2733 N N . ASP B 1 30 ? 10.57 -22.969 14.32 1 86.06 30 ASP B N 1
ATOM 2734 C CA . ASP B 1 30 ? 10.531 -24.234 13.578 1 86.06 30 ASP B CA 1
ATOM 2735 C C . ASP B 1 30 ? 9.891 -24.031 12.203 1 86.06 30 ASP B C 1
ATOM 2737 O O . ASP B 1 30 ? 9.875 -24.969 11.391 1 86.06 30 ASP B O 1
ATOM 2741 N N . LEU B 1 31 ? 9.539 -22.844 11.984 1 92.94 31 LEU B N 1
ATOM 2742 C CA . LEU B 1 31 ? 8.914 -22.594 10.688 1 92.94 31 LEU B CA 1
ATOM 2743 C C . LEU B 1 31 ? 9.969 -22.453 9.594 1 92.94 31 LEU B C 1
ATOM 2745 O O . LEU B 1 31 ? 11.07 -21.969 9.844 1 92.94 31 LEU B O 1
ATOM 2749 N N . LYS B 1 32 ? 9.625 -22.938 8.461 1 95.31 32 LYS B N 1
ATOM 2750 C CA . LYS B 1 32 ? 10.5 -22.766 7.305 1 95.31 32 LYS B CA 1
ATOM 2751 C C . LYS B 1 32 ? 10.68 -21.297 6.969 1 95.31 32 LYS B C 1
ATOM 2753 O O . LYS B 1 32 ? 9.719 -20.516 6.996 1 95.31 32 LYS B O 1
ATOM 2758 N N . MET B 1 33 ? 11.914 -20.938 6.613 1 96.94 33 MET B N 1
ATOM 2759 C CA . MET B 1 33 ? 12.227 -19.547 6.277 1 96.94 33 MET B CA 1
ATOM 2760 C C . MET B 1 33 ? 11.633 -19.172 4.922 1 96.94 33 MET B C 1
ATOM 2762 O O . MET B 1 33 ? 11.703 -19.953 3.971 1 96.94 33 MET B O 1
ATOM 2766 N N . ILE B 1 34 ? 11 -18.016 4.855 1 98.5 34 ILE B N 1
ATOM 2767 C CA . ILE B 1 34 ? 10.578 -17.438 3.584 1 98.5 34 ILE B CA 1
ATOM 2768 C C . ILE B 1 34 ? 11.562 -16.344 3.164 1 98.5 34 ILE B C 1
ATOM 2770 O O . ILE B 1 34 ? 11.852 -15.43 3.943 1 98.5 34 ILE B O 1
ATOM 2774 N N . TYR B 1 35 ? 12.148 -16.453 2.049 1 98.81 35 TYR B N 1
ATOM 2775 C CA . TYR B 1 35 ? 12.945 -15.398 1.44 1 98.81 35 TYR B CA 1
ATOM 2776 C C . TYR B 1 35 ? 12.109 -14.586 0.453 1 98.81 35 TYR B C 1
ATOM 2778 O O . TYR B 1 35 ? 11.789 -15.07 -0.636 1 98.81 35 TYR B O 1
ATOM 2786 N N . TYR B 1 36 ? 11.719 -13.414 0.854 1 98.88 36 TYR B N 1
ATOM 2787 C CA . TYR B 1 36 ? 10.867 -12.516 0.076 1 98.88 36 TYR B CA 1
ATOM 2788 C C . TYR B 1 36 ? 11.711 -11.57 -0.768 1 98.88 36 TYR B C 1
ATOM 2790 O O . TYR B 1 36 ? 12.391 -10.688 -0.232 1 98.88 36 TYR B O 1
ATOM 2798 N N . ILE B 1 37 ? 11.656 -11.656 -2.072 1 98.75 37 ILE B N 1
ATOM 2799 C CA . ILE B 1 37 ? 12.531 -10.922 -2.982 1 98.75 37 ILE B CA 1
ATOM 2800 C C . ILE B 1 37 ? 11.758 -9.766 -3.621 1 98.75 37 ILE B C 1
ATOM 2802 O O . ILE B 1 37 ? 10.766 -9.992 -4.324 1 98.75 37 ILE B O 1
ATOM 2806 N N . THR B 1 38 ? 12.258 -8.562 -3.432 1 98.81 38 THR B N 1
ATOM 2807 C CA . THR B 1 38 ? 11.594 -7.375 -3.947 1 98.81 38 THR B CA 1
ATOM 2808 C C . THR B 1 38 ? 12.531 -6.578 -4.852 1 98.81 38 THR B C 1
ATOM 2810 O O . THR B 1 38 ? 13.453 -5.922 -4.371 1 98.81 38 THR B O 1
ATOM 2813 N N . PRO B 1 39 ? 12.328 -6.648 -6.168 1 97.94 39 PRO B N 1
ATOM 2814 C CA . PRO B 1 39 ? 12.961 -5.641 -7.023 1 97.94 39 PRO B CA 1
ATOM 2815 C C . PRO B 1 39 ? 12.398 -4.238 -6.793 1 97.94 39 PRO B C 1
ATOM 2817 O O . PRO B 1 39 ? 11.203 -4.078 -6.562 1 97.94 39 PRO B O 1
ATOM 2820 N N . THR B 1 40 ? 13.203 -3.258 -6.793 1 97.75 40 THR B N 1
ATOM 2821 C CA . THR B 1 40 ? 12.773 -1.869 -6.672 1 97.75 40 THR B CA 1
ATOM 2822 C C . THR B 1 40 ? 13.711 -0.94 -7.43 1 97.75 40 THR B C 1
ATOM 2824 O O . THR B 1 40 ? 14.68 -1.396 -8.047 1 97.75 40 THR B O 1
ATOM 2827 N N . TYR B 1 41 ? 13.391 0.3 -7.582 1 95.75 41 TYR B N 1
ATOM 2828 C CA . TYR B 1 41 ? 14.203 1.298 -8.266 1 95.75 41 TYR B CA 1
ATOM 2829 C C . TYR B 1 41 ? 13.914 2.697 -7.734 1 95.75 41 TYR B C 1
ATOM 2831 O O . TYR B 1 41 ? 12.844 2.945 -7.18 1 95.75 41 TYR B O 1
ATOM 2839 N N . PRO B 1 42 ? 14.859 3.561 -7.859 1 95.62 42 PRO B N 1
ATOM 2840 C CA . PRO B 1 42 ? 14.656 4.918 -7.348 1 95.62 42 PRO B CA 1
ATOM 2841 C C . PRO B 1 42 ? 13.539 5.66 -8.078 1 95.62 42 PRO B C 1
ATOM 2843 O O . PRO B 1 42 ? 13.57 5.785 -9.305 1 95.62 42 PRO B O 1
ATOM 2846 N N . ARG B 1 43 ? 12.633 6.086 -7.383 1 96.94 43 ARG B N 1
ATOM 2847 C CA . ARG B 1 43 ? 11.523 6.945 -7.797 1 96.94 43 ARG B CA 1
ATOM 2848 C C . ARG B 1 43 ? 10.82 7.543 -6.586 1 96.94 43 ARG B C 1
ATOM 2850 O O . ARG B 1 43 ? 10.992 7.07 -5.461 1 96.94 43 ARG B O 1
ATOM 2857 N N . PRO B 1 44 ? 9.984 8.586 -6.762 1 97.94 44 PRO B N 1
ATOM 2858 C CA . PRO B 1 44 ? 9.375 9.266 -5.617 1 97.94 44 PRO B CA 1
ATOM 2859 C C . PRO B 1 44 ? 8.594 8.32 -4.711 1 97.94 44 PRO B C 1
ATOM 2861 O O . PRO B 1 44 ? 8.562 8.5 -3.492 1 97.94 44 PRO B O 1
ATOM 2864 N N . GLU B 1 45 ? 8.023 7.258 -5.277 1 98.38 45 GLU B N 1
ATOM 2865 C CA . GLU B 1 45 ? 7.137 6.379 -4.52 1 98.38 45 GLU B CA 1
ATOM 2866 C C . GLU B 1 45 ? 7.914 5.234 -3.879 1 98.38 45 GLU B C 1
ATOM 2868 O O . GLU B 1 45 ? 7.352 4.449 -3.113 1 98.38 45 GLU B O 1
ATOM 2873 N N . GLN B 1 46 ? 9.234 5.145 -4.094 1 98.25 46 GLN B N 1
ATOM 2874 C CA . GLN B 1 46 ? 10 3.979 -3.658 1 98.25 46 GLN B CA 1
ATOM 2875 C C . GLN B 1 46 ? 9.906 3.793 -2.146 1 98.25 46 GLN B C 1
ATOM 2877 O O . GLN B 1 46 ? 9.492 2.73 -1.672 1 98.25 46 GLN B O 1
ATOM 2882 N N . ILE B 1 47 ? 10.164 4.863 -1.393 1 98.5 47 ILE B N 1
ATOM 2883 C CA . ILE B 1 47 ? 10.242 4.758 0.06 1 98.5 47 ILE B CA 1
ATOM 2884 C C . ILE B 1 47 ? 8.852 4.512 0.636 1 98.5 47 ILE B C 1
ATOM 2886 O O . ILE B 1 47 ? 8.664 3.607 1.455 1 98.5 47 ILE B O 1
ATOM 2890 N N . PRO B 1 48 ? 7.828 5.242 0.194 1 98.56 48 PRO B N 1
ATOM 2891 C CA . PRO B 1 48 ? 6.504 4.926 0.734 1 98.56 48 PRO B CA 1
ATOM 2892 C C . PRO B 1 48 ? 6.039 3.516 0.376 1 98.56 48 PRO B C 1
ATOM 2894 O O . PRO B 1 48 ? 5.395 2.85 1.188 1 98.56 48 PRO B O 1
ATOM 2897 N N . GLU B 1 49 ? 6.336 2.992 -0.778 1 98.5 49 GLU B N 1
ATOM 2898 C CA . GLU B 1 49 ? 5.957 1.637 -1.163 1 98.5 49 GLU B CA 1
ATOM 2899 C C . GLU B 1 49 ? 6.68 0.598 -0.31 1 98.5 49 GLU B C 1
ATOM 2901 O O . GLU B 1 49 ? 6.059 -0.353 0.175 1 98.5 49 GLU B O 1
ATOM 2906 N N . LEU B 1 50 ? 7.949 0.808 -0.157 1 98.81 50 LEU B N 1
ATOM 2907 C CA . LEU B 1 50 ? 8.727 -0.115 0.666 1 98.81 50 LEU B CA 1
ATOM 2908 C C . LEU B 1 50 ? 8.273 -0.052 2.121 1 98.81 50 LEU B C 1
ATOM 2910 O O . LEU B 1 50 ? 8.297 -1.063 2.828 1 98.81 50 LEU B O 1
ATOM 2914 N N . THR B 1 51 ? 7.828 1.114 2.57 1 98.75 51 THR B N 1
ATOM 2915 C CA . THR B 1 51 ? 7.312 1.271 3.926 1 98.75 51 THR B CA 1
ATOM 2916 C C . THR B 1 51 ? 6.066 0.414 4.133 1 98.75 51 THR B C 1
ATOM 2918 O O . THR B 1 51 ? 6 -0.375 5.078 1 98.75 51 THR B O 1
ATOM 2921 N N . ARG B 1 52 ? 5.121 0.493 3.24 1 98 52 ARG B N 1
ATOM 2922 C CA . ARG B 1 52 ? 3.881 -0.265 3.361 1 98 52 ARG B CA 1
ATOM 2923 C C . ARG B 1 52 ? 4.145 -1.765 3.271 1 98 52 ARG B C 1
ATOM 2925 O O . ARG B 1 52 ? 3.562 -2.549 4.023 1 98 52 ARG B O 1
ATOM 2932 N N . LEU B 1 53 ? 4.98 -2.092 2.295 1 98.75 53 LEU B N 1
ATOM 2933 C CA . LEU B 1 53 ? 5.32 -3.504 2.174 1 98.75 53 LEU B CA 1
ATOM 2934 C C . LEU B 1 53 ? 6.023 -4.004 3.432 1 98.75 53 LEU B C 1
ATOM 2936 O O . LEU B 1 53 ? 5.742 -5.105 3.908 1 98.75 53 LEU B O 1
ATOM 2940 N N . GLY B 1 54 ? 6.949 -3.17 3.967 1 98.69 54 GLY B N 1
ATOM 2941 C CA . GLY B 1 54 ? 7.613 -3.518 5.215 1 98.69 54 GLY B CA 1
ATOM 2942 C C . GLY B 1 54 ? 6.648 -3.807 6.344 1 98.69 54 GLY B C 1
ATOM 2943 O O . GLY B 1 54 ? 6.832 -4.766 7.098 1 98.69 54 GLY B O 1
ATOM 2944 N N . HIS B 1 55 ? 5.629 -3.027 6.426 1 98.38 55 HIS B N 1
ATOM 2945 C CA . HIS B 1 55 ? 4.641 -3.225 7.48 1 98.38 55 HIS B CA 1
ATOM 2946 C C . HIS B 1 55 ? 3.943 -4.574 7.336 1 98.38 55 HIS B C 1
ATOM 2948 O O . HIS B 1 55 ? 3.592 -5.203 8.336 1 98.38 55 HIS B O 1
ATOM 2954 N N . THR B 1 56 ? 3.668 -5 6.117 1 98.56 56 THR B N 1
ATOM 2955 C CA . THR B 1 56 ? 3.109 -6.324 5.879 1 98.56 56 THR B CA 1
ATOM 2956 C C . THR B 1 56 ? 4.086 -7.41 6.328 1 98.56 56 THR B C 1
ATOM 2958 O O . THR B 1 56 ? 3.721 -8.297 7.098 1 98.56 56 THR B O 1
ATOM 2961 N N . LEU B 1 57 ? 5.305 -7.289 5.934 1 98.38 57 LEU B N 1
ATOM 2962 C CA . LEU B 1 57 ? 6.301 -8.328 6.172 1 98.38 57 LEU B CA 1
ATOM 2963 C C . LEU B 1 57 ? 6.652 -8.414 7.652 1 98.38 57 LEU B C 1
ATOM 2965 O O . LEU B 1 57 ? 7.016 -9.484 8.148 1 98.38 57 LEU B O 1
ATOM 2969 N N . MET B 1 58 ? 6.484 -7.355 8.367 1 97.19 58 MET B N 1
ATOM 2970 C CA . MET B 1 58 ? 6.789 -7.32 9.797 1 97.19 58 MET B CA 1
ATOM 2971 C C . MET B 1 58 ? 5.875 -8.258 10.57 1 97.19 58 MET B C 1
ATOM 2973 O O . MET B 1 58 ? 6.168 -8.617 11.711 1 97.19 58 MET B O 1
ATOM 2977 N N . HIS B 1 59 ? 4.746 -8.641 9.984 1 95.5 59 HIS B N 1
ATOM 2978 C CA . HIS B 1 59 ? 3.816 -9.555 10.641 1 95.5 59 HIS B CA 1
ATOM 2979 C C . HIS B 1 59 ? 4.207 -11.008 10.398 1 95.5 59 HIS B C 1
ATOM 2981 O O . HIS B 1 59 ? 3.66 -11.914 11.031 1 95.5 59 HIS B O 1
ATOM 2987 N N . VAL B 1 60 ? 5.133 -11.297 9.508 1 96.31 60 VAL B N 1
ATOM 2988 C CA . VAL B 1 60 ? 5.395 -12.648 9.023 1 96.31 60 VAL B CA 1
ATOM 2989 C C . VAL B 1 60 ? 6.562 -13.258 9.797 1 96.31 60 VAL B C 1
ATOM 2991 O O . VAL B 1 60 ? 7.684 -12.75 9.742 1 96.31 60 VAL B O 1
ATOM 2994 N N . PRO B 1 61 ? 6.32 -14.336 10.57 1 94.5 61 PRO B N 1
ATOM 2995 C CA . PRO B 1 61 ? 7.445 -14.992 11.242 1 94.5 61 PRO B CA 1
ATOM 2996 C C . PRO B 1 61 ? 8.406 -15.664 10.258 1 94.5 61 PRO B C 1
ATOM 2998 O O . PRO B 1 61 ? 8 -16.078 9.172 1 94.5 61 PRO B O 1
ATOM 3001 N N . ARG B 1 62 ? 9.695 -15.742 10.625 1 94.94 62 ARG B N 1
ATOM 3002 C CA . ARG B 1 62 ? 10.727 -16.453 9.867 1 94.94 62 ARG B CA 1
ATOM 3003 C C . ARG B 1 62 ? 10.75 -16.016 8.414 1 94.94 62 ARG B C 1
ATOM 3005 O O . ARG B 1 62 ? 10.578 -16.828 7.504 1 94.94 62 ARG B O 1
ATOM 3012 N N . ILE B 1 63 ? 10.906 -14.727 8.25 1 97.38 63 ILE B N 1
ATOM 3013 C CA . ILE B 1 63 ? 10.992 -14.141 6.918 1 97.38 63 ILE B CA 1
ATOM 3014 C C . ILE B 1 63 ? 12.305 -13.375 6.781 1 97.38 63 ILE B C 1
ATOM 3016 O O . ILE B 1 63 ? 12.789 -12.781 7.75 1 97.38 63 ILE B O 1
ATOM 3020 N N . HIS B 1 64 ? 12.945 -13.477 5.672 1 98.44 64 HIS B N 1
ATOM 3021 C CA . HIS B 1 64 ? 14.109 -12.695 5.254 1 98.44 64 HIS B CA 1
ATOM 3022 C C . HIS B 1 64 ? 13.797 -11.859 4.02 1 98.44 64 HIS B C 1
ATOM 3024 O O . HIS B 1 64 ? 13.453 -12.398 2.969 1 98.44 64 HIS B O 1
ATOM 3030 N N . TRP B 1 65 ? 13.867 -10.523 4.152 1 98.88 65 TRP B N 1
ATOM 3031 C CA . TRP B 1 65 ? 13.516 -9.609 3.068 1 98.88 65 TRP B CA 1
ATOM 3032 C C . TRP B 1 65 ? 14.742 -9.297 2.207 1 98.88 65 TRP B C 1
ATOM 3034 O O . TRP B 1 65 ? 15.719 -8.727 2.691 1 98.88 65 TRP B O 1
ATOM 3044 N N . ILE B 1 66 ? 14.758 -9.695 0.976 1 98.88 66 ILE B N 1
ATOM 3045 C CA . ILE B 1 66 ? 15.828 -9.375 0.036 1 98.88 66 ILE B CA 1
ATOM 3046 C C . ILE B 1 66 ? 15.383 -8.242 -0.887 1 98.88 66 ILE B C 1
ATOM 3048 O O . ILE B 1 66 ? 14.469 -8.422 -1.698 1 98.88 66 ILE B O 1
ATOM 3052 N N . ILE B 1 67 ? 15.961 -7.117 -0.758 1 98.81 67 ILE B N 1
ATOM 3053 C CA . ILE B 1 67 ? 15.672 -5.98 -1.623 1 98.81 67 ILE B CA 1
ATOM 3054 C C . ILE B 1 67 ? 16.781 -5.809 -2.648 1 98.81 67 ILE B C 1
ATOM 3056 O O . ILE B 1 67 ? 17.953 -5.621 -2.281 1 98.81 67 ILE B O 1
ATOM 3060 N N . ALA B 1 68 ? 16.484 -5.91 -3.885 1 98.25 68 ALA B N 1
ATOM 3061 C CA . ALA B 1 68 ? 17.391 -5.664 -4.996 1 98.25 68 ALA B CA 1
ATOM 3062 C C . ALA B 1 68 ? 17.047 -4.363 -5.715 1 98.25 68 ALA B C 1
ATOM 3064 O O . ALA B 1 68 ? 16.031 -4.285 -6.414 1 98.25 68 ALA B O 1
ATOM 3065 N N . ASP B 1 69 ? 17.859 -3.357 -5.551 1 97.56 69 ASP B N 1
ATOM 3066 C CA . ASP B 1 69 ? 17.609 -1.991 -5.996 1 97.56 69 ASP B CA 1
ATOM 3067 C C . ASP B 1 69 ? 18.297 -1.718 -7.336 1 97.56 69 ASP B C 1
ATOM 3069 O O . ASP B 1 69 ? 19.5 -1.928 -7.477 1 97.56 69 ASP B O 1
ATOM 3073 N N . ASP B 1 70 ? 17.531 -1.275 -8.297 1 95.19 70 ASP B N 1
ATOM 3074 C CA . ASP B 1 70 ? 18.016 -1.028 -9.648 1 95.19 70 ASP B CA 1
ATOM 3075 C C . ASP B 1 70 ? 18.781 0.288 -9.727 1 95.19 70 ASP B C 1
ATOM 3077 O O . ASP B 1 70 ? 18.359 1.219 -10.414 1 95.19 70 ASP B O 1
ATOM 3081 N N . GLN B 1 71 ? 19.844 0.354 -9.047 1 93.06 71 GLN B N 1
ATOM 3082 C CA . GLN B 1 71 ? 20.766 1.479 -9.078 1 93.06 71 GLN B CA 1
ATOM 3083 C C . GLN B 1 71 ? 22.188 1.034 -8.727 1 93.06 71 GLN B C 1
ATOM 3085 O O . GLN B 1 71 ? 22.375 0.017 -8.055 1 93.06 71 GLN B O 1
ATOM 3090 N N . SER B 1 72 ? 23.156 1.738 -9.125 1 92.12 72 SER B N 1
ATOM 3091 C CA . SER B 1 72 ? 24.547 1.327 -9.023 1 92.12 72 SER B CA 1
ATOM 3092 C C . SER B 1 72 ? 25.078 1.533 -7.609 1 92.12 72 SER B C 1
ATOM 3094 O O . SER B 1 72 ? 26.016 0.854 -7.188 1 92.12 72 SER B O 1
ATOM 3096 N N . LEU B 1 73 ? 24.469 2.441 -6.895 1 94.06 73 LEU B N 1
ATOM 3097 C CA . LEU B 1 73 ? 24.938 2.734 -5.543 1 94.06 73 LEU B CA 1
ATOM 3098 C C . LEU B 1 73 ? 24 2.121 -4.5 1 94.06 73 LEU B C 1
ATOM 3100 O O . LEU B 1 73 ? 22.812 1.952 -4.754 1 94.06 73 LEU B O 1
ATOM 3104 N N . CYS B 1 74 ? 24.594 1.759 -3.377 1 97.5 74 CYS B N 1
ATOM 3105 C CA . CYS B 1 74 ? 23.781 1.321 -2.244 1 97.5 74 CYS B CA 1
ATOM 3106 C C . CYS B 1 74 ? 23 2.486 -1.649 1 97.5 74 CYS B C 1
ATOM 3108 O O . CYS B 1 74 ? 23.594 3.434 -1.126 1 97.5 74 CYS B O 1
ATOM 3110 N N . SER B 1 75 ? 21.781 2.416 -1.729 1 97.56 75 SER B N 1
ATOM 3111 C CA . SER B 1 75 ? 20.906 3.494 -1.269 1 97.56 75 SER B CA 1
ATOM 3112 C C . SER B 1 75 ? 20.875 3.566 0.255 1 97.56 75 SER B C 1
ATOM 3114 O O . SER B 1 75 ? 20.484 2.605 0.921 1 97.56 75 SER B O 1
ATOM 3116 N N . THR B 1 76 ? 21.188 4.707 0.777 1 97.56 76 THR B N 1
ATOM 3117 C CA . THR B 1 76 ? 21.141 4.926 2.219 1 97.56 76 THR B CA 1
ATOM 3118 C C . THR B 1 76 ? 19.688 4.969 2.701 1 97.56 76 THR B C 1
ATOM 3120 O O . THR B 1 76 ? 19.375 4.496 3.799 1 97.56 76 THR B O 1
ATOM 3123 N N . ASN B 1 77 ? 18.812 5.566 1.891 1 97.38 77 ASN B N 1
ATOM 3124 C CA . ASN B 1 77 ? 17.391 5.645 2.246 1 97.38 77 ASN B CA 1
ATOM 3125 C C . ASN B 1 77 ? 16.781 4.258 2.389 1 97.38 77 ASN B C 1
ATOM 3127 O O . ASN B 1 77 ? 16.047 3.998 3.342 1 97.38 77 ASN B O 1
ATOM 3131 N N . VAL B 1 78 ? 17.094 3.367 1.457 1 98.44 78 VAL B N 1
ATOM 3132 C CA . VAL B 1 78 ? 16.562 2.01 1.49 1 98.44 78 VAL B CA 1
ATOM 3133 C C . VAL B 1 78 ? 17.125 1.262 2.695 1 98.44 78 VAL B C 1
ATOM 3135 O O . VAL B 1 78 ? 16.391 0.593 3.422 1 98.44 78 VAL B O 1
ATOM 3138 N N . LEU B 1 79 ? 18.406 1.407 2.906 1 98.5 79 LEU B N 1
ATOM 3139 C CA . LEU B 1 79 ? 19.047 0.741 4.035 1 98.5 79 LEU B CA 1
ATOM 3140 C C . LEU B 1 79 ? 18.438 1.2 5.355 1 98.5 79 LEU B C 1
ATOM 3142 O O . LEU B 1 79 ? 18.156 0.38 6.23 1 98.5 79 LEU B O 1
ATOM 3146 N N . ASN B 1 80 ? 18.266 2.525 5.5 1 97.81 80 ASN B N 1
ATOM 3147 C CA . ASN B 1 80 ? 17.672 3.066 6.723 1 97.81 80 ASN B CA 1
ATOM 3148 C C . ASN B 1 80 ? 16.266 2.52 6.957 1 97.81 80 ASN B C 1
ATOM 3150 O O . ASN B 1 80 ? 15.898 2.209 8.094 1 97.81 80 ASN B O 1
ATOM 3154 N N . LEU B 1 81 ? 15.516 2.451 5.914 1 98.12 81 LEU B N 1
ATOM 3155 C CA . LEU B 1 81 ? 14.172 1.893 6.016 1 98.12 81 LEU B CA 1
ATOM 3156 C C . LEU B 1 81 ? 14.219 0.443 6.484 1 98.12 81 LEU B C 1
ATOM 3158 O O . LEU B 1 81 ? 13.484 0.058 7.398 1 98.12 81 LEU B O 1
ATOM 3162 N N . LEU B 1 82 ? 15.062 -0.387 5.879 1 98.5 82 LEU B N 1
ATOM 3163 C CA . LEU B 1 82 ? 15.188 -1.798 6.227 1 98.5 82 LEU B CA 1
ATOM 3164 C C . LEU B 1 82 ? 15.555 -1.965 7.695 1 98.5 82 LEU B C 1
ATOM 3166 O O . LEU B 1 82 ? 14.977 -2.803 8.391 1 98.5 82 LEU B O 1
ATOM 3170 N N . ARG B 1 83 ? 16.453 -1.141 8.164 1 97.88 83 ARG B N 1
ATOM 3171 C CA . ARG B 1 83 ? 16.875 -1.209 9.555 1 97.88 83 ARG B CA 1
ATOM 3172 C C . ARG B 1 83 ? 15.727 -0.908 10.508 1 97.88 83 ARG B C 1
ATOM 3174 O O . ARG B 1 83 ? 15.586 -1.553 11.547 1 97.88 83 ARG B O 1
ATOM 3181 N N . ARG B 1 84 ? 14.898 -0.034 10.148 1 96.31 84 ARG B N 1
ATOM 3182 C CA . ARG B 1 84 ? 13.797 0.39 11.008 1 96.31 84 ARG B CA 1
ATOM 3183 C C . ARG B 1 84 ? 12.734 -0.698 11.117 1 96.31 84 AR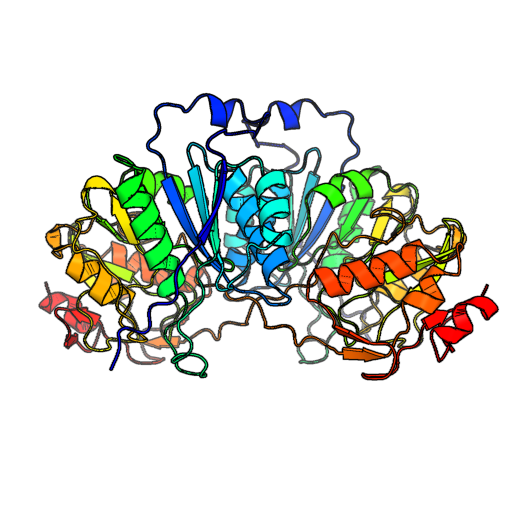G B C 1
ATOM 3185 O O . ARG B 1 84 ? 11.961 -0.725 12.078 1 96.31 84 ARG B O 1
ATOM 3192 N N . THR B 1 85 ? 12.68 -1.57 10.141 1 97.06 85 THR B N 1
ATOM 3193 C CA . THR B 1 85 ? 11.672 -2.625 10.164 1 97.06 85 THR B CA 1
ATOM 3194 C C . THR B 1 85 ? 12 -3.668 11.227 1 97.06 85 THR B C 1
ATOM 3196 O O . THR B 1 85 ? 11.109 -4.379 11.703 1 97.06 85 THR B O 1
ATOM 3199 N N . GLY B 1 86 ? 13.32 -3.834 11.547 1 96.25 86 GLY B N 1
ATOM 3200 C CA . GLY B 1 86 ? 13.773 -4.883 12.445 1 96.25 86 GLY B CA 1
ATOM 3201 C C . GLY B 1 86 ? 13.828 -6.25 11.781 1 96.25 86 GLY B C 1
ATOM 3202 O O . GLY B 1 86 ? 14.227 -7.23 12.414 1 96.25 86 GLY B O 1
ATOM 3203 N N . LEU B 1 87 ? 13.5 -6.375 10.523 1 97.69 87 LEU B N 1
ATOM 3204 C CA . LEU B 1 87 ? 13.508 -7.641 9.797 1 97.69 87 LEU B CA 1
ATOM 3205 C C . LEU B 1 87 ? 14.93 -8.062 9.445 1 97.69 87 LEU B C 1
ATOM 3207 O O . LEU B 1 87 ? 15.797 -7.207 9.219 1 97.69 87 LEU B O 1
ATOM 3211 N N . PRO B 1 88 ? 15.195 -9.375 9.43 1 97.88 88 PRO B N 1
ATOM 3212 C CA . PRO B 1 88 ? 16.359 -9.797 8.656 1 97.88 88 PRO B CA 1
ATOM 3213 C C . PRO B 1 88 ? 16.266 -9.406 7.18 1 97.88 88 PRO B C 1
ATOM 3215 O O . PRO B 1 88 ? 15.195 -9.5 6.582 1 97.88 88 PRO B O 1
ATOM 3218 N N . PHE B 1 89 ? 17.375 -8.938 6.645 1 98.81 89 PHE B N 1
ATOM 3219 C CA . PHE B 1 89 ? 17.281 -8.484 5.262 1 98.81 89 PHE B CA 1
ATOM 3220 C C . PHE B 1 89 ? 18.625 -8.57 4.562 1 98.81 89 PHE B C 1
ATOM 3222 O O . PHE B 1 89 ? 19.672 -8.68 5.215 1 98.81 89 PHE B O 1
ATOM 3229 N N . THR B 1 90 ? 18.609 -8.656 3.291 1 98.88 90 THR B N 1
ATOM 3230 C CA . THR B 1 90 ? 19.719 -8.469 2.377 1 98.88 90 THR B CA 1
ATOM 3231 C C . THR B 1 90 ? 19.438 -7.336 1.391 1 98.88 90 THR B C 1
ATOM 3233 O O . THR B 1 90 ? 18.391 -7.336 0.73 1 98.88 90 THR B O 1
ATOM 3236 N N . HIS B 1 91 ? 20.266 -6.332 1.396 1 98.81 91 HIS B N 1
ATOM 3237 C CA . HIS B 1 91 ? 20.172 -5.195 0.488 1 98.81 91 HIS B CA 1
ATOM 3238 C C . HIS B 1 91 ? 21.234 -5.289 -0.613 1 98.81 91 HIS B C 1
ATOM 3240 O O . HIS B 1 91 ? 22.422 -5.359 -0.329 1 98.81 91 HIS B O 1
ATOM 3246 N N . ILE B 1 92 ? 20.781 -5.312 -1.896 1 98.62 92 ILE B N 1
ATOM 3247 C CA . ILE B 1 92 ? 21.672 -5.508 -3.033 1 98.62 92 ILE B CA 1
ATOM 3248 C C . ILE B 1 92 ? 21.484 -4.363 -4.031 1 98.62 92 ILE B C 1
ATOM 3250 O O . ILE B 1 92 ? 20.359 -4.004 -4.379 1 98.62 92 ILE B O 1
ATOM 3254 N N . SER B 1 93 ? 22.562 -3.699 -4.438 1 97.56 93 SER B N 1
ATOM 3255 C CA . SER B 1 93 ? 22.562 -2.854 -5.629 1 97.56 93 SER B CA 1
ATOM 3256 C C . SER B 1 93 ? 22.672 -3.691 -6.898 1 97.56 93 SER B C 1
ATOM 3258 O O . SER B 1 93 ? 23.609 -4.473 -7.059 1 97.56 93 SER B O 1
ATOM 3260 N N . SER B 1 94 ? 21.719 -3.547 -7.797 1 95.88 94 SER B N 1
ATOM 3261 C CA . SER B 1 94 ? 21.656 -4.398 -8.977 1 95.88 94 SER B CA 1
ATOM 3262 C C . SER B 1 94 ? 21.156 -3.623 -10.188 1 95.88 94 SER B C 1
ATOM 3264 O O . SER B 1 94 ? 20.078 -3.912 -10.711 1 95.88 94 SER B O 1
ATOM 3266 N N . PRO B 1 95 ? 21.938 -2.777 -10.758 1 92.62 95 PRO B N 1
ATOM 3267 C CA . PRO B 1 95 ? 21.5 -1.954 -11.883 1 92.62 95 PRO B CA 1
ATOM 3268 C C . PRO B 1 95 ? 21.25 -2.773 -13.148 1 92.62 95 PRO B C 1
ATOM 3270 O O . PRO B 1 95 ? 21.969 -3.74 -13.414 1 92.62 95 PRO B O 1
ATOM 3273 N N . LYS B 1 96 ? 20.203 -2.379 -13.867 1 87.62 96 LYS B N 1
ATOM 3274 C CA . LYS B 1 96 ? 20 -2.988 -15.18 1 87.62 96 LYS B CA 1
ATOM 3275 C C . LYS B 1 96 ? 21.109 -2.598 -16.156 1 87.62 96 LYS B C 1
ATOM 3277 O O . LYS B 1 96 ? 21.719 -1.539 -16 1 87.62 96 LYS B O 1
ATOM 3282 N N . PRO B 1 97 ? 21.312 -3.465 -17.109 1 82 97 PRO B N 1
ATOM 3283 C CA . PRO B 1 97 ? 22.328 -3.115 -18.109 1 82 97 PRO B CA 1
ATOM 3284 C C . PRO B 1 97 ? 21.969 -1.858 -18.906 1 82 97 PRO B C 1
ATOM 3286 O O . PRO B 1 97 ? 20.781 -1.569 -19.109 1 82 97 PRO B O 1
ATOM 3289 N N . TYR B 1 98 ? 22.969 -1.173 -19.297 1 72.88 98 TYR B N 1
ATOM 3290 C CA . TYR B 1 98 ? 22.828 0.101 -19.984 1 72.88 98 TYR B CA 1
ATOM 3291 C C . TYR B 1 98 ? 22 -0.06 -21.25 1 72.88 98 TYR B C 1
ATOM 3293 O O . TYR B 1 98 ? 21.25 0.842 -21.625 1 72.88 98 TYR B O 1
ATOM 3301 N N . VAL B 1 99 ? 22.156 -1.15 -21.859 1 70.25 99 VAL B N 1
ATOM 3302 C CA . VAL B 1 99 ? 21.484 -1.371 -23.141 1 70.25 99 VAL B CA 1
ATOM 3303 C C . VAL B 1 99 ? 19.969 -1.341 -22.938 1 70.25 99 VAL B C 1
ATOM 3305 O O . VAL B 1 99 ? 19.219 -1.12 -23.875 1 70.25 99 VAL B O 1
ATOM 3308 N N . TYR B 1 100 ? 19.516 -1.492 -21.797 1 63.25 100 TYR B N 1
ATOM 3309 C CA . TYR B 1 100 ? 18.078 -1.58 -21.531 1 63.25 100 TYR B CA 1
ATOM 3310 C C . TYR B 1 100 ? 17.562 -0.292 -20.891 1 63.25 100 TYR B C 1
ATOM 3312 O O . TYR B 1 100 ? 16.672 -0.322 -20.047 1 63.25 100 TYR B O 1
ATOM 3320 N N . LYS B 1 101 ? 17.953 0.843 -21.266 1 60.38 101 LYS B N 1
ATOM 3321 C CA . LYS B 1 101 ? 17.5 2.102 -20.672 1 60.38 101 LYS B CA 1
ATOM 3322 C C . LYS B 1 101 ? 16.25 2.625 -21.375 1 60.38 101 LYS B C 1
ATOM 3324 O O . LYS B 1 101 ? 15.625 3.58 -20.906 1 60.38 101 LYS B O 1
ATOM 3329 N N . GLY B 1 102 ? 15.727 1.833 -22.25 1 60.62 102 GLY B N 1
ATOM 3330 C CA . GLY B 1 102 ? 14.531 2.305 -22.938 1 60.62 102 GLY B CA 1
ATOM 3331 C C . GLY B 1 102 ? 13.242 1.863 -22.281 1 60.62 102 GLY B C 1
ATOM 3332 O O . GLY B 1 102 ? 13.258 1.398 -21.141 1 60.62 102 GLY B O 1
ATOM 3333 N N . THR B 1 103 ? 12.055 2.232 -22.844 1 59.94 103 THR B N 1
ATOM 3334 C CA . THR B 1 103 ? 10.719 2.07 -22.281 1 59.94 103 THR B CA 1
ATOM 3335 C C . THR B 1 103 ? 10.289 0.605 -22.312 1 59.94 103 THR B C 1
ATOM 3337 O O . THR B 1 103 ? 9.539 0.153 -21.453 1 59.94 103 THR B O 1
ATOM 3340 N N . ASN B 1 104 ? 10.758 -0.175 -23.266 1 61.91 104 ASN B N 1
ATOM 3341 C CA . ASN B 1 104 ? 10.242 -1.53 -23.422 1 61.91 104 ASN B CA 1
ATOM 3342 C C . ASN B 1 104 ? 11.266 -2.576 -22.984 1 61.91 104 ASN B C 1
ATOM 3344 O O . ASN B 1 104 ? 11.695 -3.402 -23.797 1 61.91 104 ASN B O 1
ATOM 3348 N N . PHE B 1 105 ? 11.664 -2.334 -21.719 1 69.81 105 PHE B N 1
ATOM 3349 C CA . PHE B 1 105 ? 12.68 -3.27 -21.25 1 69.81 105 PHE B CA 1
ATOM 3350 C C . PHE B 1 105 ? 12.141 -4.109 -20.094 1 69.81 105 PHE B C 1
ATOM 3352 O O . PHE B 1 105 ? 11.289 -3.656 -19.328 1 69.81 105 PHE B O 1
ATOM 3359 N N . PRO B 1 106 ? 12.633 -5.387 -20.203 1 76.12 106 PRO B N 1
ATOM 3360 C CA . PRO B 1 106 ? 12.258 -6.238 -19.078 1 76.12 106 PRO B CA 1
ATOM 3361 C C . PRO B 1 106 ? 12.695 -5.66 -17.734 1 76.12 106 PRO B C 1
ATOM 3363 O O . PRO B 1 106 ? 13.891 -5.461 -17.5 1 76.12 106 PRO B O 1
ATOM 3366 N N . ARG B 1 107 ? 11.742 -5.426 -16.969 1 80.44 107 ARG B N 1
ATOM 3367 C CA . ARG B 1 107 ? 12.016 -4.797 -15.688 1 80.44 107 ARG B CA 1
ATOM 3368 C C . ARG B 1 107 ? 12.312 -5.84 -14.617 1 80.44 107 ARG B C 1
ATOM 3370 O O . ARG B 1 107 ? 11.742 -6.934 -14.633 1 80.44 107 ARG B O 1
ATOM 3377 N N . GLY B 1 108 ? 13.25 -5.555 -13.773 1 90 108 GLY B N 1
ATOM 3378 C CA . GLY B 1 108 ? 13.469 -6.305 -12.547 1 90 108 GLY B CA 1
ATOM 3379 C C . GLY B 1 108 ? 14.32 -7.547 -12.75 1 90 108 GLY B C 1
ATOM 3380 O O . GLY B 1 108 ? 14.547 -8.312 -11.812 1 90 108 GLY B O 1
ATOM 3381 N N . VAL B 1 109 ? 14.789 -7.848 -13.992 1 91.25 109 VAL B N 1
ATOM 3382 C CA . VAL B 1 109 ? 15.516 -9.078 -14.281 1 91.25 109 VAL B CA 1
ATOM 3383 C C . VAL B 1 109 ? 16.844 -9.086 -13.539 1 91.25 109 VAL B C 1
ATOM 3385 O O . VAL B 1 109 ? 17.172 -10.039 -12.82 1 91.25 109 VAL B O 1
ATOM 3388 N N . SER B 1 110 ? 17.594 -7.941 -13.672 1 92.44 110 SER B N 1
ATOM 3389 C CA . SER B 1 110 ? 18.875 -7.844 -12.977 1 92.44 110 SER B CA 1
ATOM 3390 C C . SER B 1 110 ? 18.688 -7.98 -11.469 1 92.44 110 SER B C 1
ATOM 3392 O O . SER B 1 110 ? 19.531 -8.586 -10.789 1 92.44 110 SER B O 1
ATOM 3394 N N . ASN B 1 111 ? 17.625 -7.426 -11 1 95.62 111 ASN B N 1
ATOM 3395 C CA . ASN B 1 111 ? 17.328 -7.457 -9.57 1 95.62 111 ASN B CA 1
ATOM 3396 C C . ASN B 1 111 ? 17.031 -8.875 -9.094 1 95.62 111 ASN B C 1
ATOM 3398 O O . ASN B 1 111 ? 17.641 -9.344 -8.117 1 95.62 111 ASN B O 1
ATOM 3402 N N . ARG B 1 112 ? 16.188 -9.555 -9.742 1 96.12 112 ARG B N 1
ATOM 3403 C CA . ARG B 1 112 ? 15.812 -10.914 -9.367 1 96.12 112 ARG B CA 1
ATOM 3404 C C . ARG B 1 112 ? 16.984 -11.875 -9.539 1 96.12 112 ARG B C 1
ATOM 3406 O O . ARG B 1 112 ? 17.188 -12.766 -8.711 1 96.12 112 ARG B O 1
ATOM 3413 N N . ARG B 1 113 ? 17.797 -11.688 -10.602 1 94.25 113 ARG B N 1
ATOM 3414 C CA . ARG B 1 113 ? 18.969 -12.523 -10.797 1 94.25 113 ARG B CA 1
ATOM 3415 C C . ARG B 1 113 ? 19.969 -12.344 -9.648 1 94.25 113 ARG B C 1
ATOM 3417 O O . ARG B 1 113 ? 20.547 -13.32 -9.164 1 94.25 113 ARG B O 1
ATOM 3424 N N . ALA B 1 114 ? 20.188 -11.07 -9.289 1 95.62 114 ALA B N 1
ATOM 3425 C CA . ALA B 1 114 ? 21.109 -10.805 -8.188 1 95.62 114 ALA B CA 1
ATOM 3426 C C . ALA B 1 114 ? 20.641 -11.5 -6.906 1 95.62 114 ALA B C 1
ATOM 3428 O O . ALA B 1 114 ? 21.469 -12.047 -6.164 1 95.62 114 ALA B O 1
ATOM 3429 N N . ALA B 1 115 ? 19.406 -11.461 -6.668 1 96.81 115 ALA B N 1
ATOM 3430 C CA . ALA B 1 115 ? 18.844 -12.133 -5.496 1 96.81 115 ALA B CA 1
ATOM 3431 C C . ALA B 1 115 ? 19.031 -13.641 -5.586 1 96.81 115 ALA B C 1
ATOM 3433 O O . ALA B 1 115 ? 19.359 -14.297 -4.598 1 96.81 115 ALA B O 1
ATOM 3434 N N . LEU B 1 116 ? 18.797 -14.227 -6.754 1 95.75 116 LEU B N 1
ATOM 3435 C CA . LEU B 1 116 ? 18.953 -15.664 -6.957 1 95.75 116 LEU B CA 1
ATOM 3436 C C . LEU B 1 116 ? 20.391 -16.094 -6.699 1 95.75 116 LEU B C 1
ATOM 3438 O O . LEU B 1 116 ? 20.641 -17.141 -6.09 1 95.75 116 LEU B O 1
ATOM 3442 N N . VAL B 1 117 ? 21.328 -15.305 -7.207 1 94.06 117 VAL B N 1
ATOM 3443 C CA . VAL B 1 117 ? 22.734 -15.602 -6.977 1 94.06 117 VAL B CA 1
ATOM 3444 C C . VAL B 1 117 ? 23.031 -15.602 -5.477 1 94.06 117 VAL B C 1
ATOM 3446 O O . VAL B 1 117 ? 23.688 -16.516 -4.965 1 94.06 117 VAL B O 1
ATOM 3449 N N . TRP B 1 118 ? 22.547 -14.625 -4.789 1 96.56 118 TRP B N 1
ATOM 3450 C CA . TRP B 1 118 ? 22.766 -14.562 -3.348 1 96.56 118 TRP B CA 1
ATOM 3451 C C . TRP B 1 118 ? 22.172 -15.781 -2.654 1 96.56 118 TRP B C 1
ATOM 3453 O O . TRP B 1 118 ? 22.797 -16.359 -1.764 1 96.56 118 TRP B O 1
ATOM 3463 N N . LEU B 1 119 ? 21 -16.188 -3.014 1 97.06 119 LEU B N 1
ATOM 3464 C CA . LEU B 1 119 ? 20.344 -17.328 -2.416 1 97.06 119 LEU B CA 1
ATOM 3465 C C . LEU B 1 119 ? 21.156 -18.609 -2.637 1 97.06 119 LEU B C 1
ATOM 3467 O O . LEU B 1 119 ? 21.375 -19.375 -1.699 1 97.06 119 LEU B O 1
ATOM 3471 N N . ARG B 1 120 ? 21.609 -18.859 -3.797 1 94.62 120 ARG B N 1
ATOM 3472 C CA . ARG B 1 120 ? 22.375 -20.062 -4.125 1 94.62 120 ARG B CA 1
ATOM 3473 C C . ARG B 1 120 ? 23.641 -20.156 -3.295 1 94.62 120 ARG B C 1
ATOM 3475 O O . ARG B 1 120 ? 24.062 -21.25 -2.9 1 94.62 120 ARG B O 1
ATOM 3482 N N . GLU B 1 121 ? 24.172 -19.031 -3.053 1 94.38 121 GLU B N 1
ATOM 3483 C CA . GLU B 1 121 ? 25.469 -18.984 -2.379 1 94.38 121 GLU B CA 1
ATOM 3484 C C . GLU B 1 121 ? 25.312 -19.047 -0.864 1 94.38 121 GLU B C 1
ATOM 3486 O O . GLU B 1 121 ? 26.219 -19.484 -0.155 1 94.38 121 GLU B O 1
ATOM 3491 N N . ASN B 1 122 ? 24.141 -18.656 -0.344 1 96.25 122 ASN B N 1
ATOM 3492 C CA . ASN B 1 122 ? 24.094 -18.422 1.093 1 96.25 122 ASN B CA 1
ATOM 3493 C C . ASN B 1 122 ? 23.016 -19.234 1.768 1 96.25 122 ASN B C 1
ATOM 3495 O O . ASN B 1 122 ? 22.984 -19.359 2.994 1 96.25 122 ASN B O 1
ATOM 3499 N N . VAL B 1 123 ? 22.141 -19.828 0.994 1 95.56 123 VAL B N 1
ATOM 3500 C CA . VAL B 1 123 ? 20.953 -20.422 1.59 1 95.56 123 VAL B CA 1
ATOM 3501 C C . VAL B 1 123 ? 20.797 -21.875 1.109 1 95.56 123 VAL B C 1
ATOM 3503 O O . VAL B 1 123 ? 21.031 -22.156 -0.068 1 95.56 123 VAL B O 1
ATOM 3506 N N . ARG B 1 124 ? 20.406 -22.797 1.994 1 93.25 124 ARG B N 1
ATOM 3507 C CA . ARG B 1 124 ? 20.297 -24.203 1.632 1 93.25 124 ARG B CA 1
ATOM 3508 C C . ARG B 1 124 ? 18.844 -24.672 1.754 1 93.25 124 ARG B C 1
ATOM 3510 O O . ARG B 1 124 ? 18.469 -25.656 1.123 1 93.25 124 ARG B O 1
ATOM 3517 N N . GLU B 1 125 ? 18.141 -23.953 2.574 1 95.44 125 GLU B N 1
ATOM 3518 C CA . GLU B 1 125 ? 16.75 -24.375 2.783 1 95.44 125 GLU B CA 1
ATOM 3519 C C . GLU B 1 125 ? 15.82 -23.172 2.881 1 95.44 125 GLU B C 1
ATOM 3521 O O . GLU B 1 125 ? 16.25 -22.078 3.236 1 95.44 125 GLU B O 1
ATOM 3526 N N . GLY B 1 126 ? 14.5 -23.406 2.613 1 97.56 126 GLY B N 1
ATOM 3527 C CA . GLY B 1 126 ? 13.492 -22.359 2.658 1 97.56 126 GLY B CA 1
ATOM 3528 C C . GLY B 1 126 ? 12.695 -22.234 1.375 1 97.56 126 GLY B C 1
ATOM 3529 O O . GLY B 1 126 ? 12.781 -23.094 0.5 1 97.56 126 GLY B O 1
ATOM 3530 N N . VAL B 1 127 ? 11.844 -21.234 1.378 1 98.56 127 VAL B N 1
ATOM 3531 C CA . VAL B 1 127 ? 11 -20.953 0.218 1 98.56 127 VAL B CA 1
ATOM 3532 C C . VAL B 1 127 ? 11.266 -19.531 -0.282 1 98.56 127 VAL B C 1
ATOM 3534 O O . VAL B 1 127 ? 11.406 -18.594 0.516 1 98.56 127 VAL B O 1
ATOM 3537 N N . MET B 1 128 ? 11.469 -19.391 -1.558 1 98.25 128 MET B N 1
ATOM 3538 C CA . MET B 1 128 ? 11.633 -18.062 -2.129 1 98.25 128 MET B CA 1
ATOM 3539 C C . MET B 1 128 ? 10.336 -17.594 -2.779 1 98.25 128 MET B C 1
ATOM 3541 O O . MET B 1 128 ? 9.57 -18.391 -3.318 1 98.25 128 MET B O 1
ATOM 3545 N N . TYR B 1 129 ? 10.055 -16.375 -2.738 1 98.75 129 TYR B N 1
ATOM 3546 C CA . TYR B 1 129 ? 8.867 -15.734 -3.295 1 98.75 129 TYR B CA 1
ATOM 3547 C C . TYR B 1 129 ? 9.211 -14.352 -3.838 1 98.75 129 TYR B C 1
ATOM 3549 O O . TYR B 1 129 ? 9.852 -13.555 -3.156 1 98.75 129 TYR B O 1
ATOM 3557 N N . PHE B 1 130 ? 8.828 -14.117 -5.125 1 98.12 130 PHE B N 1
ATOM 3558 C CA . PHE B 1 130 ? 8.984 -12.797 -5.73 1 98.12 130 PHE B CA 1
ATOM 3559 C C . PHE B 1 130 ? 7.773 -11.914 -5.422 1 98.12 130 PHE B C 1
ATOM 3561 O O . PHE B 1 130 ? 6.637 -12.289 -5.715 1 98.12 130 PHE B O 1
ATOM 3568 N N . GLY B 1 131 ? 7.965 -10.82 -4.797 1 98 131 GLY B N 1
ATOM 3569 C CA . GLY B 1 131 ? 6.934 -9.82 -4.559 1 98 131 GLY B CA 1
ATOM 3570 C C . GLY B 1 131 ? 7.387 -8.406 -4.875 1 98 131 GLY B C 1
ATOM 3571 O O . GLY B 1 131 ? 8.367 -7.922 -4.301 1 98 131 GLY B O 1
ATOM 3572 N N . ASP B 1 132 ? 6.684 -7.707 -5.758 1 97.25 132 ASP B N 1
ATOM 3573 C CA . ASP B 1 132 ? 7.008 -6.324 -6.105 1 97.25 132 ASP B CA 1
ATOM 3574 C C . ASP B 1 132 ? 6.766 -5.387 -4.926 1 97.25 132 ASP B C 1
ATOM 3576 O O . ASP B 1 132 ? 6.035 -5.73 -3.994 1 97.25 132 ASP B O 1
ATOM 3580 N N . ASP B 1 133 ? 7.367 -4.227 -4.969 1 98 133 ASP B N 1
ATOM 3581 C CA . ASP B 1 133 ? 7.324 -3.305 -3.836 1 98 133 ASP B CA 1
ATOM 3582 C C . ASP B 1 133 ? 5.969 -2.613 -3.74 1 98 133 ASP B C 1
ATOM 3584 O O . ASP B 1 133 ? 5.668 -1.959 -2.74 1 98 133 ASP B O 1
ATOM 3588 N N . ASP B 1 134 ? 5.07 -2.789 -4.762 1 97.19 134 ASP B N 1
ATOM 3589 C CA . ASP B 1 134 ? 3.756 -2.16 -4.672 1 97.19 134 ASP B CA 1
ATOM 3590 C C . ASP B 1 134 ? 2.643 -3.199 -4.762 1 97.19 134 ASP B C 1
ATOM 3592 O O . ASP B 1 134 ? 1.477 -2.852 -4.965 1 97.19 134 ASP B O 1
ATOM 3596 N N . ASN B 1 135 ? 2.977 -4.527 -4.586 1 98.06 135 ASN B N 1
ATOM 3597 C CA . ASN B 1 135 ? 1.945 -5.559 -4.516 1 98.06 135 ASN B CA 1
ATOM 3598 C C . ASN B 1 135 ? 1.25 -5.562 -3.158 1 98.06 135 ASN B C 1
ATOM 3600 O O . ASN B 1 135 ? 1.795 -5.059 -2.176 1 98.06 135 ASN B O 1
ATOM 3604 N N . THR B 1 136 ? 0.055 -5.977 -3.191 1 98.75 136 THR B N 1
ATOM 3605 C CA . THR B 1 136 ? -0.643 -6.266 -1.944 1 98.75 136 THR B CA 1
ATOM 3606 C C . THR B 1 136 ? -0.721 -7.77 -1.705 1 98.75 136 THR B C 1
ATOM 3608 O O . THR B 1 136 ? -1.18 -8.516 -2.57 1 98.75 136 THR B O 1
ATOM 3611 N N . VAL B 1 137 ? -0.226 -8.242 -0.586 1 98.75 137 VAL B N 1
ATOM 3612 C CA . VAL B 1 137 ? -0.193 -9.664 -0.262 1 98.75 137 VAL B CA 1
ATOM 3613 C C . VAL B 1 137 ? -0.899 -9.914 1.069 1 98.75 137 VAL B C 1
ATOM 3615 O O . VAL B 1 137 ? -0.57 -9.281 2.078 1 98.75 137 VAL B O 1
ATOM 3618 N N . ASP B 1 138 ? -1.874 -10.766 1.013 1 98.5 138 ASP B N 1
ATOM 3619 C CA . ASP B 1 138 ? -2.547 -11.164 2.246 1 98.5 138 ASP B CA 1
ATOM 3620 C C . ASP B 1 138 ? -1.613 -11.961 3.15 1 98.5 138 ASP B C 1
ATOM 3622 O O . ASP B 1 138 ? -0.829 -12.781 2.668 1 98.5 138 ASP B O 1
ATOM 3626 N N . LEU B 1 139 ? -1.732 -11.812 4.473 1 97.94 139 LEU B N 1
ATOM 3627 C CA . LEU B 1 139 ? -0.865 -12.508 5.418 1 97.94 139 LEU B CA 1
ATOM 3628 C C . LEU B 1 139 ? -1.044 -14.023 5.309 1 97.94 139 LEU B C 1
ATOM 3630 O O . LEU B 1 139 ? -0.095 -14.781 5.52 1 97.94 139 LEU B O 1
ATOM 3634 N N . GLN B 1 140 ? -2.219 -14.484 4.949 1 97.94 140 GLN B N 1
ATOM 3635 C CA . GLN B 1 140 ? -2.508 -15.906 4.82 1 97.94 140 GLN B CA 1
ATOM 3636 C C . GLN B 1 140 ? -1.602 -16.562 3.781 1 97.94 140 GLN B C 1
ATOM 3638 O O . GLN B 1 140 ? -1.229 -17.734 3.922 1 97.94 140 GLN B O 1
ATOM 3643 N N . LEU B 1 141 ? -1.279 -15.82 2.787 1 98.56 141 LEU B N 1
ATOM 3644 C CA . LEU B 1 141 ? -0.469 -16.391 1.718 1 98.56 141 LEU B CA 1
ATOM 3645 C C . LEU B 1 141 ? 0.881 -16.859 2.25 1 98.56 141 LEU B C 1
ATOM 3647 O O . LEU B 1 141 ? 1.415 -17.875 1.793 1 98.56 141 LEU B O 1
ATOM 3651 N N . PHE B 1 142 ? 1.445 -16.156 3.189 1 98.12 142 PHE B N 1
ATOM 3652 C CA . PHE B 1 142 ? 2.758 -16.5 3.725 1 98.12 142 PHE B CA 1
ATOM 3653 C C . PHE B 1 142 ? 2.715 -17.844 4.438 1 98.12 142 PHE B C 1
ATOM 3655 O O . PHE B 1 142 ? 3.65 -18.641 4.328 1 98.12 142 PHE B O 1
ATOM 3662 N N . ASP B 1 143 ? 1.639 -18.109 5.117 1 96.5 143 ASP B N 1
ATOM 3663 C CA . ASP B 1 143 ? 1.469 -19.422 5.734 1 96.5 143 ASP B CA 1
ATOM 3664 C C . ASP B 1 143 ? 1.392 -20.531 4.676 1 96.5 143 ASP B C 1
ATOM 3666 O O . ASP B 1 143 ? 1.958 -21.609 4.855 1 96.5 143 ASP B O 1
ATOM 3670 N N . GLU B 1 144 ? 0.786 -20.203 3.668 1 98.38 144 GLU B N 1
ATOM 3671 C CA . GLU B 1 144 ? 0.566 -21.219 2.633 1 98.38 144 GLU B CA 1
ATOM 3672 C C . GLU B 1 144 ? 1.846 -21.484 1.848 1 98.38 144 GLU B C 1
ATOM 3674 O O . GLU B 1 144 ? 2.211 -22.641 1.625 1 98.38 144 GLU B O 1
ATOM 3679 N N . ILE B 1 145 ? 2.553 -20.438 1.489 1 98.5 145 ILE B N 1
ATOM 3680 C CA . ILE B 1 145 ? 3.711 -20.656 0.63 1 98.5 145 ILE B CA 1
ATOM 3681 C C . ILE B 1 145 ? 4.82 -21.344 1.42 1 98.5 145 ILE B C 1
ATOM 3683 O O . ILE B 1 145 ? 5.699 -21.984 0.838 1 98.5 145 ILE B O 1
ATOM 3687 N N . ARG B 1 146 ? 4.812 -21.234 2.686 1 97.06 146 ARG B N 1
ATOM 3688 C CA . ARG B 1 146 ? 5.797 -21.906 3.537 1 97.06 146 ARG B CA 1
ATOM 3689 C C . ARG B 1 146 ? 5.77 -23.406 3.334 1 97.06 146 ARG B C 1
ATOM 3691 O O . ARG B 1 146 ? 6.773 -24.094 3.57 1 97.06 146 ARG B O 1
ATOM 3698 N N . ARG B 1 147 ? 4.695 -23.922 2.84 1 96.19 147 ARG B N 1
ATOM 3699 C CA . ARG B 1 147 ? 4.516 -25.359 2.705 1 96.19 147 ARG B CA 1
ATOM 3700 C C . ARG B 1 147 ? 4.922 -25.844 1.314 1 96.19 147 ARG B C 1
ATOM 3702 O O . ARG B 1 147 ? 4.824 -27.031 1.007 1 96.19 147 ARG B O 1
ATOM 3709 N N . THR B 1 148 ? 5.402 -25 0.519 1 98.38 148 THR B N 1
ATOM 3710 C CA . THR B 1 148 ? 5.777 -25.359 -0.844 1 98.38 148 THR B CA 1
ATOM 3711 C C . THR B 1 148 ? 6.867 -26.422 -0.843 1 98.38 148 THR B C 1
ATOM 3713 O O . THR B 1 148 ? 7.934 -26.234 -0.252 1 98.38 148 THR B O 1
ATOM 3716 N N . LYS B 1 149 ? 6.582 -27.516 -1.482 1 97.19 149 LYS B N 1
ATOM 3717 C CA . LYS B 1 149 ? 7.562 -28.594 -1.573 1 97.19 149 LYS B CA 1
ATOM 3718 C C . LYS B 1 149 ? 8.477 -28.406 -2.777 1 97.19 149 LYS B C 1
ATOM 3720 O O . LYS B 1 149 ? 9.695 -28.578 -2.672 1 97.19 149 LYS B O 1
ATOM 3725 N N . LYS B 1 150 ? 7.945 -28.141 -3.883 1 96.69 150 LYS B N 1
ATOM 3726 C CA . LYS B 1 150 ? 8.719 -27.844 -5.082 1 96.69 150 LYS B CA 1
ATOM 3727 C C . LYS B 1 150 ? 8.375 -26.469 -5.633 1 96.69 150 LYS B C 1
ATOM 3729 O O . LYS B 1 150 ? 9.125 -25.5 -5.434 1 96.69 150 LYS B O 1
ATOM 3734 N N . VAL B 1 151 ? 7.18 -26.359 -6.242 1 97.94 151 VAL B N 1
ATOM 3735 C CA . VAL B 1 151 ? 6.656 -25.094 -6.746 1 97.94 151 VAL B CA 1
ATOM 3736 C C . VAL B 1 151 ? 5.164 -25 -6.445 1 97.94 151 VAL B C 1
ATOM 3738 O O . VAL B 1 151 ? 4.418 -25.953 -6.66 1 97.94 151 VAL B O 1
ATOM 3741 N N . SER B 1 152 ? 4.77 -23.969 -5.848 1 98.75 152 SER B N 1
ATOM 3742 C CA . SER B 1 152 ? 3.348 -23.719 -5.633 1 98.75 152 SER B CA 1
ATOM 3743 C C . SER B 1 152 ? 2.854 -22.562 -6.5 1 98.75 152 SER B C 1
ATOM 3745 O O . SER B 1 152 ? 3.635 -21.688 -6.887 1 98.75 152 SER B O 1
ATOM 3747 N N . MET B 1 153 ? 1.57 -22.594 -6.887 1 98.75 153 MET B N 1
ATOM 3748 C CA . MET B 1 153 ? 0.936 -21.531 -7.676 1 98.75 153 MET B CA 1
ATOM 3749 C C . MET B 1 153 ? -0.417 -21.156 -7.082 1 98.75 153 MET B C 1
ATOM 3751 O O . MET B 1 153 ? -1.04 -21.953 -6.379 1 98.75 153 MET B O 1
ATOM 3755 N N . PHE B 1 154 ? -0.859 -20 -7.301 1 98.88 154 PHE B N 1
ATOM 3756 C CA . PHE B 1 154 ? -2.109 -19.453 -6.789 1 98.88 154 PHE B CA 1
ATOM 3757 C C . PHE B 1 154 ? -2.541 -18.234 -7.605 1 98.88 154 PHE B C 1
ATOM 3759 O O . PHE B 1 154 ? -1.742 -17.672 -8.352 1 98.88 154 PHE B O 1
ATOM 3766 N N . PRO B 1 155 ? -3.799 -17.797 -7.504 1 98.81 155 PRO B N 1
ATOM 3767 C CA . PRO B 1 155 ? -4.332 -16.703 -8.312 1 98.81 155 PRO B CA 1
ATOM 3768 C C . PRO B 1 155 ? -3.764 -15.344 -7.914 1 98.81 155 PRO B C 1
ATOM 3770 O O . PRO B 1 155 ? -3.529 -15.094 -6.727 1 98.81 155 PRO B O 1
ATOM 3773 N N . VAL B 1 156 ? -3.553 -14.531 -8.891 1 98.88 156 VAL B N 1
ATOM 3774 C CA . VAL B 1 156 ? -3.184 -13.133 -8.68 1 98.88 156 VAL B CA 1
ATOM 3775 C C . VAL B 1 156 ? -4.289 -12.219 -9.211 1 98.88 156 VAL B C 1
ATOM 3777 O O . VAL B 1 156 ? -4.719 -12.359 -10.359 1 98.88 156 VAL B O 1
ATOM 3780 N N . GLY B 1 157 ? -4.742 -11.336 -8.352 1 98.69 157 GLY B N 1
ATOM 3781 C CA . GLY B 1 157 ? -5.816 -10.438 -8.742 1 98.69 157 GLY B CA 1
ATOM 3782 C C . GLY B 1 157 ? -5.316 -9.133 -9.328 1 98.69 157 GLY B C 1
ATOM 3783 O O . GLY B 1 157 ? -4.129 -8.82 -9.242 1 98.69 157 GLY B O 1
ATOM 3784 N N . LEU B 1 158 ? -6.246 -8.352 -9.953 1 97.94 158 LEU B N 1
ATOM 3785 C CA . LEU B 1 158 ? -6.031 -7.016 -10.5 1 97.94 158 LEU B CA 1
ATOM 3786 C C . LEU B 1 158 ? -4.988 -7.043 -11.609 1 97.94 158 LEU B C 1
ATOM 3788 O O . LEU B 1 158 ? -4.039 -6.254 -11.602 1 97.94 158 LEU B O 1
ATOM 3792 N N . ILE B 1 159 ? -5.27 -7.914 -12.555 1 96.19 159 ILE B N 1
ATOM 3793 C CA . ILE B 1 159 ? -4.27 -8.023 -13.617 1 96.19 159 ILE B CA 1
ATOM 3794 C C . ILE B 1 159 ? -4.949 -8.398 -14.93 1 96.19 159 ILE B C 1
ATOM 3796 O O . ILE B 1 159 ? -5.914 -9.164 -14.938 1 96.19 159 ILE B O 1
ATOM 3800 N N . GLY B 1 160 ? -4.457 -7.828 -15.984 1 94.69 160 GLY B N 1
ATOM 3801 C CA . GLY B 1 160 ? -4.836 -8.211 -17.328 1 94.69 160 GLY B CA 1
ATOM 3802 C C . GLY B 1 160 ? -6.285 -7.902 -17.656 1 94.69 160 GLY B C 1
ATOM 3803 O O . GLY B 1 160 ? -6.918 -7.09 -16.984 1 94.69 160 GLY B O 1
ATOM 3804 N N . ASP B 1 161 ? -6.758 -8.586 -18.656 1 96.06 161 ASP B N 1
ATOM 3805 C CA . ASP B 1 161 ? -8.086 -8.289 -19.172 1 96.06 161 ASP B CA 1
ATOM 3806 C C . ASP B 1 161 ? -9.148 -9.141 -18.484 1 96.06 161 ASP B C 1
ATOM 3808 O O . ASP B 1 161 ? -10.352 -8.93 -18.688 1 96.06 161 ASP B O 1
ATOM 3812 N N . TYR B 1 162 ? -8.719 -10.039 -17.625 1 96.56 162 TYR B N 1
ATOM 3813 C CA . TYR B 1 162 ? -9.68 -10.906 -16.953 1 96.56 162 TYR B CA 1
ATOM 3814 C C . TYR B 1 162 ? -9.844 -10.5 -15.492 1 96.56 162 TYR B C 1
ATOM 3816 O O . TYR B 1 162 ? -10.734 -11 -14.797 1 96.56 162 TYR B O 1
ATOM 3824 N N . GLY B 1 163 ? -8.953 -9.609 -15.016 1 97.75 163 GLY B N 1
ATOM 3825 C CA . GLY B 1 163 ? -8.969 -9.227 -13.609 1 97.75 163 GLY B CA 1
ATOM 3826 C C . GLY B 1 163 ? -8.281 -10.227 -12.703 1 97.75 163 GLY B C 1
ATOM 3827 O O . GLY B 1 163 ? -8.141 -9.992 -11.508 1 97.75 163 GLY B O 1
ATOM 3828 N N . ILE B 1 164 ? -7.898 -11.352 -13.281 1 98.06 164 ILE B N 1
ATOM 3829 C CA . ILE B 1 164 ? -7.312 -12.445 -12.516 1 98.06 164 ILE B CA 1
ATOM 3830 C C . ILE B 1 164 ? -6.383 -13.258 -13.414 1 98.06 164 ILE B C 1
ATOM 3832 O O . ILE B 1 164 ? -6.602 -13.344 -14.625 1 98.06 164 ILE B O 1
ATOM 3836 N N . SER B 1 165 ? -5.27 -13.719 -12.961 1 98.12 165 SER B N 1
ATOM 3837 C CA . SER B 1 165 ? -4.387 -14.734 -13.516 1 98.12 165 SER B CA 1
ATOM 3838 C C . SER B 1 165 ? -4.277 -15.945 -12.594 1 98.12 165 SER B C 1
ATOM 3840 O O . SER B 1 165 ? -3.91 -15.805 -11.422 1 98.12 165 SER B O 1
ATOM 3842 N N . ALA B 1 166 ? -4.613 -17.156 -13.133 1 98 166 ALA B N 1
ATOM 3843 C CA . ALA B 1 166 ? -4.727 -18.266 -12.195 1 98 166 ALA B CA 1
ATOM 3844 C C . ALA B 1 166 ? -4.527 -19.609 -12.898 1 98 166 ALA B C 1
ATOM 3846 O O . ALA B 1 166 ? -4.879 -19.75 -14.07 1 98 166 ALA B O 1
ATOM 3847 N N . PRO B 1 167 ? -4.039 -20.562 -12.117 1 97.44 167 PRO B N 1
ATOM 3848 C CA . PRO B 1 167 ? -4.164 -21.953 -12.578 1 97.44 167 PRO B CA 1
ATOM 3849 C C . PRO B 1 167 ? -5.602 -22.469 -12.516 1 97.44 167 PRO B C 1
ATOM 3851 O O . PRO B 1 167 ? -6.398 -21.984 -11.703 1 97.44 167 PRO B O 1
ATOM 3854 N N . ILE B 1 168 ? -5.871 -23.344 -13.391 1 95.75 168 ILE B N 1
ATOM 3855 C CA . ILE B 1 168 ? -7.137 -24.062 -13.352 1 95.75 168 ILE B CA 1
ATOM 3856 C C . ILE B 1 168 ? -6.918 -25.453 -12.766 1 95.75 168 ILE B C 1
ATOM 3858 O O . ILE B 1 168 ? -6.055 -26.203 -13.234 1 95.75 168 ILE B O 1
ATOM 3862 N N . ILE B 1 169 ? -7.703 -25.766 -11.773 1 94.88 169 ILE B N 1
ATOM 3863 C CA . ILE B 1 169 ? -7.508 -27 -11.031 1 94.88 169 ILE B CA 1
ATOM 3864 C C . ILE B 1 169 ? -8.594 -28 -11.414 1 94.88 169 ILE B C 1
ATOM 3866 O O . ILE B 1 169 ? -9.773 -27.656 -11.469 1 94.88 169 ILE B O 1
ATOM 3870 N N . LYS B 1 170 ? -8.18 -29.188 -11.711 1 90.56 170 LYS B N 1
ATOM 3871 C CA . LYS B 1 170 ? -9.039 -30.359 -11.859 1 90.56 170 LYS B CA 1
ATOM 3872 C C . LYS B 1 170 ? -8.609 -31.484 -10.922 1 90.56 170 LYS B C 1
ATOM 3874 O O . LYS B 1 170 ? -7.48 -31.984 -11.016 1 90.56 170 LYS B O 1
ATOM 3879 N N . ASP B 1 171 ? -9.445 -31.875 -9.992 1 87.06 171 ASP B N 1
ATOM 3880 C CA . ASP B 1 171 ? -9.172 -32.938 -9.047 1 87.06 171 ASP B CA 1
ATOM 3881 C C . ASP B 1 171 ? -7.879 -32.688 -8.273 1 87.06 171 ASP B C 1
ATOM 3883 O O . ASP B 1 171 ? -7.012 -33.562 -8.188 1 87.06 171 ASP B O 1
ATOM 3887 N N . GLY B 1 172 ? -7.688 -31.422 -7.953 1 89.31 172 GLY B N 1
ATOM 3888 C CA . GLY B 1 172 ? -6.574 -31.047 -7.102 1 89.31 172 GLY B CA 1
ATOM 3889 C C . GLY B 1 172 ? -5.285 -30.812 -7.871 1 89.31 172 GLY B C 1
ATOM 3890 O O . GLY B 1 172 ? -4.258 -30.469 -7.285 1 89.31 172 GLY B O 1
ATOM 3891 N N . LYS B 1 173 ? -5.371 -30.922 -9.18 1 93.69 173 LYS B N 1
ATOM 3892 C CA . LYS B 1 173 ? -4.18 -30.766 -10.008 1 93.69 173 LYS B CA 1
ATOM 3893 C C . LYS B 1 173 ? -4.344 -29.609 -10.992 1 93.69 173 LYS B C 1
ATOM 3895 O O . LYS B 1 173 ? -5.445 -29.359 -11.477 1 93.69 173 LYS B O 1
ATOM 3900 N N . VAL B 1 174 ? -3.238 -28.969 -11.273 1 95.75 174 VAL B N 1
ATOM 3901 C CA . VAL B 1 174 ? -3.252 -27.906 -12.273 1 95.75 174 VAL B CA 1
ATOM 3902 C C . VAL B 1 174 ? -3.33 -28.531 -13.672 1 95.75 174 VAL B C 1
ATOM 3904 O O . VAL B 1 174 ? -2.502 -29.359 -14.039 1 95.75 174 VAL B O 1
ATOM 3907 N N . VAL B 1 175 ? -4.277 -28.078 -14.484 1 93 175 VAL B N 1
ATOM 3908 C CA . VAL B 1 175 ? -4.453 -28.703 -15.789 1 93 175 VAL B CA 1
ATOM 3909 C C . VAL B 1 175 ? -4.363 -27.641 -16.891 1 93 175 VAL B C 1
ATOM 3911 O O . VAL B 1 175 ? -4.184 -27.969 -18.062 1 93 175 VAL B O 1
ATOM 3914 N N . ALA B 1 176 ? -4.543 -26.422 -16.547 1 94.31 176 ALA B N 1
ATOM 3915 C CA . ALA B 1 176 ? -4.531 -25.297 -17.484 1 94.31 176 ALA B CA 1
ATOM 3916 C C . ALA B 1 176 ? -4.398 -23.969 -16.734 1 94.31 176 ALA B C 1
ATOM 3918 O O . ALA B 1 176 ? -4.191 -23.953 -15.523 1 94.31 176 ALA B O 1
ATOM 3919 N N . PHE B 1 177 ? -4.457 -22.891 -17.484 1 96.06 177 PHE B N 1
ATOM 3920 C CA . PHE B 1 177 ? -4.32 -21.578 -16.891 1 96.06 177 PHE B CA 1
ATOM 3921 C C . PHE B 1 177 ? -5.379 -20.625 -17.438 1 96.06 177 PHE B C 1
ATOM 3923 O O . PHE B 1 177 ? -5.777 -20.719 -18.594 1 96.06 177 PHE B O 1
ATOM 3930 N N . PHE B 1 178 ? -5.867 -19.797 -16.562 1 95.88 178 PHE B N 1
ATOM 3931 C CA . PHE B 1 178 ? -6.777 -18.703 -16.891 1 95.88 178 PHE B CA 1
ATOM 3932 C C . PHE B 1 178 ? -6.062 -17.359 -16.828 1 95.88 178 PHE B C 1
ATOM 3934 O O . PHE B 1 178 ? -5.957 -16.766 -15.75 1 95.88 178 PHE B O 1
ATOM 3941 N N . ASP B 1 179 ? -5.582 -16.906 -17.891 1 95.94 179 ASP B N 1
ATOM 3942 C CA . ASP B 1 179 ? -4.801 -15.688 -18.078 1 95.94 179 ASP B CA 1
ATOM 3943 C C . ASP B 1 179 ? -5.117 -15.031 -19.422 1 95.94 179 ASP B C 1
ATOM 3945 O O . ASP B 1 179 ? -5.27 -15.719 -20.438 1 95.94 179 ASP B O 1
ATOM 3949 N N . SER B 1 180 ? -5.148 -13.758 -19.469 1 95.06 180 SER B N 1
ATOM 3950 C CA . SER B 1 180 ? -5.637 -13.07 -20.656 1 95.06 180 SER B CA 1
ATOM 3951 C C . SER B 1 180 ? -4.531 -12.891 -21.688 1 95.06 180 SER B C 1
ATOM 3953 O O . SER B 1 180 ? -4.781 -12.438 -22.812 1 95.06 180 SER B O 1
ATOM 3955 N N . TRP B 1 181 ? -3.297 -13.25 -21.359 1 92.81 181 TRP B N 1
ATOM 3956 C CA . TRP B 1 181 ? -2.176 -13.117 -22.281 1 92.81 181 TRP B CA 1
ATOM 3957 C C . TRP B 1 181 ? -1.44 -14.445 -22.438 1 92.81 181 TRP B C 1
ATOM 3959 O O . TRP B 1 181 ? -0.597 -14.789 -21.609 1 92.81 181 TRP B O 1
ATOM 3969 N N . PRO B 1 182 ? -1.662 -15.164 -23.5 1 89.56 182 PRO B N 1
ATOM 3970 C CA . PRO B 1 182 ? -1.002 -16.453 -23.688 1 89.56 182 PRO B CA 1
ATOM 3971 C C . PRO B 1 182 ? 0.496 -16.328 -23.953 1 89.56 182 PRO B C 1
ATOM 3973 O O . PRO B 1 182 ? 1.301 -17.016 -23.328 1 89.56 182 PRO B O 1
ATOM 3976 N N . GLY B 1 183 ? 0.858 -15.414 -24.891 1 89.19 183 GLY B N 1
ATOM 3977 C CA . GLY B 1 183 ? 2.246 -15.117 -25.219 1 89.19 183 GLY B CA 1
ATOM 3978 C C . GLY B 1 183 ? 3.068 -16.359 -25.5 1 89.19 183 GLY B C 1
ATOM 3979 O O . GLY B 1 183 ? 4.273 -16.375 -25.25 1 89.19 183 GLY B O 1
ATOM 3980 N N . SER B 1 184 ? 2.457 -17.516 -25.859 1 90.44 184 SER B N 1
ATOM 3981 C CA . SER B 1 184 ? 3.113 -18.797 -26.078 1 90.44 184 SER B CA 1
ATOM 3982 C C . SER B 1 184 ? 3.84 -19.266 -24.828 1 90.44 184 SER B C 1
ATOM 3984 O O . SER B 1 184 ? 4.938 -19.828 -24.906 1 90.44 184 SER B O 1
ATOM 3986 N N . ARG B 1 185 ? 3.293 -19.016 -23.719 1 93.31 185 ARG B N 1
ATOM 3987 C CA . ARG B 1 185 ? 3.891 -19.359 -22.438 1 93.31 185 ARG B CA 1
ATOM 3988 C C . ARG B 1 185 ? 3.455 -20.766 -21.984 1 93.31 185 ARG B C 1
ATOM 3990 O O . ARG B 1 185 ? 2.299 -21.141 -22.188 1 93.31 185 ARG B O 1
ATOM 3997 N N . THR B 1 186 ? 4.402 -21.484 -21.453 1 93.81 186 THR B N 1
ATOM 3998 C CA . THR B 1 186 ? 4.109 -22.797 -20.875 1 93.81 186 THR B CA 1
ATOM 3999 C C . THR B 1 186 ? 3.365 -22.641 -19.547 1 93.81 186 THR B C 1
ATOM 4001 O O . THR B 1 186 ? 2.412 -23.375 -19.281 1 93.81 186 THR B O 1
ATOM 4004 N N . PHE B 1 187 ? 3.771 -21.734 -18.75 1 95.88 187 PHE B N 1
ATOM 4005 C CA . PHE B 1 187 ? 3.16 -21.438 -17.453 1 95.88 187 PHE B CA 1
ATOM 4006 C C . PHE B 1 187 ? 2.709 -19.984 -17.391 1 95.88 187 PHE B C 1
ATOM 4008 O O . PHE B 1 187 ? 3.404 -19.141 -16.812 1 95.88 187 PHE B O 1
ATOM 4015 N N . PRO B 1 188 ? 1.579 -19.641 -17.953 1 95.06 188 PRO B N 1
ATOM 4016 C CA . PRO B 1 188 ? 1.108 -18.25 -17.922 1 95.06 188 PRO B CA 1
ATOM 4017 C C . PRO B 1 188 ? 0.609 -17.828 -16.547 1 95.06 188 PRO B C 1
ATOM 4019 O O . PRO B 1 188 ? -0.598 -17.828 -16.297 1 95.06 188 PRO B O 1
ATOM 4022 N N . VAL B 1 189 ? 1.479 -17.484 -15.711 1 95.12 189 VAL B N 1
ATOM 4023 C CA . VAL B 1 189 ? 1.203 -17 -14.367 1 95.12 189 VAL B CA 1
ATOM 4024 C C . VAL B 1 189 ? 1.974 -15.711 -14.109 1 95.12 189 VAL B C 1
ATOM 4026 O O . VAL B 1 189 ? 2.971 -15.438 -14.781 1 95.12 189 VAL B O 1
ATOM 4029 N N . ASP B 1 190 ? 1.478 -14.93 -13.266 1 95.94 190 ASP B N 1
ATOM 4030 C CA . ASP B 1 190 ? 2.162 -13.703 -12.867 1 95.94 190 ASP B CA 1
ATOM 4031 C C . ASP B 1 190 ? 3.348 -14.008 -11.953 1 95.94 190 ASP B C 1
ATOM 4033 O O . ASP B 1 190 ? 3.395 -15.062 -11.32 1 95.94 190 ASP B O 1
ATOM 4037 N N . MET B 1 191 ? 4.309 -13.062 -11.898 1 96.25 191 MET B N 1
ATOM 4038 C CA . MET B 1 191 ? 5.5 -13.211 -11.062 1 96.25 191 MET B CA 1
ATOM 4039 C C . MET B 1 191 ? 5.121 -13.438 -9.602 1 96.25 191 MET B C 1
ATOM 4041 O O . MET B 1 191 ? 5.777 -14.203 -8.898 1 96.25 191 MET B O 1
ATOM 4045 N N . ALA B 1 192 ? 4.074 -12.828 -9.148 1 98.25 192 ALA B N 1
ATOM 4046 C CA . ALA B 1 192 ? 3.645 -12.93 -7.758 1 98.25 192 ALA B CA 1
ATOM 4047 C C . ALA B 1 192 ? 2.75 -14.148 -7.551 1 98.25 192 ALA B C 1
ATOM 4049 O O . ALA B 1 192 ? 2.211 -14.352 -6.461 1 98.25 192 ALA B O 1
ATOM 4050 N N . GLY B 1 193 ? 2.605 -14.992 -8.547 1 98.62 193 GLY B N 1
ATOM 4051 C CA . GLY B 1 193 ? 1.634 -16.078 -8.5 1 98.62 193 GLY B CA 1
ATOM 4052 C C . GLY B 1 193 ? 2.26 -17.422 -8.219 1 98.62 193 GLY B C 1
ATOM 4053 O O . GLY B 1 193 ? 1.623 -18.469 -8.414 1 98.62 193 GLY B O 1
ATOM 4054 N N . PHE B 1 194 ? 3.531 -17.438 -7.852 1 98.62 194 PHE B N 1
ATOM 4055 C CA . PHE B 1 194 ? 4.145 -18.734 -7.539 1 98.62 194 PHE B CA 1
ATOM 4056 C C . PHE B 1 194 ? 5.254 -18.562 -6.508 1 98.62 194 PHE B C 1
ATOM 4058 O O . PHE B 1 194 ? 5.777 -17.453 -6.32 1 98.62 194 PHE B O 1
ATOM 4065 N N . ALA B 1 195 ? 5.57 -19.578 -5.805 1 98.75 195 ALA B N 1
ATOM 4066 C CA . ALA B 1 195 ? 6.699 -19.703 -4.891 1 98.75 195 ALA B CA 1
ATOM 4067 C C . ALA B 1 195 ? 7.512 -20.969 -5.184 1 98.75 195 ALA B C 1
ATOM 4069 O O . ALA B 1 195 ? 6.992 -21.922 -5.762 1 98.75 195 ALA B O 1
ATOM 4070 N N . VAL B 1 196 ? 8.773 -20.969 -4.844 1 97.94 196 VAL B N 1
ATOM 4071 C CA . VAL B 1 196 ? 9.664 -22.078 -5.184 1 97.94 196 VAL B CA 1
ATOM 4072 C C . VAL B 1 196 ? 10.453 -22.5 -3.947 1 97.94 196 VAL B C 1
ATOM 4074 O O . VAL B 1 196 ? 10.969 -21.656 -3.211 1 97.94 196 VAL B O 1
ATOM 4077 N N . ASN B 1 197 ? 10.461 -23.766 -3.699 1 97.75 197 ASN B N 1
ATOM 4078 C CA . ASN B 1 197 ? 11.375 -24.312 -2.707 1 97.75 197 ASN B CA 1
ATOM 4079 C C . ASN B 1 197 ? 12.828 -24.141 -3.131 1 97.75 197 ASN B C 1
ATOM 4081 O O . ASN B 1 197 ? 13.219 -24.547 -4.227 1 97.75 197 ASN B O 1
ATOM 4085 N N . ILE B 1 198 ? 13.625 -23.594 -2.273 1 96.31 198 ILE B N 1
ATOM 4086 C CA . ILE B 1 198 ? 14.992 -23.188 -2.594 1 96.31 198 ILE B CA 1
ATOM 4087 C C . ILE B 1 198 ? 15.812 -24.422 -2.975 1 96.31 198 ILE B C 1
ATOM 4089 O O . ILE B 1 198 ? 16.766 -24.328 -3.752 1 96.31 198 ILE B O 1
ATOM 4093 N N . GLU B 1 199 ? 15.484 -25.562 -2.49 1 93.5 199 GLU B N 1
ATOM 4094 C CA . GLU B 1 199 ? 16.188 -26.797 -2.805 1 93.5 199 GLU B CA 1
ATOM 4095 C C . GLU B 1 199 ? 16.156 -27.094 -4.305 1 93.5 199 GLU B C 1
ATOM 4097 O O . GLU B 1 199 ? 17 -27.828 -4.816 1 93.5 199 GLU B O 1
ATOM 4102 N N . PHE B 1 200 ? 15.273 -26.469 -5.008 1 91.75 200 PHE B N 1
ATOM 4103 C CA . PHE B 1 200 ? 15.109 -26.734 -6.43 1 91.75 200 PHE B CA 1
ATOM 4104 C C . PHE B 1 200 ? 15.719 -25.625 -7.27 1 91.75 200 PHE B C 1
ATOM 4106 O O . PHE B 1 200 ? 15.547 -25.594 -8.492 1 91.75 200 PHE B O 1
ATOM 4113 N N . LEU B 1 201 ? 16.281 -24.719 -6.59 1 91.56 201 LEU B N 1
ATOM 4114 C CA . LEU B 1 201 ? 17.016 -23.688 -7.32 1 91.56 201 LEU B CA 1
ATOM 4115 C C . LEU B 1 201 ? 18.312 -24.25 -7.887 1 91.56 201 LEU B C 1
ATOM 4117 O O . LEU B 1 201 ? 19.375 -24.094 -7.277 1 91.56 201 LEU B O 1
ATOM 4121 N N . THR B 1 202 ? 18.25 -24.781 -9.031 1 85.06 202 THR B N 1
ATOM 4122 C CA . THR B 1 202 ? 19.406 -25.375 -9.68 1 85.06 202 THR B CA 1
ATOM 4123 C C . THR B 1 202 ? 20.359 -24.297 -10.188 1 85.06 202 THR B C 1
ATOM 4125 O O . THR B 1 202 ? 19.969 -23.141 -10.344 1 85.06 202 THR B O 1
ATOM 4128 N N . PRO B 1 203 ? 21.516 -24.672 -10.453 1 83.25 203 PRO B N 1
ATOM 4129 C CA . PRO B 1 203 ? 22.484 -23.703 -10.984 1 83.25 203 PRO B CA 1
ATOM 4130 C C . PRO B 1 203 ? 22.047 -23.125 -12.336 1 83.25 203 PRO B C 1
ATOM 4132 O O . PRO B 1 203 ? 22.5 -22.047 -12.727 1 83.25 203 PRO B O 1
ATOM 4135 N N . THR B 1 204 ? 21.219 -23.859 -12.938 1 82.94 204 THR B N 1
ATOM 4136 C CA . THR B 1 204 ? 20.797 -23.422 -14.266 1 82.94 204 THR B CA 1
ATOM 4137 C C . THR B 1 204 ? 19.562 -22.531 -14.18 1 82.94 204 THR B C 1
ATOM 4139 O O . THR B 1 204 ? 19.125 -21.969 -15.188 1 82.94 204 THR B O 1
ATOM 4142 N N . ALA B 1 205 ? 19.016 -22.453 -13.039 1 85.75 205 ALA B N 1
ATOM 4143 C CA . ALA B 1 205 ? 17.828 -21.609 -12.859 1 85.75 205 ALA B CA 1
ATOM 4144 C C . ALA B 1 205 ? 18.172 -20.141 -13.102 1 85.75 205 ALA B C 1
ATOM 4146 O O . ALA B 1 205 ? 19.062 -19.578 -12.445 1 85.75 205 ALA B O 1
ATOM 4147 N N . THR B 1 206 ? 17.531 -19.562 -14.133 1 85.5 206 THR B N 1
ATOM 4148 C CA . THR B 1 206 ? 17.797 -18.156 -14.438 1 85.5 206 THR B CA 1
ATOM 4149 C C . THR B 1 206 ? 16.578 -17.516 -15.094 1 85.5 206 THR B C 1
ATOM 4151 O O . THR B 1 206 ? 15.617 -18.203 -15.438 1 85.5 206 THR B O 1
ATOM 4154 N N . MET B 1 207 ? 16.594 -16.172 -15.094 1 89.5 207 MET B N 1
ATOM 4155 C CA . MET B 1 207 ? 15.555 -15.367 -15.727 1 89.5 207 MET B CA 1
ATOM 4156 C C . MET B 1 207 ? 16.125 -14.57 -16.891 1 89.5 207 MET B C 1
ATOM 4158 O O . MET B 1 207 ? 17.109 -13.859 -16.75 1 89.5 207 MET B O 1
ATOM 4162 N N . PRO B 1 208 ? 15.594 -14.766 -18.094 1 85.12 208 PRO B N 1
ATOM 4163 C CA . PRO B 1 208 ? 16.109 -14.039 -19.25 1 85.12 208 PRO B CA 1
ATOM 4164 C C . PRO B 1 208 ? 15.664 -12.578 -19.281 1 85.12 208 PRO B C 1
ATOM 4166 O O . PRO B 1 208 ? 14.664 -12.227 -18.656 1 85.12 208 PRO B O 1
ATOM 4169 N N . TYR B 1 209 ? 16.391 -11.828 -20.016 1 84 209 TYR B N 1
ATOM 4170 C CA . TYR B 1 209 ? 15.969 -10.469 -20.344 1 84 209 TYR B CA 1
ATOM 4171 C C . TYR B 1 209 ? 15 -10.469 -21.516 1 84 209 TYR B C 1
ATOM 4173 O O . TYR B 1 209 ? 15.352 -10.031 -22.609 1 84 209 TYR B O 1
ATOM 4181 N N . SER B 1 210 ? 13.859 -10.961 -21.359 1 80.38 210 SER B N 1
ATOM 4182 C CA . SER B 1 210 ? 12.797 -11.047 -22.359 1 80.38 210 SER B CA 1
ATOM 4183 C C . SER B 1 210 ? 11.453 -10.625 -21.781 1 80.38 210 SER B C 1
ATOM 4185 O O . SER B 1 210 ? 10.812 -11.391 -21.062 1 80.38 210 SER B O 1
ATOM 4187 N N . ALA B 1 211 ? 11.047 -9.43 -22.203 1 79.44 211 ALA B N 1
ATOM 4188 C CA . ALA B 1 211 ? 9.82 -8.867 -21.625 1 79.44 211 ALA B CA 1
ATOM 4189 C C . ALA B 1 211 ? 8.633 -9.797 -21.844 1 79.44 211 ALA B C 1
ATOM 4191 O O . ALA B 1 211 ? 8.414 -10.289 -22.953 1 79.44 211 ALA B O 1
ATOM 4192 N N . GLY B 1 212 ? 7.973 -10.156 -20.75 1 83.25 212 GLY B N 1
ATOM 4193 C CA . GLY B 1 212 ? 6.785 -10.992 -20.828 1 83.25 212 GLY B CA 1
ATOM 4194 C C . GLY B 1 212 ? 7.086 -12.469 -20.625 1 83.25 212 GLY B C 1
ATOM 4195 O O . GLY B 1 212 ? 6.18 -13.266 -20.375 1 83.25 212 GLY B O 1
ATOM 4196 N N . HIS B 1 213 ? 8.297 -12.773 -20.703 1 87.94 213 HIS B N 1
ATOM 4197 C CA . HIS B 1 213 ? 8.633 -14.195 -20.625 1 87.94 213 HIS B CA 1
ATOM 4198 C C . HIS B 1 213 ? 9.523 -14.484 -19.422 1 87.94 213 HIS B C 1
ATOM 4200 O O . HIS B 1 213 ? 10.078 -15.586 -19.312 1 87.94 213 HIS B O 1
ATOM 4206 N N . GLU B 1 214 ? 9.664 -13.523 -18.562 1 90.81 214 GLU B N 1
ATOM 4207 C CA . GLU B 1 214 ? 10.539 -13.672 -17.406 1 90.81 214 GLU B CA 1
ATOM 4208 C C . GLU B 1 214 ? 10.078 -14.82 -16.5 1 90.81 214 GLU B C 1
ATOM 4210 O O . GLU B 1 214 ? 10.859 -15.719 -16.188 1 90.81 214 GLU B O 1
ATOM 4215 N N . GLU B 1 215 ? 8.789 -14.82 -16.203 1 91.62 215 GLU B N 1
ATOM 4216 C CA . GLU B 1 215 ? 8.227 -15.836 -15.312 1 91.62 215 GLU B CA 1
ATOM 4217 C C . GLU B 1 215 ? 8.281 -17.219 -15.953 1 91.62 215 GLU B C 1
ATOM 4219 O O . GLU B 1 215 ? 8.773 -18.172 -15.336 1 91.62 215 GLU B O 1
ATOM 4224 N N . ASP B 1 216 ? 7.832 -17.25 -17.188 1 93.88 216 ASP B N 1
ATOM 4225 C CA . ASP B 1 216 ? 7.707 -18.531 -17.891 1 93.88 216 ASP B CA 1
ATOM 4226 C C . ASP B 1 216 ? 9.07 -19.188 -18.047 1 93.88 216 ASP B C 1
ATOM 4228 O O . ASP B 1 216 ? 9.234 -20.375 -17.734 1 93.88 216 ASP B O 1
ATOM 4232 N N . LYS B 1 217 ? 10.016 -18.453 -18.516 1 93.06 217 LYS B N 1
ATOM 4233 C CA . LYS B 1 217 ? 11.336 -19.031 -18.781 1 93.06 217 LYS B CA 1
ATOM 4234 C C . LYS B 1 217 ? 12.055 -19.359 -17.484 1 93.06 217 LYS B C 1
ATOM 4236 O O . LYS B 1 217 ? 12.812 -20.328 -17.406 1 93.06 217 LYS B O 1
ATOM 4241 N N . PHE B 1 218 ? 11.867 -18.609 -16.453 1 94.94 218 PHE B N 1
ATOM 4242 C CA . PHE B 1 218 ? 12.414 -18.953 -15.133 1 94.94 218 PHE B CA 1
ATOM 4243 C C . PHE B 1 218 ? 11.867 -20.297 -14.656 1 94.94 218 PHE B C 1
ATOM 4245 O O . PHE B 1 218 ? 12.633 -21.172 -14.273 1 94.94 218 PHE B O 1
ATOM 4252 N N . LEU B 1 219 ? 10.547 -20.422 -14.727 1 94.81 219 LEU B N 1
ATOM 4253 C CA . LEU B 1 219 ? 9.898 -21.656 -14.273 1 94.81 219 LEU B CA 1
ATOM 4254 C C . LEU B 1 219 ? 10.336 -22.844 -15.125 1 94.81 219 LEU B C 1
ATOM 4256 O O . LEU B 1 219 ? 10.578 -23.922 -14.602 1 94.81 219 LEU B O 1
ATOM 4260 N N . MET B 1 220 ? 10.5 -22.609 -16.406 1 93.12 220 MET B N 1
ATOM 4261 C CA . MET B 1 220 ? 10.977 -23.672 -17.297 1 93.12 220 MET B CA 1
ATOM 4262 C C . MET B 1 220 ? 12.398 -24.078 -16.938 1 93.12 220 MET B C 1
ATOM 4264 O O . MET B 1 220 ? 12.742 -25.266 -17.016 1 93.12 220 MET B O 1
ATOM 4268 N N . SER B 1 221 ? 13.156 -23.109 -16.547 1 93.5 221 SER B N 1
ATOM 4269 C CA . SER B 1 221 ? 14.555 -23.375 -16.234 1 93.5 221 SER B CA 1
ATOM 4270 C C . SER B 1 221 ? 14.68 -24.234 -14.977 1 93.5 221 SER B C 1
ATOM 4272 O O . SER B 1 221 ? 15.734 -24.844 -14.734 1 93.5 221 SER B O 1
ATOM 4274 N N . LEU B 1 222 ? 13.641 -24.312 -14.188 1 93.5 222 LEU B N 1
ATOM 4275 C CA . LEU B 1 222 ? 13.633 -25.141 -12.984 1 93.5 222 LEU B CA 1
ATOM 4276 C C . LEU B 1 222 ? 13.312 -26.594 -13.328 1 93.5 222 LEU B C 1
ATOM 4278 O O . LEU B 1 222 ? 13.461 -27.484 -12.484 1 93.5 222 LEU B O 1
ATOM 4282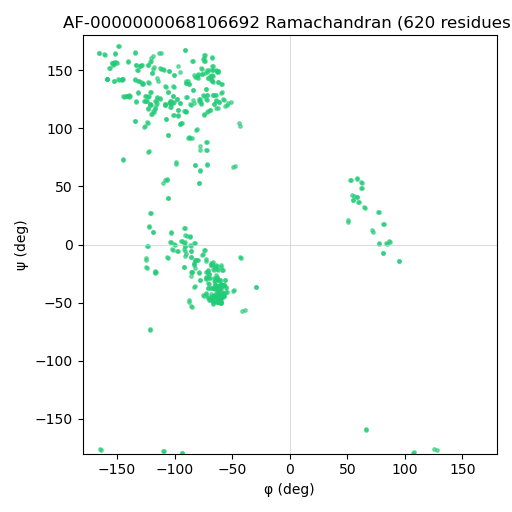 N N . GLY B 1 223 ? 12.844 -26.844 -14.531 1 90.81 223 GLY B N 1
ATOM 4283 C CA . GLY B 1 223 ? 12.492 -28.188 -14.938 1 90.81 223 GLY B CA 1
ATOM 4284 C C . GLY B 1 223 ? 11.164 -28.656 -14.383 1 90.81 223 GLY B C 1
ATOM 4285 O O . GLY B 1 223 ? 10.953 -29.859 -14.188 1 90.81 223 GLY B O 1
ATOM 4286 N N . ILE B 1 224 ? 10.336 -27.766 -14.148 1 90.62 224 ILE B N 1
ATOM 4287 C CA . ILE B 1 224 ? 9.055 -28.109 -13.531 1 90.62 224 ILE B CA 1
ATOM 4288 C C . ILE B 1 224 ? 8.078 -28.578 -14.602 1 90.62 224 ILE B C 1
ATOM 4290 O O . ILE B 1 224 ? 8.117 -28.125 -15.742 1 90.62 224 ILE B O 1
ATOM 4294 N N . LYS B 1 225 ? 7.262 -29.516 -14.164 1 92.38 225 LYS B N 1
ATOM 4295 C CA . LYS B 1 225 ? 6.133 -30 -14.953 1 92.38 225 LYS B CA 1
ATOM 4296 C C . LYS B 1 225 ? 4.805 -29.625 -14.305 1 92.38 225 LYS B C 1
ATOM 4298 O O . LYS B 1 225 ? 4.773 -29.219 -13.141 1 92.38 225 LYS B O 1
ATOM 4303 N N . LEU B 1 226 ? 3.762 -29.734 -15.086 1 93.62 226 LEU B N 1
ATOM 4304 C CA . LEU B 1 226 ? 2.441 -29.375 -14.578 1 93.62 226 LEU B CA 1
ATOM 4305 C C . LEU B 1 226 ? 2.117 -30.156 -13.312 1 93.62 226 LEU B C 1
ATOM 4307 O O . LEU B 1 226 ? 1.559 -29.594 -12.359 1 93.62 226 LEU B O 1
ATOM 4311 N N . ASP B 1 227 ? 2.555 -31.391 -13.289 1 93.88 227 ASP B N 1
ATOM 4312 C CA . ASP B 1 227 ? 2.232 -32.281 -12.172 1 93.88 227 ASP B CA 1
ATOM 4313 C C . ASP B 1 227 ? 3.023 -31.891 -10.922 1 93.88 227 ASP B C 1
ATOM 4315 O O . ASP B 1 227 ? 2.711 -32.344 -9.82 1 93.88 227 ASP B O 1
ATOM 4319 N N . ASP B 1 228 ? 4.016 -31.078 -11.07 1 95.5 228 ASP B N 1
ATOM 4320 C CA . ASP B 1 228 ? 4.844 -30.641 -9.945 1 95.5 228 ASP B CA 1
ATOM 4321 C C . ASP B 1 228 ? 4.195 -29.469 -9.203 1 95.5 228 ASP B C 1
ATOM 4323 O O . ASP B 1 228 ? 4.594 -29.156 -8.078 1 95.5 228 ASP B O 1
ATOM 4327 N N . ILE B 1 229 ? 3.211 -28.828 -9.867 1 97.88 229 ILE B N 1
ATOM 4328 C CA . ILE B 1 229 ? 2.668 -27.578 -9.344 1 97.88 229 ILE B CA 1
ATOM 4329 C C . ILE B 1 229 ? 1.694 -27.875 -8.203 1 97.88 229 ILE B C 1
ATOM 4331 O O . ILE B 1 229 ? 0.788 -28.703 -8.352 1 97.88 229 ILE B O 1
ATOM 4335 N N . GLU B 1 230 ? 1.947 -27.281 -7.094 1 98.5 230 GLU B N 1
ATOM 4336 C CA . GLU B 1 230 ? 1.096 -27.391 -5.914 1 98.5 230 GLU B CA 1
ATOM 4337 C C . GLU B 1 230 ? 0.139 -26.219 -5.816 1 98.5 230 GLU B C 1
ATOM 4339 O O . GLU B 1 230 ? 0.562 -25.078 -5.547 1 98.5 230 GLU B O 1
ATOM 4344 N N . PRO B 1 231 ? -1.167 -26.453 -6.023 1 98.44 231 PRO B N 1
ATOM 4345 C CA . PRO B 1 231 ? -2.113 -25.328 -5.934 1 98.44 231 PRO B CA 1
ATOM 4346 C C . PRO B 1 231 ? -2.328 -24.844 -4.5 1 98.44 231 PRO B C 1
ATOM 4348 O O . PRO B 1 231 ? -2.549 -25.672 -3.602 1 98.44 231 PRO B O 1
ATOM 4351 N N . LEU B 1 232 ? -2.191 -23.594 -4.27 1 98.62 232 LEU B N 1
ATOM 4352 C CA . LEU B 1 232 ? -2.475 -22.984 -2.975 1 98.62 232 LEU B CA 1
ATOM 4353 C C . LEU B 1 232 ? -3.729 -22.125 -3.047 1 98.62 232 LEU B C 1
ATOM 4355 O O . LEU B 1 232 ? -4.465 -22.172 -4.035 1 98.62 232 LEU B O 1
ATOM 4359 N N . ALA B 1 233 ? -4.078 -21.438 -1.888 1 98.5 233 ALA B N 1
ATOM 4360 C CA . ALA B 1 233 ? -5.258 -20.578 -1.801 1 98.5 233 ALA B CA 1
ATOM 4361 C C . ALA B 1 233 ? -6.535 -21.391 -2.021 1 98.5 233 ALA B C 1
ATOM 4363 O O . ALA B 1 233 ? -7.375 -21.016 -2.846 1 98.5 233 ALA B O 1
ATOM 4364 N N . ASP B 1 234 ? -6.625 -22.5 -1.327 1 98 234 ASP B N 1
ATOM 4365 C CA . ASP B 1 234 ? -7.781 -23.391 -1.383 1 98 234 ASP B CA 1
ATOM 4366 C C . ASP B 1 234 ? -8.023 -23.875 -2.807 1 98 234 ASP B C 1
ATOM 4368 O O . ASP B 1 234 ? -9.109 -23.672 -3.363 1 98 234 ASP B O 1
ATOM 4372 N N . ASN B 1 235 ? -6.961 -24.516 -3.379 1 97.81 235 ASN B N 1
ATOM 4373 C CA . ASN B 1 235 ? -6.996 -25.031 -4.746 1 97.81 235 ASN B CA 1
ATOM 4374 C C . ASN B 1 235 ? -7.289 -23.906 -5.75 1 97.81 235 ASN B C 1
ATOM 4376 O O . ASN B 1 235 ? -8.125 -24.078 -6.637 1 97.81 235 ASN B O 1
ATOM 4380 N N . CYS B 1 236 ? -6.676 -22.75 -5.52 1 98.44 236 CYS B N 1
ATOM 4381 C CA . CYS B 1 236 ? -6.707 -21.609 -6.426 1 98.44 236 CYS B CA 1
ATOM 4382 C C . CYS B 1 236 ? -8.117 -21.047 -6.555 1 98.44 236 CYS B C 1
ATOM 4384 O O . CYS B 1 236 ? -8.5 -20.547 -7.613 1 98.44 236 CYS B O 1
ATOM 4386 N N . SER B 1 237 ? -8.93 -21.141 -5.469 1 98 237 SER B N 1
ATOM 4387 C CA . SER B 1 237 ? -10.281 -20.594 -5.48 1 98 237 SER B CA 1
ATOM 4388 C C . SER B 1 237 ? -10.344 -19.25 -4.75 1 98 237 SER B C 1
ATOM 4390 O O . SER B 1 237 ? -11.383 -18.594 -4.754 1 98 237 SER B O 1
ATOM 4392 N N . LYS B 1 238 ? -9.242 -18.875 -4.172 1 98.38 238 LYS B N 1
ATOM 4393 C CA . LYS B 1 238 ? -9.156 -17.625 -3.42 1 98.38 238 LYS B CA 1
ATOM 4394 C C . LYS B 1 238 ? -8.062 -16.734 -3.971 1 98.38 238 LYS B C 1
ATOM 4396 O O . LYS B 1 238 ? -7.133 -17.203 -4.633 1 98.38 238 LYS B O 1
ATOM 4401 N N . VAL B 1 239 ? -8.273 -15.5 -3.74 1 98.62 239 VAL B N 1
ATOM 4402 C CA . VAL B 1 239 ? -7.27 -14.516 -4.133 1 98.62 239 VAL B CA 1
ATOM 4403 C C . VAL B 1 239 ? -6.57 -13.961 -2.893 1 98.62 239 VAL B C 1
ATOM 4405 O O . VAL B 1 239 ? -7.219 -13.391 -2.012 1 98.62 239 VAL B O 1
ATOM 4408 N N . LEU B 1 240 ? -5.258 -14.156 -2.838 1 98.69 240 LEU B N 1
ATOM 4409 C CA . LEU B 1 240 ? -4.516 -13.758 -1.646 1 98.69 240 LEU B CA 1
ATOM 4410 C C . LEU B 1 240 ? -3.395 -12.789 -2.002 1 98.69 240 LEU B C 1
ATOM 4412 O O . LEU B 1 240 ? -2.645 -12.352 -1.127 1 98.69 240 LEU B O 1
ATOM 4416 N N . VAL B 1 241 ? -3.238 -12.477 -3.209 1 98.88 241 VAL B N 1
ATOM 4417 C CA . VAL B 1 241 ? -2.262 -11.492 -3.66 1 98.88 241 VAL B CA 1
ATOM 4418 C C . VAL B 1 241 ? -2.816 -10.734 -4.859 1 98.88 241 VAL B C 1
ATOM 4420 O O . VAL B 1 241 ? -3.549 -11.297 -5.68 1 98.88 241 VAL B O 1
ATOM 4423 N N . TRP B 1 242 ? -2.557 -9.43 -4.961 1 98.88 242 TRP B N 1
ATOM 4424 C CA . TRP B 1 242 ? -3.047 -8.547 -6.012 1 98.88 242 TRP B CA 1
ATOM 4425 C C . TRP B 1 242 ? -1.898 -7.762 -6.645 1 98.88 242 TRP B C 1
ATOM 4427 O O . TRP B 1 242 ? -0.988 -7.312 -5.945 1 98.88 242 TRP B O 1
ATOM 4437 N N . HIS B 1 243 ? -1.925 -7.645 -7.914 1 98.25 243 HIS B N 1
ATOM 4438 C CA . HIS B 1 243 ? -0.958 -6.863 -8.68 1 98.25 243 HIS B CA 1
ATOM 4439 C C . HIS B 1 243 ? -1.28 -5.375 -8.617 1 98.25 243 HIS B C 1
ATOM 4441 O O . HIS B 1 243 ? -1.386 -4.715 -9.656 1 98.25 243 HIS B O 1
ATOM 4447 N N . THR B 1 244 ? -1.437 -4.84 -7.434 1 98.31 244 THR B N 1
ATOM 4448 C CA . THR B 1 244 ? -1.643 -3.404 -7.266 1 98.31 244 THR B CA 1
ATOM 4449 C C . THR B 1 244 ? -0.438 -2.621 -7.777 1 98.31 244 THR B C 1
ATOM 4451 O O . THR B 1 244 ? 0.687 -3.123 -7.766 1 98.31 244 THR B O 1
ATOM 4454 N N . LYS B 1 245 ? -0.688 -1.454 -8.25 1 97 245 LYS B N 1
ATOM 4455 C CA . LYS B 1 245 ? 0.345 -0.518 -8.68 1 97 245 LYS B CA 1
ATOM 4456 C C . LYS B 1 245 ? 0.111 0.87 -8.094 1 97 245 LYS B C 1
ATOM 4458 O O . LYS B 1 245 ? -1.033 1.314 -7.969 1 97 245 LYS B O 1
ATOM 4463 N N . THR B 1 246 ? 1.152 1.502 -7.719 1 97.62 246 THR B N 1
ATOM 4464 C CA . THR B 1 246 ? 1.059 2.875 -7.234 1 97.62 246 THR B CA 1
ATOM 4465 C C . THR B 1 246 ? 1.151 3.863 -8.391 1 97.62 246 THR B C 1
ATOM 4467 O O . THR B 1 246 ? 1.961 3.686 -9.305 1 97.62 246 THR B O 1
ATOM 4470 N N . VAL B 1 247 ? 0.302 4.922 -8.344 1 98.06 247 VAL B N 1
ATOM 4471 C CA . VAL B 1 247 ? 0.335 5.977 -9.352 1 98.06 247 VAL B CA 1
ATOM 4472 C C . VAL B 1 247 ? 1.713 6.637 -9.367 1 98.06 247 VAL B C 1
ATOM 4474 O O . VAL B 1 247 ? 2.26 6.969 -8.312 1 98.06 247 VAL B O 1
ATOM 4477 N N . LYS B 1 248 ? 2.279 6.75 -10.555 1 96.75 248 LYS B N 1
ATOM 4478 C CA . LYS B 1 248 ? 3.566 7.426 -10.688 1 96.75 248 LYS B CA 1
ATOM 4479 C C . LYS B 1 248 ? 3.441 8.914 -10.367 1 96.75 248 LYS B C 1
ATOM 4481 O O . LYS B 1 248 ? 2.537 9.586 -10.867 1 96.75 248 LYS B O 1
ATOM 4486 N N . PHE B 1 249 ? 4.316 9.359 -9.484 1 97.75 249 PHE B N 1
ATOM 4487 C CA . PHE B 1 249 ? 4.379 10.781 -9.156 1 97.75 249 PHE B CA 1
ATOM 4488 C C . PHE B 1 249 ? 5.449 11.477 -9.984 1 97.75 249 PHE B C 1
ATOM 4490 O O . PHE B 1 249 ? 6.613 11.07 -9.969 1 97.75 249 PHE B O 1
ATOM 4497 N N . LYS B 1 250 ? 5.035 12.508 -10.75 1 96.25 250 LYS B N 1
ATOM 4498 C CA . LYS B 1 250 ? 6.004 13.289 -11.516 1 96.25 250 LYS B CA 1
ATOM 4499 C C . LYS B 1 250 ? 6.809 14.211 -10.602 1 96.25 250 LYS B C 1
ATOM 4501 O O . LYS B 1 250 ? 6.27 15.172 -10.047 1 96.25 250 LYS B O 1
ATOM 4506 N N . LYS B 1 251 ? 8.031 13.93 -10.469 1 96.69 251 LYS B N 1
ATOM 4507 C CA . LYS B 1 251 ? 8.93 14.695 -9.609 1 96.69 251 LYS B CA 1
ATOM 4508 C C . LYS B 1 251 ? 9.117 16.109 -10.125 1 96.69 251 LYS B C 1
ATOM 4510 O O . LYS B 1 251 ? 9.625 16.328 -11.234 1 96.69 251 LYS B O 1
ATOM 4515 N N . PRO B 1 252 ? 8.789 17.141 -9.367 1 97.5 252 PRO B N 1
ATOM 4516 C CA . PRO B 1 252 ? 9 18.516 -9.789 1 97.5 252 PRO B CA 1
ATOM 4517 C C . PRO B 1 252 ? 10.422 19.016 -9.5 1 97.5 252 PRO B C 1
ATOM 4519 O O . PRO B 1 252 ? 11.141 18.406 -8.711 1 97.5 252 PRO B O 1
ATOM 4522 N N . ASN B 1 253 ? 10.773 20.016 -10.234 1 97.12 253 ASN B N 1
ATOM 4523 C CA . ASN B 1 253 ? 11.961 20.797 -9.938 1 97.12 253 ASN B CA 1
ATOM 4524 C C . ASN B 1 253 ? 11.594 22.188 -9.414 1 97.12 253 ASN B C 1
ATOM 4526 O O . ASN B 1 253 ? 10.875 22.938 -10.078 1 97.12 253 ASN B O 1
ATOM 4530 N N . LEU B 1 254 ? 12.078 22.453 -8.195 1 96.25 254 LEU B N 1
ATOM 4531 C CA . LEU B 1 254 ? 11.734 23.703 -7.543 1 96.25 254 LEU B CA 1
ATOM 4532 C C . LEU B 1 254 ? 12.93 24.641 -7.504 1 96.25 254 LEU B C 1
ATOM 4534 O O . LEU B 1 254 ? 14.062 24.219 -7.258 1 96.25 254 LEU B O 1
ATOM 4538 N N . LYS B 1 255 ? 12.68 25.906 -7.812 1 94.38 255 LYS B N 1
ATOM 4539 C CA . LYS B 1 255 ? 13.711 26.922 -7.715 1 94.38 255 LYS B CA 1
ATOM 4540 C C . LYS B 1 255 ? 13.758 27.531 -6.312 1 94.38 255 LYS B C 1
ATOM 4542 O O . LYS B 1 255 ? 13.07 28.516 -6.027 1 94.38 255 LYS B O 1
ATOM 4547 N N . ILE B 1 256 ? 14.594 26.969 -5.434 1 93.06 256 ILE B N 1
ATOM 4548 C CA . ILE B 1 256 ? 14.742 27.406 -4.051 1 93.06 256 ILE B CA 1
ATOM 4549 C C . ILE B 1 256 ? 16.219 27.375 -3.654 1 93.06 256 ILE B C 1
ATOM 4551 O O . ILE B 1 256 ? 16.891 26.344 -3.824 1 93.06 256 ILE B O 1
ATOM 4555 N N . ASP B 1 257 ? 16.703 28.406 -3.145 1 90.94 257 ASP B N 1
ATOM 4556 C CA . ASP B 1 257 ? 18.062 28.438 -2.635 1 90.94 257 ASP B CA 1
ATOM 4557 C C . ASP B 1 257 ? 18.125 27.953 -1.188 1 90.94 257 ASP B C 1
ATOM 4559 O O . ASP B 1 257 ? 18.094 28.75 -0.255 1 90.94 257 ASP B O 1
ATOM 4563 N N . ILE B 1 258 ? 18.344 26.688 -0.947 1 91.5 258 ILE B N 1
ATOM 4564 C CA . ILE B 1 258 ? 18.312 26.062 0.373 1 91.5 258 ILE B CA 1
ATOM 4565 C C . ILE B 1 258 ? 19.422 26.672 1.246 1 91.5 258 ILE B C 1
ATOM 4567 O O . ILE B 1 258 ? 19.234 26.828 2.455 1 91.5 258 ILE B O 1
ATOM 4571 N N . GLU B 1 259 ? 20.547 26.953 0.679 1 89.31 259 GLU B N 1
ATOM 4572 C CA . GLU B 1 259 ? 21.656 27.516 1.434 1 89.31 259 GLU B CA 1
ATOM 4573 C C . GLU B 1 259 ? 21.281 28.859 2.064 1 89.31 259 GLU B C 1
ATOM 4575 O O . GLU B 1 259 ? 21.656 29.141 3.205 1 89.31 259 GLU B O 1
ATOM 4580 N N . ARG B 1 260 ? 20.641 29.625 1.318 1 88 260 ARG B N 1
ATOM 4581 C CA . ARG B 1 260 ? 20.188 30.906 1.835 1 88 260 ARG B CA 1
ATOM 4582 C C . ARG B 1 260 ? 19.234 30.719 3.004 1 88 260 ARG B C 1
ATOM 4584 O O . ARG B 1 260 ? 19.328 31.438 4.008 1 88 260 ARG B O 1
ATOM 4591 N N . ILE B 1 261 ? 18.328 29.75 2.869 1 88.25 261 ILE B N 1
ATOM 4592 C CA . ILE B 1 261 ? 17.344 29.484 3.918 1 88.25 261 ILE B CA 1
ATOM 4593 C C . ILE B 1 261 ? 18.047 28.906 5.145 1 88.25 261 ILE B C 1
ATOM 4595 O O . ILE B 1 261 ? 17.703 29.234 6.281 1 88.25 261 ILE B O 1
ATOM 4599 N N . SER B 1 262 ? 19.031 28.078 4.926 1 88.5 262 SER B N 1
ATOM 4600 C CA . SER B 1 262 ? 19.75 27.406 6 1 88.5 262 SER B CA 1
ATOM 4601 C C . SER B 1 262 ? 20.531 28.406 6.852 1 88.5 262 SER B C 1
ATOM 4603 O O . SER B 1 262 ? 20.859 28.125 8.008 1 88.5 262 SER B O 1
ATOM 4605 N N . LYS B 1 263 ? 20.828 29.547 6.332 1 87.06 263 LYS B N 1
ATOM 4606 C CA . LYS B 1 263 ? 21.562 30.578 7.047 1 87.06 263 LYS B CA 1
ATOM 4607 C C . LYS B 1 263 ? 20.656 31.344 8 1 87.06 263 LYS B C 1
ATOM 4609 O O . LYS B 1 263 ? 21.125 32.094 8.859 1 87.06 263 LYS B O 1
ATOM 4614 N N . LEU B 1 264 ? 19.406 31.156 7.816 1 86.38 264 LEU B N 1
ATOM 4615 C CA . LEU B 1 264 ? 18.438 31.734 8.742 1 86.38 264 LEU B CA 1
ATOM 4616 C C . LEU B 1 264 ? 18.062 30.75 9.836 1 86.38 264 LEU B C 1
ATOM 4618 O O . LEU B 1 264 ? 17.234 29.859 9.609 1 86.38 264 LEU B O 1
ATOM 4622 N N . PRO B 1 265 ? 18.547 30.922 11.016 1 85.38 265 PRO B N 1
ATOM 4623 C CA . PRO B 1 265 ? 18.359 29.922 12.078 1 85.38 265 PRO B CA 1
ATOM 4624 C C . PRO B 1 265 ? 16.875 29.688 12.398 1 85.38 265 PRO B C 1
ATOM 4626 O O . PRO B 1 265 ? 16.5 28.562 12.75 1 85.38 265 PRO B O 1
ATOM 4629 N N . LYS B 1 266 ? 16.125 30.688 12.234 1 88 266 LYS B N 1
ATOM 4630 C CA . LYS B 1 266 ? 14.711 30.609 12.586 1 88 266 LYS B CA 1
ATOM 4631 C C . LYS B 1 266 ? 13.961 29.672 11.656 1 88 266 LYS B C 1
ATOM 4633 O O . LYS B 1 266 ? 12.867 29.203 11.984 1 88 266 LYS B O 1
ATOM 4638 N N . TYR B 1 267 ? 14.617 29.328 10.453 1 90.19 267 TYR B N 1
ATOM 4639 C CA . TYR B 1 267 ? 13.93 28.516 9.461 1 90.19 267 TYR B CA 1
ATOM 4640 C C . TYR B 1 267 ? 14.703 27.234 9.18 1 90.19 267 TYR B C 1
ATOM 4642 O O . TYR B 1 267 ? 14.609 26.656 8.094 1 90.19 267 TYR B O 1
ATOM 4650 N N . GLU B 1 268 ? 15.43 26.812 10.125 1 92.56 268 GLU B N 1
ATOM 4651 C CA . GLU B 1 268 ? 16.266 25.625 9.977 1 92.56 268 GLU B CA 1
ATOM 4652 C C . GLU B 1 268 ? 15.406 24.391 9.695 1 92.56 268 GLU B C 1
ATOM 4654 O O . GLU B 1 268 ? 15.781 23.547 8.883 1 92.56 268 GLU B O 1
ATOM 4659 N N . ASP B 1 269 ? 14.281 24.297 10.336 1 95.56 269 ASP B N 1
ATOM 4660 C CA . ASP B 1 269 ? 13.398 23.156 10.141 1 95.56 269 ASP B CA 1
ATOM 4661 C C . ASP B 1 269 ? 12.852 23.109 8.711 1 95.56 269 ASP B C 1
ATOM 4663 O O . ASP B 1 269 ? 12.711 22.031 8.125 1 95.56 269 ASP B O 1
ATOM 4667 N N . PHE B 1 270 ? 12.57 24.234 8.195 1 95.31 270 PHE B N 1
ATOM 4668 C CA . PHE B 1 270 ? 12.078 24.312 6.824 1 95.31 270 PHE B CA 1
ATOM 4669 C C . PHE B 1 270 ? 13.164 23.906 5.832 1 95.31 270 PHE B C 1
ATOM 4671 O O . PHE B 1 270 ? 12.898 23.172 4.883 1 95.31 270 PHE B O 1
ATOM 4678 N N . ALA B 1 271 ? 14.352 24.406 6.062 1 94.5 271 ALA B N 1
ATOM 4679 C CA . ALA B 1 271 ? 15.484 24 5.23 1 94.5 271 ALA B CA 1
ATOM 4680 C C . ALA B 1 271 ? 15.672 22.484 5.27 1 94.5 271 ALA B C 1
ATOM 4682 O O . ALA B 1 271 ? 15.906 21.859 4.238 1 94.5 271 ALA B O 1
ATOM 4683 N N . ASN B 1 272 ? 15.578 21.953 6.441 1 96.88 272 ASN B N 1
ATOM 4684 C CA . ASN B 1 272 ? 15.734 20.516 6.605 1 96.88 272 ASN B CA 1
ATOM 4685 C C . ASN B 1 272 ? 14.617 19.75 5.902 1 96.88 272 ASN B C 1
ATOM 4687 O O . ASN B 1 272 ? 14.844 18.656 5.379 1 96.88 272 ASN B O 1
ATOM 4691 N N . LEU B 1 273 ? 13.43 20.297 5.898 1 97.81 273 LEU B N 1
ATOM 4692 C CA . LEU B 1 273 ? 12.328 19.688 5.172 1 97.81 273 LEU B CA 1
ATOM 4693 C C . LEU B 1 273 ? 12.617 19.641 3.674 1 97.81 273 LEU B C 1
ATOM 4695 O O . LEU B 1 273 ? 12.344 18.625 3.016 1 97.81 273 LEU B O 1
ATOM 4699 N N . LEU B 1 274 ? 13.109 20.75 3.189 1 96.62 274 LEU B N 1
ATOM 4700 C CA . LEU B 1 274 ? 13.438 20.812 1.771 1 96.62 274 LEU B CA 1
ATOM 4701 C C . LEU B 1 274 ? 14.508 19.781 1.416 1 96.62 274 LEU B C 1
ATOM 4703 O O . LEU B 1 274 ? 14.406 19.109 0.394 1 96.62 274 LEU B O 1
ATOM 4707 N N . LYS B 1 275 ? 15.484 19.672 2.254 1 97.31 275 LYS B N 1
ATOM 4708 C CA . LYS B 1 275 ? 16.516 18.656 2.057 1 97.31 275 LYS B CA 1
ATOM 4709 C C . LYS B 1 275 ? 15.93 17.25 2.102 1 97.31 275 LYS B C 1
ATOM 4711 O O . LYS B 1 275 ? 16.281 16.406 1.287 1 97.31 275 LYS B O 1
ATOM 4716 N N . GLU B 1 276 ? 15.094 17.062 3.084 1 97.62 276 GLU B N 1
ATOM 4717 C CA . GLU B 1 276 ? 14.406 15.781 3.23 1 97.62 276 GLU B CA 1
ATOM 4718 C C . GLU B 1 276 ? 13.594 15.445 1.984 1 97.62 276 GLU B C 1
ATOM 4720 O O . GLU B 1 276 ? 13.617 14.305 1.511 1 97.62 276 GLU B O 1
ATOM 4725 N N . THR B 1 277 ? 12.875 16.391 1.473 1 97.75 277 THR B N 1
ATOM 4726 C CA . THR B 1 277 ? 12.047 16.234 0.283 1 97.75 277 THR B CA 1
ATOM 4727 C C . THR B 1 277 ? 12.891 15.812 -0.914 1 97.75 277 THR B C 1
ATOM 4729 O O . THR B 1 277 ? 12.508 14.906 -1.659 1 97.75 277 THR B O 1
ATOM 4732 N N . SER B 1 278 ? 14.016 16.438 -1.053 1 96.94 278 SER B N 1
ATOM 4733 C CA . SER B 1 278 ? 14.945 16.109 -2.127 1 96.94 278 SER B CA 1
ATOM 4734 C C . SER B 1 278 ? 15.555 14.727 -1.913 1 96.94 278 SER B C 1
ATOM 4736 O O . SER B 1 278 ? 15.641 13.922 -2.848 1 96.94 278 SER B O 1
ATOM 4738 N N . ARG B 1 279 ? 15.992 14.461 -0.722 1 96.69 279 ARG B N 1
ATOM 4739 C CA . ARG B 1 279 ? 16.641 13.195 -0.379 1 96.69 279 ARG B CA 1
ATOM 4740 C C . ARG B 1 279 ? 15.711 12.016 -0.656 1 96.69 279 ARG B C 1
ATOM 4742 O O . ARG B 1 279 ? 16.156 10.969 -1.128 1 96.69 279 ARG B O 1
ATOM 4749 N N . LEU B 1 280 ? 14.461 12.195 -0.454 1 96.75 280 LEU B N 1
ATOM 4750 C CA . LEU B 1 280 ? 13.477 11.133 -0.641 1 96.75 280 LEU B CA 1
ATOM 4751 C C . LEU B 1 280 ? 13.023 11.07 -2.094 1 96.75 280 LEU B C 1
ATOM 4753 O O . LEU B 1 280 ? 12.172 10.242 -2.443 1 96.75 280 LEU B O 1
ATOM 4757 N N . GLY B 1 281 ? 13.523 11.922 -2.887 1 95.88 281 GLY B N 1
ATOM 4758 C CA . GLY B 1 281 ? 13.273 11.867 -4.316 1 95.88 281 GLY B CA 1
ATOM 4759 C C . GLY B 1 281 ? 11.945 12.492 -4.715 1 95.88 281 GLY B C 1
ATOM 4760 O O . GLY B 1 281 ? 11.453 12.258 -5.82 1 95.88 281 GLY B O 1
ATOM 4761 N N . MET B 1 282 ? 11.305 13.305 -3.893 1 97.69 282 MET B N 1
ATOM 4762 C CA . MET B 1 282 ? 9.953 13.797 -4.137 1 97.69 282 MET B CA 1
ATOM 4763 C C . MET B 1 282 ? 9.984 15.117 -4.887 1 97.69 282 MET B C 1
ATOM 4765 O O . MET B 1 282 ? 8.969 15.539 -5.453 1 97.69 282 MET B O 1
ATOM 4769 N N . ALA B 1 283 ? 11.148 15.805 -4.844 1 97.81 283 ALA B N 1
ATOM 4770 C CA . ALA B 1 283 ? 11.367 17.031 -5.609 1 97.81 283 ALA B CA 1
ATOM 4771 C C . ALA B 1 283 ? 12.859 17.297 -5.801 1 97.81 283 ALA B C 1
ATOM 4773 O O . ALA B 1 283 ? 13.672 16.953 -4.941 1 97.81 283 ALA B O 1
ATOM 4774 N N . GLY B 1 284 ? 13.172 17.797 -6.992 1 97 284 GLY B N 1
ATOM 4775 C CA . GLY B 1 284 ? 14.469 18.422 -7.148 1 97 284 GLY B CA 1
ATOM 4776 C C . GLY B 1 284 ? 14.484 19.875 -6.711 1 97 284 GLY B C 1
ATOM 4777 O O . GLY B 1 284 ? 13.555 20.625 -7.004 1 97 284 GLY B O 1
ATOM 4778 N N . ILE B 1 285 ? 15.469 20.266 -5.934 1 95.62 285 ILE B N 1
ATOM 4779 C CA . ILE B 1 285 ? 15.547 21.641 -5.438 1 95.62 285 ILE B CA 1
ATOM 4780 C C . ILE B 1 285 ? 16.859 22.281 -5.898 1 95.62 285 ILE B C 1
ATOM 4782 O O . ILE B 1 285 ? 17.938 21.812 -5.566 1 95.62 285 ILE B O 1
ATOM 4786 N N . PHE B 1 286 ? 16.672 23.359 -6.629 1 94.06 286 PHE B N 1
ATOM 4787 C CA . PHE B 1 286 ? 17.828 24.016 -7.242 1 94.06 286 PHE B CA 1
ATOM 4788 C C . PHE B 1 286 ? 17.766 25.516 -7 1 94.06 286 PHE B C 1
ATOM 4790 O O . PHE B 1 286 ? 16.688 26.109 -6.938 1 94.06 286 PHE B O 1
ATOM 4797 N N . SER B 1 287 ? 18.938 26.156 -6.926 1 91.44 287 SER B N 1
ATOM 4798 C CA . SER B 1 287 ? 19 27.578 -6.641 1 91.44 287 SER B CA 1
ATOM 4799 C C . SER B 1 287 ? 18.656 28.406 -7.879 1 91.44 287 SER B C 1
ATOM 4801 O O . SER B 1 287 ? 18.141 29.516 -7.762 1 91.44 287 SER B O 1
ATOM 4803 N N . LYS B 1 288 ? 18.906 28 -9.047 1 90.88 288 LYS B N 1
ATOM 4804 C CA . LYS B 1 288 ? 18.797 28.828 -10.242 1 90.88 288 LYS B CA 1
ATOM 4805 C C . LYS B 1 288 ? 17.719 28.297 -11.188 1 90.88 288 LYS B C 1
ATOM 4807 O O . LYS B 1 288 ? 17.141 29.047 -11.969 1 90.88 288 LYS B O 1
ATOM 4812 N N . ASN B 1 289 ? 17.375 27.047 -11.133 1 91.69 289 ASN B N 1
ATOM 4813 C CA . ASN B 1 289 ? 16.453 26.406 -12.078 1 91.69 289 ASN B CA 1
ATOM 4814 C C . ASN B 1 289 ? 15.219 25.859 -11.367 1 91.69 289 ASN B C 1
ATOM 4816 O O . ASN B 1 289 ? 15.18 25.797 -10.141 1 91.69 289 ASN B O 1
ATOM 4820 N N . GLY B 1 290 ? 14.156 25.609 -12.227 1 93.12 290 GLY B N 1
ATOM 4821 C CA . GLY B 1 290 ? 12.945 25.031 -11.68 1 93.12 290 GLY B CA 1
ATOM 4822 C C . GLY B 1 290 ? 11.789 26.016 -11.594 1 93.12 290 GLY B C 1
ATOM 4823 O O . GLY B 1 290 ? 11.93 27.172 -11.992 1 93.12 290 GLY B O 1
ATOM 4824 N N . SER B 1 291 ? 10.695 25.5 -11.094 1 92.94 291 SER B N 1
ATOM 4825 C CA . SER B 1 291 ? 9.492 26.328 -10.961 1 92.94 291 SER B CA 1
ATOM 4826 C C . SER B 1 291 ? 9.57 27.219 -9.734 1 92.94 291 SER B C 1
ATOM 4828 O O . SER B 1 291 ? 10.078 26.812 -8.688 1 92.94 291 SER B O 1
ATOM 4830 N N . LYS B 1 292 ? 9 28.359 -9.867 1 91.44 292 LYS B N 1
ATOM 4831 C CA . LYS B 1 292 ? 8.914 29.281 -8.727 1 91.44 292 LYS B CA 1
ATOM 4832 C C . LYS B 1 292 ? 7.957 28.75 -7.664 1 91.44 292 LYS B C 1
ATOM 4834 O O . LYS B 1 292 ? 6.992 28.047 -7.984 1 91.44 292 LYS B O 1
ATOM 4839 N N . THR B 1 293 ? 8.367 29.047 -6.438 1 93.06 293 THR B N 1
ATOM 4840 C CA . THR B 1 293 ? 7.543 28.609 -5.316 1 93.06 293 THR B CA 1
ATOM 4841 C C . THR B 1 293 ? 7.082 29.812 -4.484 1 93.06 293 THR B C 1
ATOM 4843 O O . THR B 1 293 ? 7.629 30.906 -4.605 1 93.06 293 THR B O 1
ATOM 4846 N N . PHE B 1 294 ? 6.016 29.609 -3.77 1 92 294 PHE B N 1
ATOM 4847 C CA . PHE B 1 294 ? 5.504 30.641 -2.867 1 92 294 PHE B CA 1
ATOM 4848 C C . PHE B 1 294 ? 5.141 30.031 -1.516 1 92 294 PHE B C 1
ATOM 4850 O O . PHE B 1 294 ? 5.117 28.812 -1.362 1 92 294 PHE B O 1
ATOM 4857 N N . ILE B 1 295 ? 4.965 30.891 -0.573 1 92.06 295 ILE B N 1
ATOM 4858 C CA . ILE B 1 295 ? 4.438 30.5 0.733 1 92.06 295 ILE B CA 1
ATOM 4859 C C . ILE B 1 295 ? 3.047 31.109 0.922 1 92.06 295 ILE B C 1
ATOM 4861 O O . ILE B 1 295 ? 2.705 32.125 0.296 1 92.06 295 ILE B O 1
ATOM 4865 N N . ILE B 1 296 ? 2.283 30.438 1.688 1 92.81 296 ILE B N 1
ATOM 4866 C CA . ILE B 1 296 ? 0.917 30.891 1.937 1 92.81 296 ILE B CA 1
ATOM 4867 C C . ILE B 1 296 ? 0.77 31.312 3.396 1 92.81 296 ILE B C 1
ATOM 4869 O O . ILE B 1 296 ? 1.155 30.578 4.305 1 92.81 296 ILE B O 1
ATOM 4873 N N . LYS B 1 297 ? 0.321 32.469 3.619 1 90.19 297 LYS B N 1
ATOM 4874 C CA . LYS B 1 297 ? 0.011 33.031 4.941 1 90.19 297 LYS B CA 1
ATOM 4875 C C . LYS B 1 297 ? -1.236 33.906 4.902 1 90.19 297 LYS B C 1
ATOM 4877 O O . LYS B 1 297 ? -1.351 34.781 4.051 1 90.19 297 LYS B O 1
ATOM 4882 N N . ASP B 1 298 ? -2.141 33.625 5.766 1 88.69 298 ASP B N 1
ATOM 4883 C CA . ASP B 1 298 ? -3.354 34.406 5.871 1 88.69 298 ASP B CA 1
ATOM 4884 C C . ASP B 1 298 ? -4.066 34.5 4.527 1 88.69 298 ASP B C 1
ATOM 4886 O O . ASP B 1 298 ? -4.418 35.594 4.078 1 88.69 298 ASP B O 1
ATOM 4890 N N . ARG B 1 299 ? -4.141 33.406 3.799 1 90.88 299 ARG B N 1
ATOM 4891 C CA . ARG B 1 299 ? -4.895 33.25 2.559 1 90.88 299 ARG B CA 1
ATOM 4892 C C . ARG B 1 299 ? -4.234 34 1.413 1 90.88 299 ARG B C 1
ATOM 4894 O O . ARG B 1 299 ? -4.836 34.188 0.355 1 90.88 299 ARG B O 1
ATOM 4901 N N . LYS B 1 300 ? -3.045 34.438 1.656 1 89.81 300 LYS B N 1
ATOM 4902 C CA . LYS B 1 300 ? -2.295 35.156 0.634 1 89.81 300 LYS B CA 1
ATOM 4903 C C . LYS B 1 300 ? -1.017 34.438 0.261 1 89.81 300 LYS B C 1
ATOM 4905 O O . LYS B 1 300 ? -0.467 33.688 1.073 1 89.81 300 LYS B O 1
ATOM 4910 N N . THR B 1 301 ? -0.644 34.656 -0.937 1 90.25 301 THR B N 1
ATOM 4911 C CA . THR B 1 301 ? 0.596 34.031 -1.403 1 90.25 301 THR B CA 1
ATOM 4912 C C . THR B 1 301 ? 1.742 35.031 -1.367 1 90.25 301 THR B C 1
ATOM 4914 O O . THR B 1 301 ? 1.555 36.219 -1.69 1 90.25 301 THR B O 1
ATOM 4917 N N . PHE B 1 302 ? 2.777 34.625 -0.913 1 82.44 302 PHE B N 1
ATOM 4918 C CA . PHE B 1 302 ? 3.967 35.469 -0.87 1 82.44 302 PHE B CA 1
ATOM 4919 C C . PHE B 1 302 ? 5.102 34.844 -1.677 1 82.44 302 PHE B C 1
ATOM 4921 O O . PHE B 1 302 ? 5.43 33.656 -1.489 1 82.44 302 PHE B O 1
ATOM 4928 N N . GLU B 1 303 ? 5.367 35.594 -2.771 1 74.69 303 GLU B N 1
ATOM 4929 C CA . GLU B 1 303 ? 6.457 35.156 -3.643 1 74.69 303 GLU B CA 1
ATOM 4930 C C . GLU B 1 303 ? 7.75 35.906 -3.316 1 74.69 303 GLU B C 1
ATOM 4932 O O . GLU B 1 303 ? 7.719 37.031 -2.873 1 74.69 303 GLU B O 1
ATOM 4937 N N . PRO B 1 304 ? 9.062 35.312 -3.584 1 61.91 304 PRO B N 1
ATOM 4938 C CA . PRO B 1 304 ? 9.922 34.125 -3.506 1 61.91 304 PRO B CA 1
ATOM 4939 C C . PRO B 1 304 ? 10.211 33.688 -2.068 1 61.91 304 PRO B C 1
ATOM 4941 O O . PRO B 1 304 ? 9.969 34.469 -1.133 1 61.91 304 PRO B O 1
ATOM 4944 N N . LEU B 1 305 ? 10.414 32.438 -1.859 1 65 305 LEU B N 1
ATOM 4945 C CA . LEU B 1 305 ? 10.82 31.969 -0.544 1 65 305 LEU B CA 1
ATOM 4946 C C . LEU B 1 305 ? 11.875 32.875 0.064 1 65 305 LEU B C 1
ATOM 4948 O O . LEU B 1 305 ? 12.125 32.844 1.27 1 65 305 LEU B O 1
ATOM 4952 N N . SER B 1 306 ? 12.422 33.812 -0.833 1 57 306 SER B N 1
ATOM 4953 C CA . SER B 1 306 ? 13.422 34.781 -0.391 1 57 306 SER B CA 1
ATOM 4954 C C . SER B 1 306 ? 12.82 35.781 0.595 1 57 306 SER B C 1
ATOM 4956 O O . SER B 1 306 ? 13.555 36.438 1.346 1 57 306 SER B O 1
ATOM 4958 N N . LEU B 1 307 ? 11.508 35.75 0.585 1 58.06 307 LEU B N 1
ATOM 4959 C CA . LEU B 1 307 ? 10.875 36.75 1.462 1 58.06 307 LEU B CA 1
ATOM 4960 C C . LEU B 1 307 ? 10.617 36.156 2.842 1 58.06 307 LEU B C 1
ATOM 4962 O O . LEU B 1 307 ? 10.016 36.812 3.699 1 58.06 307 LEU B O 1
ATOM 4966 N N . LEU B 1 308 ? 10.945 34.969 3.127 1 65.62 308 LEU B N 1
ATOM 4967 C CA . LEU B 1 308 ? 10.766 34.344 4.434 1 65.62 308 LEU B CA 1
ATOM 4968 C C . LEU B 1 308 ? 11.297 35.25 5.543 1 65.62 308 LEU B C 1
ATOM 4970 O O . LEU B 1 308 ? 10.68 35.344 6.605 1 65.62 308 LEU B O 1
ATOM 4974 N N . PRO B 1 309 ? 12.383 35.906 5.316 1 56.44 309 PRO B N 1
ATOM 4975 C CA . PRO B 1 309 ? 12.867 36.75 6.406 1 56.44 309 PRO B CA 1
ATOM 4976 C C . PRO B 1 309 ? 11.891 37.875 6.762 1 56.44 309 PRO B C 1
ATOM 4978 O O . PRO B 1 309 ? 11.867 38.344 7.906 1 56.44 309 PRO B O 1
ATOM 4981 N N . THR B 1 310 ? 11.141 38.312 5.734 1 54.91 310 THR B N 1
ATOM 4982 C CA . THR B 1 310 ? 10.258 39.438 6 1 54.91 310 THR B CA 1
ATOM 4983 C C . THR B 1 310 ? 8.93 38.969 6.574 1 54.91 310 THR B C 1
ATOM 4985 O O . THR B 1 310 ? 8.102 39.781 7 1 54.91 310 THR B O 1
ATOM 4988 N N . LEU B 1 311 ? 8.641 37.844 6.242 1 51.34 311 LEU B N 1
ATOM 4989 C CA . LEU B 1 311 ? 7.348 37.344 6.711 1 51.34 311 LEU B CA 1
ATOM 4990 C C . LEU B 1 311 ? 7.293 37.344 8.234 1 51.34 311 LEU B C 1
ATOM 4992 O O . LEU B 1 311 ? 6.207 37.312 8.82 1 51.34 311 LEU B O 1
ATOM 4996 N N . VAL B 1 312 ? 8.414 36.844 8.836 1 44.72 312 VAL B N 1
ATOM 4997 C CA . VAL B 1 312 ? 8.312 36.688 10.281 1 44.72 312 VAL B CA 1
ATOM 4998 C C . VAL B 1 312 ? 8.969 37.875 10.977 1 44.72 312 VAL B C 1
ATOM 5000 O O . VAL B 1 312 ? 10.039 38.312 10.57 1 44.72 312 VAL B O 1
#

Solvent-accessible surface area (backbone atoms only — not comparable to full-atom values): 32428 Å² total; per-residue (Å²): 128,77,78,74,78,54,77,62,41,83,60,50,76,40,86,58,67,60,60,77,52,37,58,62,40,67,70,41,74,82,51,58,39,35,39,40,35,24,40,46,50,92,46,43,58,40,62,52,30,46,50,46,44,45,36,47,52,67,72,48,58,46,47,34,42,33,39,16,31,45,33,84,60,68,55,64,69,60,50,53,51,48,60,71,58,20,52,16,32,37,38,30,14,14,29,64,40,76,90,54,74,60,91,90,41,53,74,52,39,46,13,51,48,50,51,50,53,50,41,69,74,74,50,77,70,35,25,37,35,48,43,57,43,47,44,30,69,43,74,66,44,58,65,54,51,56,65,38,76,51,32,25,36,28,25,27,28,58,34,78,71,55,17,35,25,22,58,31,34,45,83,80,32,51,72,36,24,38,37,72,65,56,90,69,30,75,54,47,52,54,64,68,18,40,35,36,16,43,76,55,61,46,93,69,42,49,58,55,89,39,69,91,41,33,48,31,46,26,50,53,44,52,68,64,52,61,86,55,43,38,58,33,53,76,49,26,24,38,74,43,32,32,57,48,43,62,53,84,67,82,63,31,47,32,37,43,51,55,69,67,41,50,71,36,73,56,32,38,35,43,32,42,24,53,50,44,38,34,74,54,42,25,20,45,75,29,65,86,46,60,44,85,51,47,34,38,45,85,46,36,76,42,75,46,73,81,43,54,72,72,72,104,128,77,77,76,78,54,78,62,41,86,60,49,76,40,86,58,69,60,59,76,50,37,57,62,40,66,69,42,75,83,52,58,39,34,38,41,36,24,41,48,50,92,47,43,57,39,63,53,30,45,48,47,45,45,37,48,53,67,72,48,59,47,47,34,43,32,39,18,30,45,33,84,58,68,54,63,69,59,50,54,51,49,61,72,58,21,53,15,32,37,38,29,15,13,29,63,40,77,89,53,73,58,91,90,42,53,74,52,40,46,13,51,48,51,50,50,54,49,40,68,74,72,49,77,71,36,24,36,34,48,43,57,45,48,43,31,70,44,74,66,44,58,66,54,50,55,66,37,77,51,32,25,34,28,24,28,28,59,35,77,71,56,17,35,25,22,57,31,35,45,85,80,32,54,71,34,23,39,38,71,64,56,88,69,28,76,54,50,50,54,66,68,19,39,34,35,15,44,77,55,61,46,93,70,44,47,55,55,89,39,70,90,40,34,48,30,46,26,49,51,45,53,67,64,51,59,88,53,42,38,58,32,54,75,50,26,24,39,74,44,33,31,56,50,43,62,53,84,66,83,61,31,46,32,37,44,50,53,69,65,41,50,71,36,73,56,32,37,36,43,32,41,23,53,50,43,37,35,74,55,42,24,20,46,71,29,67,86,46,59,44,84,51,47,33,36,45,86,45,35,76,41,74,48,71,80,41,55,70,73,73,102

Radius of gyration: 25.37 Å; Cα contacts (8 Å, |Δi|>4): 1496; chains: 2; bounding box: 63×72×57 Å

Nearest PDB structures (foldseek):
  2d0j-assembly2_D  TM=9.453E-01  e=9.480E-26  Homo sapiens
  1v84-assembly1_A  TM=9.509E-01  e=1.758E-25  Homo sapiens
  1kws-assembly1_A  TM=8.645E-01  e=6.306E-24  Homo sapiens
  1kws-assembly1_B  TM=8.526E-01  e=7.135E-24  Homo sapiens
  3cu0-assembly1_B  TM=8.495E-01  e=2.038E-23  Homo sapiens

Foldseek 3Di:
DPPLDDDKAWDDFDPFQQLPPDPVQVPPVPFFAEEEAEEEEDALCGLVLLLVVLVLCLVAHRYEYEYEYQANDQAPSVVVSVVVSSHGYIYMDFHDGPVQPDDQWAPCQSRVQVVLVVCVVPHQWHKYAYDYSNKDFANVVSVFRSPQPFKEFAKAACDDPVRIWGFDDDPQFGDGIDDPDPVVAPRPGDSRGMMGISNLSDPQQGADGDPPCRVRVNCVSSVDDRRSYGYDPVNRPDHGMYPDDDDHQDAFEEADDLVVQCVPPVRVVVSVVVVVCVSSNRYHYHNPDGDWDWDDDPNDTHGDPVCVVVVD/DPPLDDDKAFDDFDPFQQLPPPPVQVPPVPFFAEEEAEEEEDALCGLVLLLVVLVLCLVAHRYEYEYEYQANDQAPSVVVSVVVSSHGYTYMDFHDGPVQPDDQWAPCQSRVQVVLVVCVVPHQWGKYAYDYSNKDFANVVSVFRSPQDFKEFAKAACDDPVRIWGFDDDPQFGDGIDHPDPVVAPRPGDRRGMMGISNLSDPQQGADGDHPCRVRVNVVSSVDDRRSYGYDPVNRPDHGMYPDDDDHQDAFEEADDLVVQCVDVVRVVVSVVVVVCVSSNRYHYHNPDGDADWDDDPNDTHDDPVCVVVVD

Organism: Bombyx mori (NCBI:txid7091)

Sequence (624 aa):
MRPLHVKSRLCHVNLIDGRNHNEAIANKSDLKMIYYITPTYPRPEQIPELTRLGHTLMHVPRIHWIIADDQSLCSTNVLNLLRRTGLPFTHISSPKPYVYKGTNFPRGVSNRRAALVWLRENVREGVMYFGDDDNTVDLQLFDEIRRTKKVSMFPVGLIGDYGISAPIIKDGKVVAFFDSWPGSRTFPVDMAGFAVNIEFLTPTATMPYSAGHEEDKFLMSLGIKLDDIEPLADNCSKVLVWHTKTVKFKKPNLKIDIERISKLPKYEDFANLLKETSRLGMAGIFSKNGSKTFIIKDRKTFEPLSLLPTLVMRPLHVKSRLCHVNLIDGRNHNEAIANKSDLKMIYYITPTYPRPEQIPELTRLGHTLMHVPRIHWIIADDQSLCSTNVLNLLRRTGLPFTHISSPKPYVYKGTNFPRGVSNRRAALVWLRENVREGVMYFGDDDNTVDLQLFDEIRRTKKVSMFPVGLIGDYGISAPIIKDGKVVAFFDSWPGSRTFPVDMAGFAVNIEFLTPTATMPYSAGHEEDKFLMSLGIKLDDIEPLADNCSKVLVWHTKTVKFKKPNLKIDIERISKLPKYEDFANLLKETSRLGMAGIFSKNGSKTFIIKDRKTFEPLSLLPTLV

InterPro domains:
  IPR005027 Glycosyl transferase, family 43 [PF03360] (53-246)
  IPR005027 Glycosyl transferase, family 43 [PTHR10896] (27-260)
  IPR005027 Glycosyl transferase, family 43 [cd00218] (32-248)
  IPR029044 Nucleotide-diphospho-sugar transferases [G3DSA:3.90.550.10] (30-262)
  IPR029044 Nucleotide-diphospho-sugar transferases [SSF53448] (32-250)

Secondary structure (DSSP, 8-state):
-----PPPEEEEEE-S----S-HHHHT-TTSPPEEEEEEE--STTHHHHHHHHHHHHTTSSSEEEEEEESSSS--HHHHHHHHHHT--EEEEE-PPPGGG-SSS---SHHHHHHHHHHHHHH-SSSEEEE--TT-EE-HHHHHHHTT-SSEEE--EES-TTTSEEEEEEETTEEEEEE-S--TT-SS---GGGEEEEGGG--TT----S-TT-HHHHHHHHTT--GGGEEE-HHHHTS--EE---BPPP---EEE--HHHHHT-GGGHHHHHHHHHHHHTTS-EEESSSSB---EEETTEEE--GGGHHHH-/-----PPPEEEEEE-S----S-HHHHT-TTSPPEEEEEEE--STTHHHHHHHHHHHHTTSSSEEEEEEESSSS--HHHHHHHHHHT--EEEEE-PPPGGG-SSS--TTHHHHHHHHHHHHHH-SSSEEEE--TT-EE-HHHHHHHTT-SSEEE--EES-TTTSEEEEEEETTEEEEEE-S--TT-SS---GGGEEEEGGG--TT----S-TT-HHHHHHHHTT--GGGEEE-HHHHTS--EE---BPPP---EEE--HHHHHT-GGGHHHHHHHHHHHHTTS-EEESSSSB---EEETTEEE--GGGHHHH-

pLDDT: mean 90.92, std 12.52, range [29.64, 98.88]